Protein AF-A0A6A2XRL4-F1 (afdb_monomer_lite)

Secondary structure (DSSP, 8-state):
----------------PPPP--------------------------------------HHHHHHHTT--TTSTTT-----HHHHHHHHHHHHHHHHH--SPP---TT-S--SS----HHHHHHHTT---HHHHGGG------HHHHHHHHHHHHHHTT-TTGGGS-TTSHHHHHHHHT-SS--HHHHHHHHHHHHHHHHHSSS--S--GGGGS--STTHHHHHHHHHHHHHHHHHHHHHSTT-HHHHHHHHHHHHHHHTTT-----SS-TTHHHHHHHHHH-SS-HHHHHHHHHHHHHTT-HHHHHHHHHHHHHHGGGS-HHHHHTHHHHHHHHHHHHHH-TTS-HHHHHHHHHHHHHHHHHTPPP----SPPPHHHHHHHHHHHHHHHHHHHHHHHHT---HHHHHHHHHHHHHHHHHT-HHHHHHHHHHHHHTS-TTGGGT-HHHHHHHHHHHHHHHHTGGGS-HHHHHHHHHHHHHH-TT-HHHHHHHHHHHHHHS-HHHHHHHHHHHHHHS--HHHHHHHHHHHHTTT--HHHHHHHHHHHHTSTTTTT-HHHHHHHHHHIIIII--TTT--

Foldseek 3Di:
DDDDDPPPPPPPDDPDDDDDDDDDDDDDDDDDDDDDDDDDDDDDDDDDDDDDDPPPPDPCVVCVVLVHHPVVDPDPDRPDPVSVVVVVLVVLVVCLSPVDQDDDPPPPPDDPDPDDDVSVVVSVVRHDDCVNCVVVDDDDPDPVVVVVVLLLVLVVLLFPSVLQFFCLDPSNQVCQQPDLADRPVLVVLLVVLLVLLCVVDPDQDPDDCVLLHCPVSNLVSSLVSLVVSLVVLVVVCVVVPLPLSSLLRNLVSQQCNVCSVDPDQDQFQSSQVVLVVSCVVPVLNLSSLLSNLLSRLVSVNNVSSLVSLQVSLQCLVVDDPVSVLCVLVSLLSNLVSLCPNPPDDNVVSLQQSLLSLLCVQLVHRDDHDDDRDDPVSLVSSLVSLVVLVVVVLVVQLVPDDDPSSLSSLLSNLSNCCSVVNNVRSLVSLVVSVVSHDLVSCQRHSSNVVSLLSSLVSCVVCVVPDDLVVSQVSLVVVCVSRVRDSSSLSSNSSSCVVDHDPVVVLVVLVVSCVPPNGVSSLVSSLSSCVSVVHDVVVNVVSLCSQLVDPSNVSRSSSLSVVLSCCCVPVVHNVVSD

Sequence (576 aa):
MKEESSDKNDEGGWTGWSEPLSKCKENSTSLENVAHDDAIAEDFHEKVENEDIEQEDDTEALLKQLGIDVDDGAGGEVKDTLTWARWSEEESSRDSDQWMPVRAKSGAVADTHGLPNEEADVQFLREILYEDVCDYLFSLSS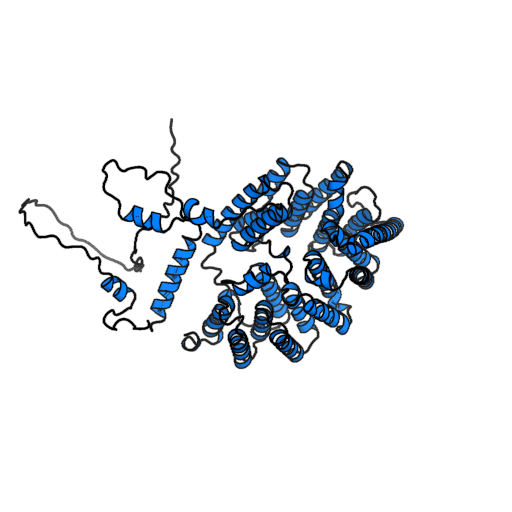NEARLSLVFQFIDFYGGKISSWVCTNSSSWTEKILSLEGIPDCIWQNMRRLLDDLNKLQSKPGEFSLEFLLDSATGIPQRTEMMKFLRNAVLLCLTAFPCNYILEEAALLAEELLVTRMNSSSCSGAPCQSLAKRLLKCDRQDLLLCGIYARREAFYGNMDNARRAFDMALLSLAGFPMDLQSNSSVLYLWYAEAELGNNRGSKLDSSSRAMHILSCLGSSMAYSPFKSHPSSFQLLKARQGFKEKLNTLRSKWMRGSVDDQSVALVCAAALFEELAAGWSAGIEIIDHVFTMVLPERRSQSHHLEYLFNYYVGMLQRHHEQFTLSKAWESVTHVLQIYPSSPELFKALVEISCLYTTPNKLRWMFDNYCLKRPSVVVWLFALIFEISRNGSPHRIHGLFERALANDKFHSSVVLWRLYVAYEINVVHNPSAAR

Structure (mmCIF, N/CA/C/O backbone):
data_AF-A0A6A2XRL4-F1
#
_entry.id   AF-A0A6A2XRL4-F1
#
loop_
_atom_site.group_PDB
_atom_site.id
_atom_site.type_symbol
_atom_site.label_atom_id
_atom_site.label_alt_id
_atom_site.label_comp_id
_atom_site.label_asym_id
_atom_site.label_entity_id
_atom_site.label_seq_id
_atom_site.pdbx_PDB_ins_code
_atom_site.Cartn_x
_atom_site.Cartn_y
_atom_site.Cartn_z
_atom_site.occupancy
_atom_site.B_iso_or_equiv
_atom_site.auth_seq_id
_atom_site.auth_comp_id
_atom_site.auth_asym_id
_atom_site.auth_atom_id
_atom_site.pdbx_PDB_model_num
ATOM 1 N N . MET A 1 1 ? -0.189 53.997 -1.623 1.00 30.47 1 MET A N 1
ATOM 2 C CA . MET A 1 1 ? 1.264 53.779 -1.463 1.00 30.47 1 MET A CA 1
ATOM 3 C C . MET A 1 1 ? 1.432 52.281 -1.280 1.00 30.47 1 MET A C 1
ATOM 5 O O . MET A 1 1 ? 1.068 51.790 -0.227 1.00 30.47 1 MET A O 1
ATOM 9 N N . LYS A 1 2 ? 1.455 51.520 -2.381 1.00 27.67 2 LYS A N 1
ATOM 10 C CA . LYS A 1 2 ? 2.651 51.116 -3.147 1.00 27.67 2 LYS A CA 1
ATOM 11 C C . LYS A 1 2 ? 3.694 50.451 -2.249 1.00 27.67 2 LYS A C 1
ATOM 13 O O . LYS A 1 2 ? 4.430 51.163 -1.584 1.00 27.67 2 LYS A O 1
ATOM 18 N N . GLU A 1 3 ? 3.744 49.126 -2.305 1.00 24.52 3 GLU A N 1
ATOM 19 C CA . GLU A 1 3 ? 4.971 48.410 -2.653 1.00 24.52 3 GLU A CA 1
ATOM 20 C C . GLU A 1 3 ? 4.590 47.119 -3.387 1.00 24.52 3 GLU A C 1
ATOM 22 O O . GLU A 1 3 ? 3.672 46.401 -2.992 1.00 24.52 3 GLU A O 1
ATOM 27 N N . GLU A 1 4 ? 5.209 46.965 -4.552 1.00 25.31 4 GLU A N 1
ATOM 28 C CA . GLU A 1 4 ? 4.923 46.011 -5.616 1.00 25.31 4 GLU A CA 1
ATOM 29 C C . GLU A 1 4 ? 5.506 44.634 -5.271 1.00 25.31 4 GLU A C 1
ATOM 31 O O . GLU A 1 4 ? 6.682 44.500 -4.938 1.00 25.31 4 GLU A O 1
ATOM 36 N N . SER A 1 5 ? 4.670 43.601 -5.378 1.00 24.17 5 SER A N 1
ATOM 37 C CA . SER A 1 5 ? 5.071 42.200 -5.457 1.00 24.17 5 SER A CA 1
ATOM 38 C C . SER A 1 5 ? 5.636 41.934 -6.850 1.00 24.17 5 SER A C 1
ATOM 40 O O . SER A 1 5 ? 4.889 41.862 -7.826 1.00 24.17 5 SER A O 1
ATOM 42 N N . SER A 1 6 ? 6.954 41.794 -6.952 1.00 26.66 6 SER A N 1
ATOM 43 C CA . SER A 1 6 ? 7.597 41.219 -8.129 1.00 26.66 6 SER A CA 1
ATOM 44 C C . SER A 1 6 ? 7.435 39.695 -8.098 1.00 26.66 6 SER A C 1
ATOM 46 O O . SER A 1 6 ? 8.367 38.979 -7.731 1.00 26.66 6 SER A O 1
ATOM 48 N N . ASP A 1 7 ? 6.254 39.199 -8.461 1.00 26.83 7 ASP A N 1
ATOM 49 C CA . ASP A 1 7 ? 6.126 37.824 -8.939 1.00 26.83 7 ASP A CA 1
ATOM 50 C C . ASP A 1 7 ? 6.650 37.824 -10.376 1.00 26.83 7 ASP A C 1
ATOM 52 O O . ASP A 1 7 ? 5.985 38.278 -11.308 1.00 26.83 7 ASP A O 1
ATOM 56 N N . LYS A 1 8 ? 7.900 37.386 -10.553 1.00 26.69 8 LYS A N 1
ATOM 57 C CA . LYS A 1 8 ? 8.351 36.946 -11.869 1.00 26.69 8 LYS A CA 1
ATOM 58 C C . LYS A 1 8 ? 7.627 35.633 -12.141 1.00 26.69 8 LYS A C 1
ATOM 60 O O . LYS A 1 8 ? 7.923 34.627 -11.506 1.00 26.69 8 LYS A O 1
ATOM 65 N N . ASN A 1 9 ? 6.646 35.686 -13.034 1.00 29.03 9 ASN A N 1
ATOM 66 C CA . ASN A 1 9 ? 6.112 34.499 -13.676 1.00 29.03 9 ASN A CA 1
ATOM 67 C C . ASN A 1 9 ? 7.272 33.819 -14.409 1.00 29.03 9 ASN A C 1
ATOM 69 O O . ASN A 1 9 ? 7.849 34.412 -15.319 1.00 29.03 9 ASN A O 1
ATOM 73 N N . ASP A 1 10 ? 7.617 32.603 -13.994 1.00 30.45 10 ASP A N 1
ATOM 74 C CA . ASP A 1 10 ? 8.413 31.697 -14.814 1.00 30.45 10 ASP A CA 1
ATOM 75 C C . ASP A 1 10 ? 7.553 31.329 -16.030 1.00 30.45 10 ASP A C 1
ATOM 77 O O . ASP A 1 10 ? 6.654 30.486 -15.972 1.00 30.45 10 ASP A O 1
ATOM 81 N N . GLU A 1 11 ? 7.766 32.056 -17.124 1.00 33.31 11 GLU A N 1
ATOM 82 C CA . GLU A 1 11 ? 7.164 31.789 -18.422 1.00 33.31 11 GLU A CA 1
ATOM 83 C C . GLU A 1 11 ? 7.815 30.539 -19.021 1.00 33.31 11 GLU A C 1
ATOM 85 O O . GLU A 1 11 ? 8.776 30.607 -19.780 1.00 33.31 11 GLU A O 1
ATOM 90 N N . GLY A 1 12 ? 7.270 29.374 -18.673 1.00 33.34 12 GLY A N 1
ATOM 91 C CA . GLY A 1 12 ? 7.467 28.140 -19.426 1.00 33.34 12 GLY A CA 1
ATOM 92 C C . GLY A 1 12 ? 6.762 28.255 -20.776 1.00 33.34 12 GLY A C 1
ATOM 93 O O . GLY A 1 12 ? 5.589 27.912 -20.914 1.00 33.34 12 GLY A O 1
ATOM 94 N N . GLY A 1 13 ? 7.468 28.801 -21.759 1.00 31.02 13 GLY A N 1
ATOM 95 C CA . GLY A 1 13 ? 7.104 28.799 -23.167 1.00 31.02 13 GLY A CA 1
ATOM 96 C C . GLY A 1 13 ? 8.287 28.296 -23.983 1.00 31.02 13 GLY A C 1
ATOM 97 O O . GLY A 1 13 ? 9.435 28.535 -23.630 1.00 31.02 13 GLY A O 1
ATOM 98 N N . TRP A 1 14 ? 8.003 27.571 -25.057 1.00 33.97 14 TRP A N 1
ATOM 99 C CA . TRP A 1 14 ? 9.004 27.095 -26.008 1.00 33.97 14 TRP A CA 1
ATOM 100 C C . TRP A 1 14 ? 9.835 28.277 -26.550 1.00 33.97 14 TRP A C 1
ATOM 102 O O . TRP A 1 14 ? 9.252 29.213 -27.086 1.00 33.97 14 TRP A O 1
ATOM 112 N N . THR A 1 15 ? 11.165 28.252 -26.400 1.00 35.38 15 THR A N 1
ATOM 113 C CA . THR A 1 15 ? 12.089 29.294 -26.909 1.00 35.38 15 THR A CA 1
ATOM 114 C C . THR A 1 15 ? 12.804 28.883 -28.201 1.00 35.38 15 THR A C 1
ATOM 116 O O . THR A 1 15 ? 13.861 29.422 -28.512 1.00 35.38 15 THR A O 1
ATOM 119 N N . GLY A 1 16 ? 12.281 27.893 -28.932 1.00 36.69 16 GLY A N 1
ATOM 120 C CA . GLY A 1 16 ? 13.027 27.249 -30.016 1.00 36.69 16 GLY A CA 1
ATOM 121 C C . GLY A 1 16 ? 14.268 26.499 -29.508 1.00 36.69 16 GLY A C 1
ATOM 122 O O . GLY A 1 16 ? 14.466 26.343 -28.299 1.00 36.69 16 GLY A O 1
ATOM 123 N N . TRP A 1 17 ? 15.087 25.996 -30.433 1.00 34.25 17 TRP A N 1
ATOM 124 C CA . TRP A 1 17 ? 16.369 25.363 -30.113 1.00 34.25 17 TRP A CA 1
ATOM 125 C C . TRP A 1 17 ? 17.320 26.409 -29.528 1.00 34.25 17 TRP A C 1
ATOM 127 O O . TRP A 1 17 ? 17.679 27.364 -30.211 1.00 34.25 17 TRP A O 1
ATOM 137 N N . SER A 1 18 ? 17.732 26.247 -28.272 1.00 37.88 18 SER A N 1
ATOM 138 C CA . SER A 1 18 ? 18.763 27.090 -27.668 1.00 37.88 18 SER A CA 1
ATOM 139 C C . SER A 1 18 ? 20.093 26.341 -27.589 1.00 37.88 18 SER A C 1
ATOM 141 O O . SER A 1 18 ? 20.161 25.175 -27.204 1.00 37.88 18 SER A O 1
ATOM 143 N N . GLU A 1 19 ? 21.165 27.020 -28.004 1.00 27.09 19 GLU A N 1
ATOM 144 C CA . GLU A 1 19 ? 22.528 26.486 -27.994 1.00 27.09 19 GLU A CA 1
ATOM 145 C C . GLU A 1 19 ? 22.962 26.063 -26.573 1.00 27.09 19 GLU A C 1
ATOM 147 O O . GLU A 1 19 ? 22.678 26.773 -25.599 1.00 27.09 19 GLU A O 1
ATOM 152 N N . PRO A 1 20 ? 23.728 24.966 -26.412 1.00 27.91 20 PRO A N 1
ATOM 153 C CA . PRO A 1 20 ? 24.272 24.589 -25.114 1.00 27.91 20 PRO A CA 1
ATOM 154 C C . PRO A 1 20 ? 25.230 25.671 -24.598 1.00 27.91 20 PRO A C 1
ATOM 156 O O . PRO A 1 20 ? 26.257 25.961 -25.215 1.00 27.91 20 PRO A O 1
ATOM 159 N N . LEU A 1 21 ? 24.932 26.247 -23.430 1.00 30.27 21 LEU A N 1
ATOM 160 C CA . LEU A 1 21 ? 25.781 27.252 -22.785 1.00 30.27 21 LEU A CA 1
ATOM 161 C C . LEU A 1 21 ? 27.192 26.699 -22.519 1.00 30.27 21 LEU A C 1
ATOM 163 O O . LEU A 1 21 ? 27.419 25.914 -21.594 1.00 30.27 21 LEU A O 1
ATOM 167 N N . SER A 1 22 ? 28.172 27.173 -23.289 1.00 29.94 22 SER A N 1
ATOM 168 C CA . SER A 1 22 ? 29.585 26.845 -23.112 1.00 29.94 22 SER A CA 1
ATOM 169 C C . SER A 1 22 ? 30.121 27.417 -21.791 1.00 29.94 22 SER A C 1
ATOM 171 O O . SER A 1 22 ? 30.502 28.588 -21.698 1.00 29.94 22 SER A O 1
ATOM 173 N N . LYS A 1 23 ? 30.206 26.596 -20.741 1.00 30.27 23 LYS A N 1
ATOM 174 C CA . LYS A 1 23 ? 31.030 26.909 -19.567 1.00 30.27 23 LYS A CA 1
ATOM 175 C C . LYS A 1 23 ? 32.481 26.513 -19.833 1.00 30.27 23 LYS A C 1
ATOM 177 O O . LYS A 1 23 ? 32.887 25.400 -19.532 1.00 30.27 23 LYS A O 1
ATOM 182 N N . CYS A 1 24 ? 33.281 27.471 -20.294 1.00 25.50 24 CYS A N 1
ATOM 183 C CA . CYS A 1 24 ? 34.729 27.457 -20.089 1.00 25.50 24 CYS A CA 1
ATOM 184 C C . CYS A 1 24 ? 35.202 28.854 -19.686 1.00 25.50 24 CYS A C 1
ATOM 186 O O . CYS A 1 24 ? 35.494 29.694 -20.531 1.00 25.50 24 CYS A O 1
ATOM 188 N N . LYS A 1 25 ? 35.315 29.095 -18.378 1.00 26.50 25 LYS A N 1
ATOM 189 C CA . LYS A 1 25 ? 36.275 30.061 -17.831 1.00 26.50 25 LYS A CA 1
ATOM 190 C C . LYS A 1 25 ? 36.873 29.488 -16.552 1.00 26.50 25 LYS A C 1
ATOM 192 O O . LYS A 1 25 ? 36.349 29.702 -15.465 1.00 26.50 25 LYS A O 1
ATOM 197 N N . GLU A 1 26 ? 37.992 28.788 -16.708 1.00 25.83 26 GLU A N 1
ATOM 198 C CA . GLU A 1 26 ? 39.012 28.684 -15.668 1.00 25.83 26 GLU A CA 1
ATOM 199 C C . GLU A 1 26 ? 40.175 29.625 -16.021 1.00 25.83 26 GLU A C 1
ATOM 201 O O . GLU A 1 26 ? 40.821 29.497 -17.054 1.00 25.83 26 GLU A O 1
ATOM 206 N N . ASN A 1 27 ? 40.329 30.634 -15.162 1.00 24.53 27 ASN A N 1
ATOM 207 C CA . ASN A 1 27 ? 41.527 31.345 -14.698 1.00 24.53 27 ASN A CA 1
ATOM 208 C C . ASN A 1 27 ? 42.839 31.299 -15.509 1.00 24.53 27 ASN A C 1
ATOM 210 O O . ASN A 1 27 ? 43.459 30.249 -15.609 1.00 24.53 27 ASN A O 1
ATOM 214 N N . SER A 1 28 ? 43.401 32.488 -15.789 1.00 26.73 28 SER A N 1
ATOM 215 C CA . SER A 1 28 ? 44.662 32.952 -15.160 1.00 26.73 28 SER A CA 1
ATOM 216 C C . SER A 1 28 ? 45.055 34.382 -15.594 1.00 26.73 28 SER A C 1
ATOM 218 O O . SER A 1 28 ? 45.139 34.651 -16.786 1.00 26.73 28 SER A O 1
ATOM 220 N N . THR A 1 29 ? 45.266 35.271 -14.604 1.00 25.83 29 THR A N 1
ATOM 221 C CA . THR A 1 29 ? 46.369 36.267 -14.429 1.00 25.83 29 THR A CA 1
ATOM 222 C C . THR A 1 29 ? 47.202 36.672 -15.662 1.00 25.83 29 THR A C 1
ATOM 224 O O . THR A 1 29 ? 47.639 35.804 -16.398 1.00 25.83 29 THR A O 1
ATOM 227 N N . SER A 1 30 ? 47.656 37.906 -15.908 1.00 24.05 30 SER A N 1
ATOM 228 C CA . SER A 1 30 ? 47.798 39.158 -15.146 1.00 24.05 30 SER A CA 1
ATOM 229 C C . SER A 1 30 ? 48.563 40.167 -16.035 1.00 24.05 30 SER A C 1
ATOM 231 O O . SER A 1 30 ? 49.287 39.731 -16.925 1.00 24.05 30 SER A O 1
ATOM 233 N N . LEU A 1 31 ? 48.518 41.452 -15.654 1.00 27.16 31 LEU A N 1
ATOM 234 C CA . LEU A 1 31 ? 49.468 42.551 -15.944 1.00 27.16 31 LEU A CA 1
ATOM 235 C C . LEU A 1 31 ? 49.199 43.492 -17.142 1.00 27.16 31 LEU A C 1
ATOM 237 O O . LEU A 1 31 ? 49.483 43.196 -18.294 1.00 27.16 31 LEU A O 1
ATOM 241 N N . GLU A 1 32 ? 48.740 44.681 -16.733 1.00 25.73 32 GLU A N 1
ATOM 242 C CA . GLU A 1 32 ? 49.334 46.011 -16.961 1.00 25.73 32 GLU A CA 1
ATOM 243 C C . GLU A 1 32 ? 49.270 46.702 -18.336 1.00 25.73 32 GLU A C 1
ATOM 245 O O . GLU A 1 32 ? 49.986 46.376 -19.271 1.00 25.73 32 GLU A O 1
ATOM 250 N N . ASN A 1 33 ? 48.506 47.807 -18.304 1.00 25.38 33 ASN A N 1
ATOM 251 C CA . ASN A 1 33 ? 48.838 49.167 -18.750 1.00 25.38 33 ASN A CA 1
ATOM 252 C C . ASN A 1 33 ? 49.226 49.391 -20.223 1.00 25.38 33 ASN A C 1
ATOM 254 O O . ASN A 1 33 ? 50.289 48.985 -20.669 1.00 25.38 33 ASN A O 1
ATOM 258 N N . VAL A 1 34 ? 48.461 50.245 -20.914 1.00 28.50 34 VAL A N 1
ATOM 259 C CA . VAL A 1 34 ? 48.836 51.644 -21.223 1.00 28.50 34 VAL A CA 1
ATOM 260 C C . VAL A 1 34 ? 47.682 52.322 -21.986 1.00 28.50 34 VAL A C 1
ATOM 262 O O . VAL A 1 34 ? 47.001 51.712 -22.804 1.00 28.50 34 VAL A O 1
ATOM 265 N N . ALA A 1 35 ? 47.456 53.587 -21.635 1.00 25.44 35 ALA A N 1
ATOM 266 C CA . ALA A 1 35 ? 46.469 54.526 -22.159 1.00 25.44 35 ALA A CA 1
ATOM 267 C C . ALA A 1 35 ? 46.681 54.919 -23.635 1.00 25.44 35 ALA A C 1
ATOM 269 O O . ALA A 1 35 ? 47.825 54.986 -24.074 1.00 25.44 35 ALA A O 1
ATOM 270 N N . HIS A 1 36 ? 45.610 55.275 -24.356 1.00 26.97 36 HIS A N 1
ATOM 271 C CA . HIS A 1 36 ? 45.267 56.666 -24.724 1.00 26.97 36 HIS A CA 1
ATOM 272 C C . HIS A 1 36 ? 44.148 56.736 -25.785 1.00 26.97 36 HIS A C 1
ATOM 274 O O . HIS A 1 36 ? 44.171 56.003 -26.766 1.00 26.97 36 HIS A O 1
ATOM 280 N N . ASP A 1 37 ? 43.230 57.671 -25.527 1.00 24.62 37 ASP A N 1
ATOM 281 C CA . ASP A 1 37 ? 42.592 58.658 -26.413 1.00 24.62 37 ASP A CA 1
ATOM 282 C C . ASP A 1 37 ? 41.815 58.301 -27.693 1.00 24.62 37 ASP A C 1
ATOM 284 O O . ASP A 1 37 ? 42.337 57.813 -28.689 1.00 24.62 37 ASP A O 1
ATOM 288 N N . ASP A 1 38 ? 40.555 58.749 -27.614 1.00 24.47 38 ASP A N 1
ATOM 289 C CA . ASP A 1 38 ? 39.847 59.703 -28.477 1.00 24.47 38 ASP A CA 1
ATOM 290 C C . ASP A 1 38 ? 39.574 59.415 -29.960 1.00 24.47 38 ASP A C 1
ATOM 292 O O . ASP A 1 38 ? 40.451 59.381 -30.814 1.00 24.47 38 ASP A O 1
ATOM 296 N N . ALA A 1 39 ? 38.258 59.426 -30.213 1.00 27.20 39 ALA A N 1
ATOM 297 C CA . ALA A 1 39 ? 37.540 60.181 -31.239 1.00 27.20 39 ALA A CA 1
ATOM 298 C C . ALA A 1 39 ? 37.908 59.959 -32.715 1.00 27.20 39 ALA A C 1
ATOM 300 O O . ALA A 1 39 ? 38.997 60.279 -33.173 1.00 27.20 39 ALA A O 1
ATOM 301 N N . ILE A 1 40 ? 36.896 59.607 -33.512 1.00 27.33 40 ILE A N 1
ATOM 302 C CA . ILE A 1 40 ? 36.245 60.528 -34.461 1.00 27.33 40 ILE A CA 1
ATOM 303 C C . ILE A 1 40 ? 35.053 59.799 -35.095 1.00 27.33 40 ILE A C 1
ATOM 305 O O . ILE A 1 40 ? 35.141 58.646 -35.509 1.00 27.33 40 ILE A O 1
ATOM 309 N N . ALA A 1 41 ? 33.923 60.499 -35.107 1.00 30.89 41 ALA A N 1
ATOM 310 C CA . ALA A 1 41 ? 32.729 60.165 -35.859 1.00 30.89 41 ALA A CA 1
ATOM 311 C C . ALA A 1 41 ? 32.946 60.450 -37.348 1.00 30.89 41 ALA A C 1
ATOM 313 O O . ALA A 1 41 ? 33.520 61.484 -37.670 1.00 30.89 41 ALA A O 1
ATOM 314 N N . GLU A 1 42 ? 32.390 59.624 -38.229 1.00 27.67 42 GLU A N 1
ATOM 315 C CA . GLU A 1 42 ? 31.878 60.098 -39.516 1.00 27.67 42 GLU A CA 1
ATOM 316 C C . GLU A 1 42 ? 30.799 59.133 -40.030 1.00 27.67 42 GLU A C 1
ATOM 318 O O . GLU A 1 42 ? 31.047 57.955 -40.286 1.00 27.67 42 GLU A O 1
ATOM 323 N N . ASP A 1 43 ? 29.577 59.664 -40.106 1.00 26.55 43 ASP A N 1
ATOM 324 C CA . ASP A 1 43 ? 28.436 59.135 -40.850 1.00 26.55 43 ASP A CA 1
ATOM 325 C C . ASP A 1 43 ? 28.818 58.909 -42.312 1.00 26.55 43 ASP A C 1
ATOM 327 O O . ASP A 1 43 ? 29.266 59.855 -42.949 1.00 26.55 43 ASP A O 1
ATOM 331 N N . PHE A 1 44 ? 28.478 57.752 -42.884 1.00 25.06 44 PHE A N 1
ATOM 332 C CA . PHE A 1 44 ? 28.001 57.692 -44.268 1.00 25.06 44 PHE A CA 1
ATOM 333 C C . PHE A 1 44 ? 26.965 56.576 -44.426 1.00 25.06 44 PHE A C 1
ATOM 335 O O . PHE A 1 44 ? 27.263 55.384 -44.429 1.00 25.06 44 PHE A O 1
ATOM 342 N N . HIS A 1 45 ? 25.715 57.011 -44.572 1.00 27.30 45 HIS A N 1
ATOM 343 C CA . HIS A 1 45 ? 24.628 56.248 -45.164 1.00 27.30 45 HIS A CA 1
ATOM 344 C C . HIS A 1 45 ? 24.935 56.023 -46.651 1.00 27.30 45 HIS A C 1
ATOM 346 O O . HIS A 1 45 ? 24.923 56.983 -47.417 1.00 27.30 45 HIS A O 1
ATOM 352 N N . GLU A 1 46 ? 25.075 54.773 -47.085 1.00 27.30 46 GLU A N 1
ATOM 353 C CA . GLU A 1 46 ? 24.720 54.387 -48.450 1.00 27.30 46 GLU A CA 1
ATOM 354 C C . GLU A 1 46 ? 23.861 53.124 -48.411 1.00 27.30 46 GLU A C 1
ATOM 356 O O . GLU A 1 46 ? 24.235 52.083 -47.875 1.00 27.30 46 GLU A O 1
ATOM 361 N N . LYS A 1 47 ? 22.644 53.281 -48.934 1.00 28.72 47 LYS A N 1
ATOM 362 C CA . LYS A 1 47 ? 21.682 52.216 -49.184 1.00 28.72 47 LYS A CA 1
ATOM 363 C C . LYS A 1 47 ? 22.273 51.267 -50.222 1.00 28.72 47 LYS A C 1
ATOM 365 O O . LYS A 1 47 ? 22.525 51.690 -51.347 1.00 28.72 47 LYS A O 1
ATOM 370 N N . VAL A 1 48 ? 22.391 49.995 -49.868 1.00 26.83 48 VAL A N 1
ATOM 371 C CA . VAL A 1 48 ? 22.412 48.903 -50.840 1.00 26.83 48 VAL A CA 1
ATOM 372 C C . VAL A 1 48 ? 21.169 48.072 -50.561 1.00 26.83 48 VAL A C 1
ATOM 374 O O . VAL A 1 48 ? 21.064 47.415 -49.529 1.00 26.83 48 VAL A O 1
ATOM 377 N N . GLU A 1 49 ? 20.191 48.206 -51.452 1.00 31.41 49 GLU A N 1
ATOM 378 C CA . GLU A 1 49 ? 19.137 47.215 -51.639 1.00 31.41 49 GLU A CA 1
ATOM 379 C C . GLU A 1 49 ? 19.825 45.897 -51.997 1.00 31.41 49 GLU A C 1
ATOM 381 O O . GLU A 1 49 ? 20.532 45.847 -52.997 1.00 31.41 49 GLU A O 1
ATOM 386 N N . ASN A 1 50 ? 19.646 44.863 -51.180 1.00 26.08 50 ASN A N 1
ATOM 387 C CA . ASN A 1 50 ? 19.918 43.484 -51.560 1.00 26.08 50 ASN A CA 1
ATOM 388 C C . ASN A 1 50 ? 18.802 42.626 -50.968 1.00 26.08 50 ASN A C 1
ATOM 390 O O . ASN A 1 50 ? 18.712 42.470 -49.755 1.00 26.08 50 ASN A O 1
ATOM 394 N N . GLU A 1 51 ? 17.912 42.243 -51.881 1.00 25.89 51 GLU A N 1
ATOM 395 C CA . GLU A 1 51 ? 17.341 40.909 -52.085 1.00 25.89 51 GLU A CA 1
ATOM 396 C C . GLU A 1 51 ? 17.023 40.064 -50.845 1.00 25.89 51 GLU A C 1
ATOM 398 O O . GLU A 1 51 ? 17.885 39.754 -50.028 1.00 25.89 51 GLU A O 1
ATOM 403 N N . ASP A 1 52 ? 15.755 39.649 -50.794 1.00 32.06 52 ASP A N 1
ATOM 404 C CA . ASP A 1 52 ? 15.204 38.587 -49.960 1.00 32.06 52 ASP A CA 1
ATOM 405 C C . ASP A 1 52 ? 16.186 37.410 -49.821 1.00 32.06 52 ASP A C 1
ATOM 407 O O . ASP A 1 52 ? 16.370 36.617 -50.744 1.00 32.06 52 ASP A O 1
ATOM 411 N N . ILE A 1 53 ? 16.815 37.291 -48.652 1.00 28.34 53 ILE A N 1
ATOM 412 C CA . ILE A 1 53 ? 17.443 36.048 -48.211 1.00 28.34 53 ILE A CA 1
ATOM 413 C C . ILE A 1 53 ? 16.471 35.453 -47.204 1.00 28.34 53 ILE A C 1
ATOM 415 O O . ILE A 1 53 ? 16.368 35.921 -46.069 1.00 28.34 53 ILE A O 1
ATOM 419 N N . GLU A 1 54 ? 15.724 34.450 -47.660 1.00 32.47 54 GLU A N 1
ATOM 420 C CA . GLU A 1 54 ? 15.048 33.489 -46.798 1.00 32.47 54 GLU A CA 1
ATOM 421 C C . GLU A 1 54 ? 16.076 32.993 -45.769 1.00 32.47 54 GLU A C 1
ATOM 423 O O . GLU A 1 54 ? 17.067 32.352 -46.121 1.00 32.47 54 GLU A O 1
ATOM 428 N N . GLN A 1 55 ? 15.887 33.348 -44.497 1.00 35.56 55 GLN A N 1
ATOM 429 C CA . GLN A 1 55 ? 16.576 32.690 -43.391 1.00 35.56 55 GLN A CA 1
ATOM 430 C C . GLN A 1 55 ? 15.987 31.281 -43.262 1.00 35.56 55 GLN A C 1
ATOM 432 O O . GLN A 1 55 ? 15.153 31.016 -42.400 1.00 35.56 55 GLN A O 1
ATOM 437 N N . GLU A 1 56 ? 16.392 30.373 -44.149 1.00 35.34 56 GLU A N 1
ATOM 438 C CA . GLU A 1 56 ? 16.409 28.951 -43.824 1.00 35.34 56 GLU A CA 1
ATOM 439 C C . GLU A 1 56 ? 17.503 28.766 -42.767 1.00 35.34 56 GLU A C 1
ATOM 441 O O . GLU A 1 56 ? 18.664 28.527 -43.084 1.00 35.34 56 GLU A O 1
ATOM 446 N N . ASP A 1 57 ? 17.146 28.969 -41.495 1.00 46.56 57 ASP A N 1
ATOM 447 C CA . ASP A 1 57 ? 18.011 28.608 -40.376 1.00 46.56 57 ASP A CA 1
ATOM 448 C C . ASP A 1 57 ? 18.342 27.113 -40.485 1.00 46.56 57 ASP A C 1
ATOM 450 O O . ASP A 1 57 ? 17.474 26.232 -40.468 1.00 46.56 57 ASP A O 1
ATOM 454 N N . ASP A 1 58 ? 19.637 26.869 -40.661 1.00 54.66 58 ASP A N 1
ATOM 455 C CA . ASP A 1 58 ? 20.266 25.631 -41.087 1.00 54.66 58 ASP A CA 1
ATOM 456 C C . ASP A 1 58 ? 19.922 24.440 -40.178 1.00 54.66 58 ASP A C 1
ATOM 458 O O . ASP A 1 58 ? 20.648 24.085 -39.241 1.00 54.66 58 ASP A O 1
ATOM 462 N N . THR A 1 59 ? 18.849 23.730 -40.518 1.00 54.53 59 THR A N 1
ATOM 463 C CA . THR A 1 59 ? 18.575 22.391 -39.974 1.00 54.53 59 THR A CA 1
ATOM 464 C C . THR A 1 59 ? 19.782 21.463 -40.160 1.00 54.53 59 THR A C 1
ATOM 466 O O . THR A 1 59 ? 20.091 20.663 -39.280 1.00 54.53 59 THR A O 1
ATOM 469 N N . GLU A 1 60 ? 20.534 21.627 -41.251 1.00 52.31 60 GLU A N 1
ATOM 470 C CA . GLU A 1 60 ? 21.766 20.892 -41.538 1.00 52.31 60 GLU A CA 1
ATOM 471 C C . GLU A 1 60 ? 22.922 21.243 -40.583 1.00 52.31 60 GLU A C 1
ATOM 473 O O . GLU A 1 60 ? 23.647 20.349 -40.139 1.00 52.31 60 GLU A O 1
ATOM 478 N N . ALA A 1 61 ? 23.091 22.518 -40.219 1.00 58.12 61 ALA A N 1
ATOM 479 C CA . ALA A 1 61 ? 24.131 22.942 -39.282 1.00 58.12 61 ALA A CA 1
ATOM 480 C C . ALA A 1 61 ? 23.821 22.464 -37.858 1.00 58.12 61 ALA A C 1
ATOM 482 O O . ALA A 1 61 ? 24.723 21.981 -37.170 1.00 58.12 61 ALA A O 1
ATOM 483 N N . LEU A 1 62 ? 22.547 22.507 -37.450 1.00 56.44 62 LEU A N 1
ATOM 484 C CA . LEU A 1 62 ? 22.084 21.959 -36.171 1.00 56.44 62 LEU A CA 1
ATOM 485 C C . LEU A 1 62 ? 22.277 20.436 -36.103 1.00 56.44 62 LEU A C 1
ATOM 487 O O . LEU A 1 62 ? 22.770 19.916 -35.100 1.00 56.44 62 LEU A O 1
ATOM 491 N N . LEU A 1 63 ? 21.975 19.714 -37.187 1.00 58.47 63 LEU A N 1
ATOM 492 C CA . LEU A 1 63 ? 22.222 18.272 -37.294 1.00 58.47 63 LEU A CA 1
ATOM 493 C C . LEU A 1 63 ? 23.724 17.945 -37.224 1.00 58.47 63 LEU A C 1
ATOM 495 O O . LEU A 1 63 ? 24.117 17.058 -36.461 1.00 58.47 63 LEU A O 1
ATOM 499 N N . LYS A 1 64 ? 24.580 18.719 -37.903 1.00 63.41 64 LYS A N 1
ATOM 500 C CA . LYS A 1 64 ? 26.047 18.582 -37.824 1.00 63.41 64 LYS A CA 1
ATOM 501 C C . LYS A 1 64 ? 26.592 18.861 -36.423 1.00 63.41 64 LYS A C 1
ATOM 503 O O . LYS A 1 64 ? 27.490 18.157 -35.964 1.00 63.41 64 LYS A O 1
ATOM 508 N N . GLN A 1 65 ? 26.033 19.832 -35.702 1.00 54.84 65 GLN A N 1
ATOM 509 C CA . GLN A 1 65 ? 26.431 20.157 -34.326 1.00 54.84 65 GLN A CA 1
ATOM 510 C C . GLN A 1 65 ? 26.020 19.067 -33.317 1.00 54.84 65 GLN A C 1
ATOM 512 O O . GLN A 1 65 ? 26.671 18.887 -32.283 1.00 54.84 65 GLN A O 1
ATOM 517 N N . LEU A 1 66 ? 24.984 18.291 -33.654 1.00 47.81 66 LEU A N 1
ATOM 518 C CA . LEU A 1 66 ? 24.550 17.086 -32.943 1.00 47.81 66 LEU A CA 1
ATOM 519 C C . LEU A 1 66 ? 25.311 15.818 -33.380 1.00 47.81 66 LEU A C 1
ATOM 521 O O . LEU A 1 66 ? 25.095 14.753 -32.806 1.00 47.81 66 LEU A O 1
ATOM 525 N N . GLY A 1 67 ? 26.241 15.911 -34.335 1.00 52.88 67 GLY A N 1
ATOM 526 C CA . GLY A 1 67 ? 27.031 14.772 -34.818 1.00 52.88 67 GLY A CA 1
ATOM 527 C C . GLY A 1 67 ? 26.312 13.899 -35.853 1.00 52.88 67 GLY A C 1
ATOM 528 O O . GLY A 1 67 ? 26.700 12.748 -36.047 1.00 52.88 67 GLY A O 1
ATOM 529 N N . ILE A 1 68 ? 25.271 14.426 -36.504 1.00 53.72 68 ILE A N 1
ATOM 530 C CA . ILE A 1 68 ? 24.590 13.801 -37.642 1.00 53.72 68 ILE A CA 1
ATOM 531 C C . ILE A 1 68 ? 25.137 14.433 -38.915 1.00 53.72 68 ILE A C 1
ATOM 533 O O . ILE A 1 68 ? 24.855 15.593 -39.212 1.00 53.72 68 ILE A O 1
ATOM 537 N N . ASP A 1 69 ? 25.927 13.670 -39.664 1.00 54.97 69 ASP A N 1
ATOM 538 C CA . ASP A 1 69 ? 26.405 14.115 -40.968 1.00 54.97 69 ASP A CA 1
ATOM 539 C C . ASP A 1 69 ? 25.306 13.867 -42.007 1.00 54.97 69 ASP A C 1
ATOM 541 O O . ASP A 1 69 ? 24.939 12.726 -42.289 1.00 54.97 69 ASP A O 1
ATOM 545 N N . VAL A 1 70 ? 24.734 14.943 -42.549 1.00 53.19 70 VAL A N 1
ATOM 546 C CA . VAL A 1 70 ? 23.612 14.886 -43.507 1.00 53.19 70 VAL A CA 1
ATOM 547 C C . VAL A 1 70 ? 24.034 14.261 -44.853 1.00 53.19 70 VAL A C 1
ATOM 549 O O . VAL A 1 70 ? 23.184 13.796 -45.612 1.00 53.19 70 VAL A O 1
ATOM 552 N N . ASP A 1 71 ? 25.345 14.148 -45.101 1.00 53.84 71 ASP A N 1
ATOM 553 C CA . ASP A 1 71 ? 25.929 13.454 -46.258 1.00 53.84 71 ASP A CA 1
ATOM 554 C C . ASP A 1 71 ? 25.849 11.911 -46.172 1.00 53.84 71 ASP A C 1
ATOM 556 O O . ASP A 1 71 ? 25.941 11.233 -47.201 1.00 53.84 71 ASP A O 1
ATOM 560 N N . ASP A 1 72 ? 25.601 11.327 -44.991 1.00 50.19 72 ASP A N 1
ATOM 561 C CA . ASP A 1 72 ? 25.318 9.891 -44.835 1.00 50.19 72 ASP A CA 1
ATOM 562 C C . ASP A 1 72 ? 23.820 9.634 -45.096 1.00 50.19 72 ASP A C 1
ATOM 564 O O . ASP A 1 72 ? 23.000 9.464 -44.191 1.00 50.19 72 ASP A O 1
ATOM 568 N N . GLY A 1 73 ? 23.451 9.668 -46.380 1.00 42.75 73 GLY A N 1
ATOM 569 C CA . GLY A 1 73 ? 22.069 9.750 -46.862 1.00 42.75 73 GLY A CA 1
ATOM 570 C C . GLY A 1 73 ? 21.017 8.938 -46.089 1.00 42.75 73 GLY A C 1
ATOM 571 O O . GLY A 1 73 ? 21.180 7.741 -45.895 1.00 42.75 73 GLY A O 1
ATOM 572 N N . ALA A 1 74 ? 19.917 9.606 -45.710 1.00 42.62 74 ALA A N 1
ATOM 573 C CA . ALA A 1 74 ? 18.588 9.138 -45.256 1.00 42.62 74 ALA A CA 1
ATOM 574 C C . ALA A 1 74 ? 18.465 7.897 -44.329 1.00 42.62 74 ALA A C 1
ATOM 576 O O . ALA A 1 74 ? 17.353 7.444 -44.060 1.00 42.62 74 ALA A O 1
ATOM 577 N N . GLY A 1 75 ? 19.563 7.346 -43.817 1.00 45.66 75 GLY A N 1
ATOM 578 C CA . GLY A 1 75 ? 19.587 6.108 -43.037 1.00 45.66 75 GLY A CA 1
ATOM 579 C C . GLY A 1 75 ? 20.879 5.891 -42.247 1.00 45.66 75 GLY A C 1
ATOM 580 O O . GLY A 1 75 ? 21.125 4.772 -41.794 1.00 45.66 75 GLY A O 1
ATOM 581 N N . GLY A 1 76 ? 21.709 6.927 -42.086 1.00 48.38 76 GLY A N 1
ATOM 582 C CA . GLY A 1 76 ? 22.874 6.904 -41.207 1.00 48.38 76 GLY A CA 1
ATOM 583 C C . GLY A 1 76 ? 22.449 6.752 -39.747 1.00 48.38 76 GLY A C 1
ATOM 584 O O . GLY A 1 76 ? 22.120 7.723 -39.074 1.00 48.38 76 GLY A O 1
ATOM 585 N N . GLU A 1 77 ? 22.421 5.519 -39.248 1.00 56.09 77 GLU A N 1
ATOM 586 C CA . GLU A 1 77 ? 22.195 5.239 -37.831 1.00 56.09 77 GLU A CA 1
ATOM 587 C C . GLU A 1 77 ? 23.310 5.906 -37.010 1.00 56.09 77 GLU A C 1
ATOM 589 O O . GLU A 1 77 ? 24.483 5.550 -37.157 1.00 56.09 77 GLU A O 1
ATOM 594 N N . VAL A 1 78 ? 22.957 6.879 -36.159 1.00 60.06 78 VAL A N 1
ATOM 595 C CA . VAL A 1 78 ? 23.906 7.595 -35.294 1.00 60.06 78 VAL A CA 1
ATOM 596 C C . VAL A 1 78 ? 24.666 6.571 -34.459 1.00 60.06 78 VAL A C 1
ATOM 598 O O . VAL A 1 78 ? 24.100 5.886 -33.608 1.00 60.06 78 VAL A O 1
ATOM 601 N N . LYS A 1 79 ? 25.965 6.409 -34.726 1.00 62.91 79 LYS A N 1
ATOM 602 C CA . LYS A 1 79 ? 26.787 5.398 -34.041 1.00 62.91 79 LYS A CA 1
ATOM 603 C C . LYS A 1 79 ? 27.498 5.925 -32.805 1.00 62.91 79 LYS A C 1
ATOM 605 O O . LYS A 1 79 ? 28.057 5.101 -32.078 1.00 62.91 79 LYS A O 1
ATOM 610 N N . ASP A 1 80 ? 27.492 7.240 -32.601 1.00 68.81 80 ASP A N 1
ATOM 611 C CA . ASP A 1 80 ? 28.167 7.896 -31.489 1.00 68.81 80 ASP A CA 1
ATOM 612 C C . ASP A 1 80 ? 27.311 7.861 -30.219 1.00 68.81 80 ASP A C 1
ATOM 614 O O . ASP A 1 80 ? 26.223 8.431 -30.149 1.00 68.81 80 ASP A O 1
ATOM 618 N N . THR A 1 81 ? 27.830 7.197 -29.189 1.00 66.38 81 THR A N 1
ATOM 619 C CA . THR A 1 81 ? 27.207 7.099 -27.866 1.00 66.38 81 THR A CA 1
ATOM 620 C C . THR A 1 81 ? 27.082 8.456 -27.171 1.00 66.38 81 THR A C 1
ATOM 622 O O . THR A 1 81 ? 26.193 8.624 -26.341 1.00 66.38 81 THR A O 1
ATOM 625 N N . LEU A 1 82 ? 27.949 9.427 -27.492 1.00 70.75 82 LEU A N 1
ATOM 626 C CA . LEU A 1 82 ? 27.903 10.761 -26.884 1.00 70.75 82 LEU A CA 1
ATOM 627 C C . LEU A 1 82 ? 26.716 11.585 -27.393 1.00 70.75 82 LEU A C 1
ATOM 629 O O . LEU A 1 82 ? 26.081 12.276 -26.598 1.00 70.75 82 LEU A O 1
ATOM 633 N N . THR A 1 83 ? 26.375 11.481 -28.680 1.00 72.38 83 THR A N 1
ATOM 634 C CA . THR A 1 83 ? 25.162 12.101 -29.237 1.00 72.38 83 THR A CA 1
ATOM 635 C C . THR A 1 83 ? 23.904 11.532 -28.588 1.00 72.38 83 THR A C 1
ATOM 637 O O . THR A 1 83 ? 23.057 12.299 -28.135 1.00 72.38 83 THR A O 1
ATOM 640 N N . TRP A 1 84 ? 23.812 10.204 -28.451 1.00 68.00 84 TRP A N 1
ATOM 641 C CA . TRP A 1 84 ? 22.688 9.561 -27.760 1.00 68.00 84 TRP A CA 1
ATOM 642 C C . TRP A 1 84 ? 22.565 10.000 -26.299 1.00 68.00 84 TRP A C 1
ATOM 644 O O . TRP A 1 84 ? 21.456 10.238 -25.829 1.00 68.00 84 TRP A O 1
ATOM 654 N N . ALA A 1 85 ? 23.688 10.151 -25.591 1.00 66.81 85 ALA A N 1
ATOM 655 C CA . ALA A 1 85 ? 23.687 10.647 -24.217 1.00 66.81 85 ALA A CA 1
ATOM 656 C C . ALA A 1 85 ? 23.169 12.093 -24.132 1.00 66.81 85 ALA A C 1
ATOM 658 O O . ALA A 1 85 ? 22.296 12.371 -23.315 1.00 66.81 85 ALA A O 1
ATOM 659 N N . ARG A 1 86 ? 23.626 12.990 -25.018 1.00 73.31 86 ARG A N 1
ATOM 660 C CA . ARG A 1 86 ? 23.137 14.381 -25.076 1.00 73.31 86 ARG A CA 1
ATOM 661 C C . ARG A 1 86 ? 21.647 14.460 -25.392 1.00 73.31 86 ARG A C 1
ATOM 663 O O . ARG A 1 86 ? 20.932 15.219 -24.753 1.00 73.31 86 ARG A O 1
ATOM 670 N N . TRP A 1 87 ? 21.169 13.665 -26.347 1.00 74.50 87 TRP A N 1
ATOM 671 C CA . TRP A 1 87 ? 19.742 13.584 -26.662 1.00 74.50 87 TRP A CA 1
ATOM 672 C C . TRP A 1 87 ? 18.922 13.035 -25.502 1.00 74.50 87 TRP A C 1
ATOM 674 O O . TRP A 1 87 ? 17.839 13.538 -25.232 1.00 74.50 87 TRP A O 1
ATOM 684 N N . SER A 1 88 ? 19.440 12.032 -24.794 1.00 69.38 88 SER A N 1
ATOM 685 C CA . SER A 1 88 ? 18.789 11.501 -23.599 1.00 69.38 88 SER A CA 1
ATOM 686 C C . SER A 1 88 ? 18.693 12.552 -22.493 1.00 69.38 88 SER A C 1
ATOM 688 O O . SER A 1 88 ? 17.660 12.635 -21.834 1.00 69.38 88 SER A O 1
ATOM 690 N N . GLU A 1 89 ? 19.747 13.342 -22.270 1.00 70.81 89 GLU A N 1
ATOM 691 C CA . GLU A 1 89 ? 19.749 14.436 -21.290 1.00 70.81 89 GLU A CA 1
ATOM 692 C C . GLU A 1 89 ? 18.750 15.534 -21.675 1.00 70.81 89 GLU A C 1
ATOM 694 O O . GLU A 1 89 ? 17.948 15.948 -20.837 1.00 70.81 89 GLU A O 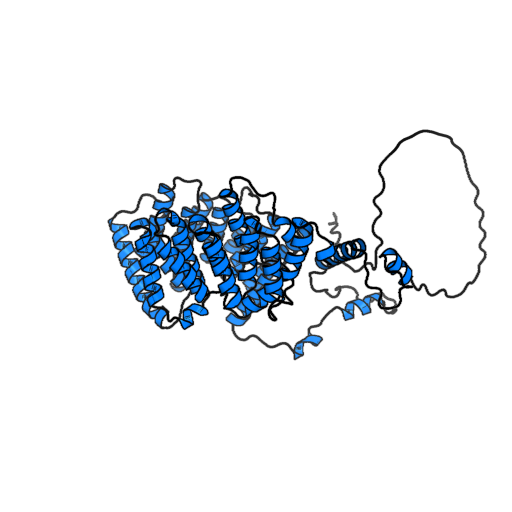1
ATOM 699 N N . GLU A 1 90 ? 18.741 15.946 -22.945 1.00 75.88 90 GLU A N 1
ATOM 700 C CA . GLU A 1 90 ? 17.805 16.947 -23.466 1.00 75.88 90 GLU A CA 1
ATOM 701 C C . GLU A 1 90 ? 16.354 16.460 -23.364 1.00 75.88 90 GLU A C 1
ATOM 703 O O . GLU A 1 90 ? 15.501 17.173 -22.842 1.00 75.88 90 GLU A O 1
ATOM 708 N N . GLU A 1 91 ? 16.060 15.221 -23.771 1.00 75.12 91 GLU A N 1
ATOM 709 C CA . GLU A 1 91 ? 14.710 14.657 -23.664 1.00 75.12 91 GLU A CA 1
ATOM 710 C C . GLU A 1 91 ? 14.260 14.529 -22.207 1.00 75.12 91 GLU A C 1
ATOM 712 O O . GLU A 1 91 ? 13.109 14.814 -21.885 1.00 75.12 91 GLU A O 1
ATOM 717 N N . SER A 1 92 ? 15.178 14.176 -21.303 1.00 69.69 92 SER A N 1
ATOM 718 C CA . SER A 1 92 ? 14.893 14.125 -19.865 1.00 69.69 92 SER A CA 1
ATOM 719 C C . SER A 1 92 ? 14.598 15.514 -19.295 1.00 69.69 92 SER A C 1
ATOM 721 O O . SER A 1 92 ? 13.727 15.654 -18.433 1.00 69.69 92 SER A O 1
ATOM 723 N N . SER A 1 93 ? 15.286 16.555 -19.779 1.00 73.75 93 SER A N 1
ATOM 724 C CA . SER A 1 93 ? 14.977 17.944 -19.424 1.00 73.75 93 SER A CA 1
ATOM 725 C C . SER A 1 93 ? 13.613 18.357 -19.973 1.00 73.75 93 SER A C 1
ATOM 727 O O . SER A 1 93 ? 12.796 18.914 -19.244 1.00 73.75 93 SER A O 1
ATOM 729 N N . ARG A 1 94 ? 13.318 18.019 -21.233 1.00 74.56 94 ARG A N 1
ATOM 730 C CA . ARG A 1 94 ? 12.025 18.306 -21.864 1.00 74.56 94 ARG A CA 1
ATOM 731 C C . ARG A 1 94 ? 10.868 17.643 -21.123 1.00 74.56 94 ARG A C 1
ATOM 733 O O . ARG A 1 94 ? 9.876 18.315 -20.863 1.00 74.56 94 ARG A O 1
ATOM 740 N N . ASP A 1 95 ? 10.995 16.373 -20.749 1.00 73.12 95 ASP A N 1
ATOM 741 C CA . ASP A 1 95 ? 9.995 15.667 -19.937 1.00 73.12 95 ASP A CA 1
ATOM 742 C C . ASP A 1 95 ? 9.854 16.303 -18.541 1.00 73.12 95 ASP A C 1
ATOM 744 O O . ASP A 1 95 ? 8.746 16.504 -18.032 1.00 73.12 95 ASP A O 1
ATOM 748 N N . SER A 1 96 ? 10.976 16.733 -17.951 1.00 72.06 96 SER A N 1
ATOM 749 C CA . SER A 1 96 ? 10.996 17.458 -16.673 1.00 72.06 96 SER A CA 1
ATOM 750 C C . SER A 1 96 ? 10.236 18.782 -16.713 1.00 72.06 96 SER A C 1
ATOM 752 O O . SER A 1 96 ? 9.605 19.143 -15.717 1.00 72.06 96 SER A O 1
ATOM 754 N N . ASP A 1 97 ? 10.240 19.469 -17.853 1.00 74.12 97 ASP A N 1
ATOM 755 C CA . ASP A 1 97 ? 9.566 20.754 -18.032 1.00 74.12 97 ASP A CA 1
ATOM 756 C C . ASP A 1 97 ? 8.122 20.602 -18.554 1.00 74.12 97 ASP A C 1
ATOM 758 O O . ASP A 1 97 ? 7.244 21.388 -18.193 1.00 74.12 97 ASP A O 1
ATOM 762 N N . GLN A 1 98 ? 7.838 19.576 -19.368 1.00 76.94 98 GLN A N 1
ATOM 763 C CA . GLN A 1 98 ? 6.578 19.398 -20.115 1.00 76.94 98 GLN A CA 1
ATOM 764 C C . GLN A 1 98 ? 5.665 18.286 -19.568 1.00 76.94 98 GLN A C 1
ATOM 766 O O . GLN A 1 98 ? 4.833 17.740 -20.288 1.00 76.94 98 GLN A O 1
ATOM 771 N N . TRP A 1 99 ? 5.754 17.971 -18.276 1.00 77.19 99 TRP A N 1
ATOM 772 C CA . TRP A 1 99 ? 4.931 16.927 -17.642 1.00 77.19 99 TRP A CA 1
ATOM 773 C C . TRP A 1 99 ? 3.460 17.325 -17.392 1.00 77.19 99 TRP A C 1
ATOM 775 O O . TRP A 1 99 ? 2.632 16.481 -17.033 1.00 77.19 99 TRP A O 1
ATOM 785 N N . MET A 1 100 ? 3.114 18.612 -17.531 1.00 73.69 100 MET A N 1
ATOM 786 C CA . MET A 1 100 ? 1.741 19.113 -17.394 1.00 73.69 100 MET A CA 1
ATOM 787 C C . MET A 1 100 ? 1.090 19.347 -18.762 1.00 73.69 100 MET A C 1
ATOM 789 O O . MET A 1 100 ? 1.760 19.821 -19.677 1.00 73.69 100 MET A O 1
ATOM 793 N N . PRO A 1 101 ? -0.235 19.128 -18.893 1.00 71.88 101 PRO A N 1
ATOM 794 C CA . PRO A 1 101 ? -0.960 19.531 -20.091 1.00 71.88 101 PRO A CA 1
ATOM 795 C C . PRO A 1 101 ? -0.761 21.022 -20.380 1.00 71.88 101 PRO A C 1
ATOM 797 O O . PRO A 1 101 ? -0.910 21.857 -19.477 1.00 71.88 101 PRO A O 1
ATOM 800 N N . VAL A 1 102 ? -0.459 21.343 -21.639 1.00 73.00 102 VAL A N 1
ATOM 801 C CA . VAL A 1 102 ? -0.359 22.724 -22.120 1.00 73.00 102 VAL A CA 1
ATOM 802 C C . VAL A 1 102 ? -1.713 23.405 -21.924 1.00 73.00 102 VAL A C 1
ATOM 804 O O . VAL A 1 102 ? -2.766 22.810 -22.155 1.00 73.00 102 VAL A O 1
ATOM 807 N N . ARG A 1 103 ? -1.692 24.642 -21.428 1.00 65.25 103 ARG A N 1
ATOM 808 C CA . ARG A 1 103 ? -2.893 25.464 -21.283 1.00 65.25 103 ARG A CA 1
ATOM 809 C C . ARG A 1 103 ? -2.802 26.623 -22.255 1.00 65.25 103 ARG A C 1
ATOM 811 O O . ARG A 1 103 ? -1.802 27.342 -22.212 1.00 65.25 103 ARG A O 1
ATOM 818 N N . ALA A 1 104 ? -3.891 26.870 -22.981 1.00 63.78 104 ALA A N 1
ATOM 819 C CA . ALA A 1 104 ? -4.065 28.097 -23.739 1.00 63.78 104 ALA A CA 1
ATOM 820 C C . ALA A 1 104 ? -3.717 29.292 -22.847 1.00 63.78 104 ALA A C 1
ATOM 822 O O . ALA A 1 104 ? -4.280 29.460 -21.754 1.00 63.78 104 ALA A O 1
ATOM 823 N N . LYS A 1 105 ? -2.774 30.129 -23.290 1.00 62.22 105 LYS A N 1
ATOM 824 C CA . LYS A 1 105 ? -2.439 31.365 -22.582 1.00 62.22 105 LYS A CA 1
ATOM 825 C C . LYS A 1 105 ? -3.688 32.249 -22.565 1.00 62.22 105 LYS A C 1
ATOM 827 O O . LYS A 1 105 ? -4.043 32.861 -23.570 1.00 62.22 105 LYS A O 1
ATOM 832 N N . SER A 1 106 ? -4.358 32.325 -21.412 1.00 47.09 106 SER A N 1
ATOM 833 C CA . SER A 1 106 ? -5.463 33.258 -21.157 1.00 47.09 106 SER A CA 1
ATOM 834 C C . SER A 1 106 ? -4.923 34.691 -21.199 1.00 47.09 106 SER A C 1
ATOM 836 O O . SER A 1 106 ? -4.600 35.271 -20.166 1.00 47.09 106 SER A O 1
ATOM 838 N N . GLY A 1 107 ? -4.781 35.242 -22.401 1.00 48.16 107 GLY A N 1
ATOM 839 C CA . GLY A 1 107 ? -4.214 36.570 -22.619 1.00 48.16 107 GLY A CA 1
ATOM 840 C C . GLY A 1 107 ? -3.768 36.853 -24.051 1.00 48.16 107 GLY A C 1
ATOM 841 O O . GLY A 1 107 ? -3.690 38.020 -24.411 1.00 48.16 107 GLY A O 1
ATOM 842 N N . ALA A 1 108 ? -3.565 35.839 -24.899 1.00 42.19 108 ALA A N 1
ATOM 843 C CA . ALA A 1 108 ? -3.278 36.048 -26.322 1.00 42.19 108 ALA A CA 1
ATOM 844 C C . ALA A 1 108 ? -4.567 36.325 -27.124 1.00 42.19 108 ALA A C 1
ATOM 846 O O . ALA A 1 108 ? -4.838 35.708 -28.148 1.00 42.19 108 ALA A O 1
ATOM 847 N N . VAL A 1 109 ? -5.410 37.237 -26.631 1.00 38.16 109 VAL A N 1
ATOM 848 C CA . VAL A 1 109 ? -6.443 37.856 -27.461 1.00 38.16 109 VAL A CA 1
ATOM 849 C C . VAL A 1 109 ? -5.823 39.111 -28.054 1.00 38.16 109 VAL A C 1
ATOM 851 O O . VAL A 1 109 ? -5.720 40.130 -27.381 1.00 38.16 109 VAL A O 1
ATOM 854 N N . ALA A 1 110 ? -5.453 38.976 -29.326 1.00 36.84 110 ALA A N 1
ATOM 855 C CA . ALA A 1 110 ? -5.182 40.030 -30.295 1.00 36.84 110 ALA A CA 1
ATOM 856 C C . ALA A 1 110 ? -4.104 41.051 -29.902 1.00 36.84 110 ALA A C 1
ATOM 858 O O . ALA A 1 110 ? -4.397 42.103 -29.331 1.00 36.84 110 ALA A O 1
ATOM 859 N N . ASP A 1 111 ? -2.879 40.821 -30.382 1.00 35.12 111 ASP A N 1
ATOM 860 C CA . ASP A 1 111 ? -2.079 41.964 -30.802 1.00 35.12 111 ASP A CA 1
ATOM 861 C C . ASP A 1 111 ? -2.872 42.749 -31.852 1.00 35.12 111 ASP A C 1
ATOM 863 O O . ASP A 1 111 ? -3.487 42.203 -32.770 1.00 35.12 111 ASP A O 1
ATOM 867 N N . THR A 1 112 ? -2.893 44.065 -31.672 1.00 43.69 112 THR A N 1
ATOM 868 C CA . THR A 1 112 ? -3.723 45.044 -32.394 1.00 43.69 112 THR A CA 1
ATOM 869 C C . THR A 1 112 ? -3.388 45.178 -33.891 1.00 43.69 112 THR A C 1
ATOM 871 O O . THR A 1 112 ? -3.849 46.101 -34.559 1.00 43.69 112 THR A O 1
ATOM 874 N N . HIS A 1 113 ? -2.611 44.257 -34.449 1.00 43.22 113 HIS A N 1
ATOM 875 C CA . HIS A 1 113 ? -2.320 44.151 -35.866 1.00 43.22 113 HIS A CA 1
ATOM 876 C C . HIS A 1 113 ? -2.496 42.690 -36.260 1.00 43.22 113 HIS A C 1
ATOM 878 O O . HIS A 1 113 ? -1.730 41.844 -35.822 1.00 43.22 113 HIS A O 1
ATOM 884 N N . GLY A 1 114 ? -3.530 42.402 -37.055 1.00 38.53 114 GLY A N 1
ATOM 885 C CA . GLY A 1 114 ? -3.855 41.062 -37.545 1.00 38.53 114 GLY A CA 1
ATOM 886 C C . GLY A 1 114 ? -2.804 40.499 -38.502 1.00 38.53 114 GLY A C 1
ATOM 887 O O . GLY A 1 114 ? -3.086 40.337 -39.686 1.00 38.53 114 GLY A O 1
ATOM 888 N N . LEU A 1 115 ? -1.609 40.214 -37.990 1.00 38.41 115 LEU A N 1
ATOM 889 C CA . LEU A 1 115 ? -0.689 39.247 -38.563 1.00 38.41 115 LEU A CA 1
ATOM 890 C C . LEU A 1 115 ? -0.879 37.925 -37.801 1.00 38.41 115 LEU A C 1
ATOM 892 O O . LEU A 1 115 ? -0.871 37.942 -36.568 1.00 38.41 115 LEU A O 1
ATOM 896 N N . PRO A 1 116 ? -1.083 36.795 -38.495 1.00 36.50 116 PRO A N 1
ATOM 897 C CA . PRO A 1 116 ? -1.074 35.494 -37.846 1.00 36.50 116 PRO A CA 1
ATOM 898 C C . PRO A 1 116 ? 0.335 35.246 -37.298 1.00 36.50 116 PRO A C 1
ATOM 900 O O . PRO A 1 116 ? 1.309 35.271 -38.044 1.00 36.50 116 PRO A O 1
ATOM 903 N N . ASN A 1 117 ? 0.446 35.059 -35.985 1.00 44.06 117 ASN A N 1
ATOM 904 C CA . ASN A 1 117 ? 1.683 34.606 -35.364 1.00 44.06 117 ASN A CA 1
ATOM 905 C C . ASN A 1 117 ? 1.800 33.106 -35.672 1.00 44.06 117 ASN A C 1
ATOM 907 O O . ASN A 1 117 ? 1.036 32.321 -35.111 1.00 44.06 117 ASN A O 1
ATOM 911 N N . GLU A 1 118 ? 2.716 32.697 -36.552 1.00 45.69 118 GLU A N 1
ATOM 912 C CA . GLU A 1 118 ? 2.930 31.276 -36.888 1.00 45.69 118 GLU A CA 1
ATOM 913 C C . GLU A 1 118 ? 3.253 30.430 -35.637 1.00 45.69 118 GLU A C 1
ATOM 915 O O . GLU A 1 118 ? 2.873 29.265 -35.549 1.00 45.69 118 GLU A O 1
ATOM 920 N N . GLU A 1 119 ? 3.842 31.037 -34.600 1.00 45.97 119 GLU A N 1
ATOM 921 C CA . GLU A 1 119 ? 4.082 30.405 -33.293 1.00 45.97 119 GLU A CA 1
ATOM 922 C C . GLU A 1 119 ? 2.797 30.063 -32.516 1.00 45.97 119 GLU A C 1
ATOM 924 O O . GLU A 1 119 ? 2.776 29.099 -31.745 1.00 45.97 119 GLU A O 1
ATOM 929 N N . ALA A 1 120 ? 1.716 30.827 -32.711 1.00 44.81 120 ALA A N 1
ATOM 930 C CA . ALA A 1 120 ? 0.433 30.555 -32.066 1.00 44.81 120 ALA A CA 1
ATOM 931 C C . ALA A 1 120 ? -0.248 29.327 -32.691 1.00 44.81 120 ALA A C 1
ATOM 933 O O . ALA A 1 120 ? -0.803 28.501 -31.966 1.00 44.81 120 ALA A O 1
ATOM 934 N N . ASP A 1 121 ? -0.131 29.151 -34.011 1.00 45.38 121 ASP A N 1
ATOM 935 C CA . ASP A 1 121 ? -0.712 28.014 -34.738 1.00 45.38 121 ASP A CA 1
ATOM 936 C C . ASP A 1 121 ? -0.049 26.672 -34.370 1.00 45.38 121 ASP A C 1
ATOM 938 O O . ASP A 1 121 ? -0.732 25.650 -34.267 1.00 45.38 121 ASP A O 1
ATOM 942 N N . VAL A 1 122 ? 1.255 26.655 -34.063 1.00 50.62 122 VAL A N 1
ATOM 943 C CA . VAL A 1 122 ? 1.947 25.436 -33.589 1.00 50.62 122 VAL A CA 1
ATOM 944 C C . VAL A 1 122 ? 1.501 25.036 -32.175 1.00 50.62 122 VAL A C 1
ATOM 946 O O . VAL A 1 122 ? 1.467 23.847 -31.844 1.00 50.62 122 VAL A O 1
ATOM 949 N N . GLN A 1 123 ? 1.124 26.004 -31.334 1.00 49.16 123 GLN A N 1
ATOM 950 C CA . GLN A 1 123 ? 0.588 25.748 -29.994 1.00 49.16 123 GLN A CA 1
ATOM 951 C C . GLN A 1 123 ? -0.825 25.154 -30.043 1.00 49.16 123 GLN A C 1
ATOM 953 O O . GLN A 1 123 ? -1.092 24.191 -29.323 1.00 49.16 123 GLN A O 1
ATOM 958 N N . PHE A 1 124 ? -1.686 25.630 -30.949 1.00 48.59 124 PHE A N 1
ATOM 959 C CA . PHE A 1 124 ? -3.027 25.065 -31.144 1.00 48.59 124 PHE A CA 1
ATOM 960 C C . PHE A 1 124 ? -3.006 23.609 -31.634 1.00 48.59 124 PHE A C 1
ATOM 962 O O . PHE A 1 124 ? -3.893 22.842 -31.279 1.00 48.59 124 PHE A O 1
ATOM 969 N N . LEU A 1 125 ? -1.971 23.179 -32.368 1.00 57.66 125 LEU A N 1
ATOM 970 C CA . LEU A 1 125 ? -1.801 21.772 -32.769 1.00 57.66 125 LEU A CA 1
ATOM 971 C C . LEU A 1 125 ? -1.411 20.831 -31.611 1.00 57.66 125 LEU A C 1
ATOM 973 O O . LEU A 1 125 ? -1.466 19.612 -31.773 1.00 57.66 125 LEU A O 1
ATOM 977 N N . ARG A 1 126 ? -0.993 21.368 -30.455 1.00 62.97 126 ARG A N 1
ATOM 978 C CA . ARG A 1 126 ? -0.603 20.588 -29.262 1.00 62.97 126 ARG A CA 1
ATOM 979 C C . ARG A 1 126 ? -1.668 20.567 -28.167 1.00 62.97 126 ARG A C 1
ATOM 981 O O . ARG A 1 126 ? -1.540 19.795 -27.217 1.00 62.97 126 ARG A O 1
ATOM 988 N N . GLU A 1 127 ? -2.694 21.403 -28.273 1.00 72.19 127 GLU A N 1
ATOM 989 C CA . GLU A 1 127 ? -3.779 21.483 -27.301 1.00 72.19 127 GLU A CA 1
ATOM 990 C C . GLU A 1 127 ? -4.955 20.620 -27.761 1.00 72.19 127 GLU A C 1
ATOM 992 O O . GLU A 1 127 ? -5.546 20.862 -28.806 1.00 72.19 127 GLU A O 1
ATOM 997 N N . ILE A 1 128 ? -5.297 19.603 -26.969 1.00 74.00 128 ILE A N 1
ATOM 998 C CA . ILE A 1 128 ? -6.488 18.783 -27.204 1.00 74.00 128 ILE A CA 1
ATOM 999 C C . ILE A 1 128 ? -7.649 19.436 -26.455 1.00 74.00 128 ILE A C 1
ATOM 1001 O O . ILE A 1 128 ? -7.646 19.483 -25.218 1.00 74.00 128 ILE A O 1
ATOM 1005 N N . LEU A 1 129 ? -8.635 19.942 -27.189 1.00 79.56 129 LEU A N 1
ATOM 1006 C CA . LEU A 1 129 ? -9.823 20.565 -26.622 1.00 79.56 129 LEU A CA 1
ATOM 1007 C C . LEU A 1 129 ? -10.877 19.516 -26.261 1.00 79.56 129 LEU A C 1
ATOM 1009 O O . LEU A 1 129 ? -10.849 18.369 -26.708 1.00 79.56 129 LEU A O 1
ATOM 1013 N N . TYR A 1 130 ? -11.834 19.910 -25.419 1.00 79.56 130 TYR A N 1
ATOM 1014 C CA . TYR A 1 130 ? -12.925 19.017 -25.026 1.00 79.56 130 TYR A CA 1
ATOM 1015 C C . TYR A 1 130 ? -13.738 18.574 -26.244 1.00 79.56 130 TYR A C 1
ATOM 1017 O O . TYR A 1 130 ? -14.133 17.414 -26.326 1.00 79.56 130 TYR A O 1
ATOM 1025 N N . GLU A 1 131 ? -13.950 19.480 -27.195 1.00 84.25 131 GLU A N 1
ATOM 1026 C CA . GLU A 1 131 ? -14.658 19.231 -28.445 1.00 84.25 131 GLU A CA 1
ATOM 1027 C C . GLU A 1 131 ? -13.999 18.110 -29.263 1.00 84.25 131 GLU A C 1
ATOM 1029 O O . GLU A 1 131 ? -14.716 17.305 -29.853 1.00 84.25 131 GLU A O 1
ATOM 1034 N N . ASP A 1 132 ? -12.668 17.987 -29.214 1.00 84.44 132 ASP A N 1
ATOM 1035 C CA . ASP A 1 132 ? -11.910 16.979 -29.969 1.00 84.44 132 ASP A CA 1
ATOM 1036 C C . ASP A 1 132 ? -12.095 15.562 -29.413 1.00 84.44 132 ASP A C 1
ATOM 1038 O O . ASP A 1 132 ? -11.986 14.570 -30.137 1.00 84.44 132 ASP A O 1
ATOM 1042 N N . VAL A 1 133 ? -12.375 15.453 -28.111 1.00 86.69 133 VAL A N 1
ATOM 1043 C CA . VAL A 1 133 ? -12.501 14.166 -27.415 1.00 86.69 133 VAL A CA 1
ATOM 1044 C C . VAL A 1 133 ? -13.927 13.842 -26.986 1.00 86.69 133 VAL A C 1
ATOM 1046 O O . VAL A 1 133 ? -14.176 12.705 -26.586 1.00 86.69 133 VAL A O 1
ATOM 1049 N N . CYS A 1 134 ? -14.870 14.788 -27.062 1.00 86.56 134 CYS A N 1
ATOM 1050 C CA . CYS A 1 134 ? -16.194 14.640 -26.452 1.00 86.56 134 CYS A CA 1
ATOM 1051 C C . CYS A 1 134 ? -16.966 13.415 -26.961 1.00 86.56 134 CYS A C 1
ATOM 1053 O O . CYS A 1 134 ? -17.599 12.731 -26.155 1.00 86.56 134 CYS A O 1
ATOM 1055 N N . ASP A 1 135 ? -16.819 13.070 -28.242 1.00 88.50 135 ASP A N 1
ATOM 1056 C CA . ASP A 1 135 ? -17.440 11.893 -28.863 1.00 88.50 135 ASP A CA 1
ATOM 1057 C C . ASP A 1 135 ? -16.895 10.551 -28.333 1.00 88.50 135 ASP A C 1
ATOM 1059 O O . ASP A 1 135 ? -17.567 9.521 -28.429 1.00 88.50 135 ASP A O 1
ATOM 1063 N N . TYR A 1 136 ? -15.697 10.546 -27.738 1.00 86.00 136 TYR A N 1
ATOM 1064 C CA . TYR A 1 136 ? -15.056 9.363 -27.149 1.00 86.00 136 TYR A CA 1
ATOM 1065 C C . TYR A 1 136 ? -15.232 9.277 -25.627 1.00 86.00 136 TYR A C 1
ATOM 1067 O O . TYR A 1 136 ? -14.901 8.255 -25.017 1.00 86.00 136 TYR A O 1
ATOM 1075 N N . LEU A 1 137 ? -15.746 10.333 -24.990 1.00 85.12 137 LEU A N 1
ATOM 1076 C CA . LEU A 1 137 ? -15.959 10.365 -23.547 1.00 85.12 137 LEU A CA 1
ATOM 1077 C C . LEU A 1 137 ? -17.267 9.664 -23.170 1.00 85.12 137 LEU A C 1
ATOM 1079 O O . LEU A 1 137 ? -18.319 9.862 -23.772 1.00 85.12 137 LEU A O 1
ATOM 1083 N N . PHE A 1 138 ? -17.223 8.878 -22.096 1.00 86.62 138 PHE A N 1
ATOM 1084 C CA . PHE A 1 138 ? -18.400 8.238 -21.514 1.00 86.62 138 PHE A CA 1
ATOM 1085 C C . PHE A 1 138 ? -18.580 8.658 -20.056 1.00 86.62 138 PHE A C 1
ATOM 1087 O O . PHE A 1 138 ? -17.625 8.877 -19.311 1.00 86.62 138 PHE A O 1
ATOM 1094 N N . SER A 1 139 ? -19.834 8.771 -19.620 1.00 85.44 139 SER A N 1
ATOM 1095 C CA . SER A 1 139 ? -20.144 9.189 -18.255 1.00 85.44 139 SER A CA 1
ATOM 1096 C C . SER A 1 139 ? -20.012 8.032 -17.266 1.00 85.44 139 SER A C 1
ATOM 1098 O O . SER A 1 139 ? -20.663 6.995 -17.423 1.00 85.44 139 SER A 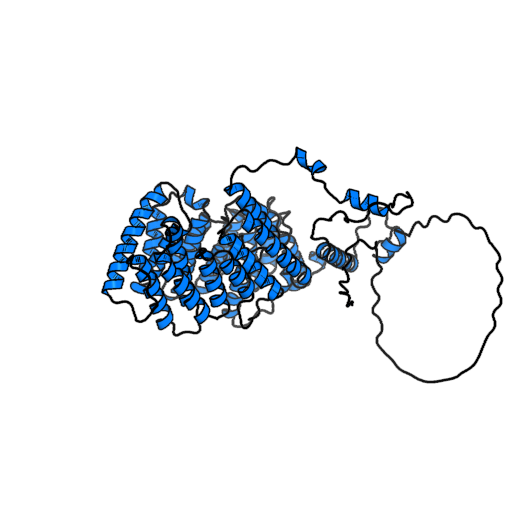O 1
ATOM 1100 N N . LEU A 1 140 ? -19.269 8.243 -16.181 1.00 87.62 140 LEU A N 1
ATOM 1101 C CA . LEU A 1 140 ? -19.252 7.327 -15.042 1.00 87.62 140 LEU A CA 1
ATOM 1102 C C . LEU A 1 140 ? -20.454 7.596 -14.124 1.00 87.62 140 LEU A C 1
ATOM 1104 O O . LEU A 1 140 ? -20.592 8.686 -13.558 1.00 87.62 140 LEU A O 1
ATOM 1108 N N . SER A 1 141 ? -21.321 6.597 -13.953 1.00 85.31 141 SER A N 1
ATOM 1109 C CA . SER A 1 141 ? -22.528 6.685 -13.116 1.00 85.31 141 SER A CA 1
ATOM 1110 C C . SER A 1 141 ? -22.312 6.207 -11.677 1.00 85.31 141 SER A C 1
ATOM 1112 O O . SER A 1 141 ? -22.940 6.732 -10.761 1.00 85.31 141 SER A O 1
ATOM 1114 N N . SER A 1 142 ? -21.411 5.244 -11.463 1.00 89.88 142 SER A N 1
ATOM 1115 C CA . SER A 1 142 ? -21.115 4.692 -10.136 1.00 89.88 142 SER A CA 1
ATOM 1116 C C . SER A 1 142 ? -20.090 5.538 -9.378 1.00 89.88 142 SER A C 1
ATOM 1118 O O . SER A 1 142 ? -19.058 5.920 -9.933 1.00 89.88 142 SER A O 1
ATOM 1120 N N . ASN A 1 143 ? -20.336 5.758 -8.083 1.00 86.56 143 ASN A N 1
ATOM 1121 C CA . ASN A 1 143 ? -19.373 6.399 -7.183 1.00 86.56 143 ASN A CA 1
ATOM 1122 C C . ASN A 1 143 ? -18.064 5.604 -7.079 1.00 86.56 143 ASN A C 1
ATOM 1124 O O . ASN A 1 143 ? -16.998 6.207 -7.026 1.00 86.56 143 ASN A O 1
ATOM 1128 N N . GLU A 1 144 ? -18.132 4.271 -7.109 1.00 84.81 144 GLU A N 1
ATOM 1129 C CA . GLU A 1 144 ? -16.953 3.399 -7.066 1.00 84.81 144 GLU A CA 1
ATOM 1130 C C . GLU A 1 144 ? -16.083 3.572 -8.315 1.00 84.81 144 GLU A C 1
ATOM 1132 O O . GLU A 1 144 ? -14.870 3.717 -8.207 1.00 84.81 144 GLU A O 1
ATOM 1137 N N . ALA A 1 145 ? -16.702 3.647 -9.498 1.00 85.06 145 ALA A N 1
ATOM 1138 C CA . ALA A 1 145 ? -15.976 3.852 -10.750 1.00 85.06 145 ALA A CA 1
ATOM 1139 C C . ALA A 1 145 ? -15.308 5.236 -10.797 1.00 85.06 145 ALA A C 1
ATOM 1141 O O . ALA A 1 145 ? -14.159 5.356 -11.214 1.00 85.06 145 ALA A O 1
ATOM 1142 N N . ARG A 1 146 ? -16.001 6.279 -10.316 1.00 89.69 146 ARG A N 1
ATOM 1143 C CA . ARG A 1 146 ? -15.423 7.628 -10.205 1.00 89.69 146 ARG A CA 1
ATOM 1144 C C . ARG A 1 146 ? -14.255 7.665 -9.219 1.00 89.69 146 ARG A C 1
ATOM 1146 O O . ARG A 1 146 ? -13.236 8.273 -9.520 1.00 89.69 146 ARG A O 1
ATOM 1153 N N . LEU A 1 147 ? -14.383 7.003 -8.069 1.00 88.00 147 LEU A N 1
ATOM 1154 C CA . LEU A 1 147 ? -13.306 6.917 -7.083 1.00 88.00 147 LEU A CA 1
ATOM 1155 C C . LEU A 1 147 ? -12.113 6.110 -7.617 1.00 88.00 147 LEU A C 1
ATOM 1157 O O . LEU A 1 147 ? -10.970 6.513 -7.429 1.00 88.00 147 LEU A O 1
ATOM 1161 N N . SER A 1 148 ? -12.370 5.012 -8.331 1.00 86.56 148 SER A N 1
ATOM 1162 C CA . SER A 1 148 ? -11.332 4.205 -8.978 1.00 86.56 148 SER A CA 1
ATOM 1163 C C . SER A 1 148 ? -10.541 5.014 -10.009 1.00 86.56 148 SER A C 1
ATOM 1165 O O . SER A 1 148 ? -9.314 4.934 -10.016 1.00 86.56 148 SER A O 1
ATOM 1167 N N . LEU A 1 149 ? -11.211 5.863 -10.799 1.00 88.38 149 LEU A N 1
ATOM 1168 C CA . LEU A 1 149 ? -10.545 6.794 -11.713 1.00 88.38 149 LEU A CA 1
ATOM 1169 C C . LEU A 1 149 ? -9.628 7.770 -10.960 1.00 88.38 149 LEU A C 1
ATOM 1171 O O . LEU A 1 149 ? -8.486 7.973 -11.362 1.00 88.38 149 LEU A O 1
ATOM 1175 N N . VAL A 1 150 ? -10.094 8.337 -9.842 1.00 90.44 150 VAL A N 1
ATOM 1176 C CA . VAL A 1 150 ? -9.272 9.223 -8.996 1.00 90.44 150 VAL A CA 1
ATOM 1177 C C . VAL A 1 150 ? -8.058 8.478 -8.433 1.00 90.44 150 VAL A C 1
ATOM 1179 O O . VAL A 1 150 ? -6.957 9.022 -8.424 1.00 90.44 150 VAL A O 1
ATOM 1182 N N . PHE A 1 151 ? -8.218 7.227 -7.999 1.00 87.62 151 PHE A N 1
ATOM 1183 C CA . PHE A 1 151 ? -7.103 6.409 -7.515 1.00 87.62 151 PHE A CA 1
ATOM 1184 C C . PHE A 1 151 ? -6.070 6.121 -8.605 1.00 87.62 151 PHE A C 1
ATOM 1186 O O . PHE A 1 151 ? -4.878 6.259 -8.344 1.00 87.62 151 PHE A O 1
ATOM 1193 N N . GLN A 1 152 ? -6.510 5.781 -9.817 1.00 85.44 152 GLN A N 1
ATOM 1194 C CA . GLN A 1 152 ? -5.619 5.576 -10.962 1.00 85.44 152 GLN A CA 1
ATOM 1195 C C . GLN A 1 152 ? -4.898 6.867 -11.356 1.00 85.44 152 GLN A C 1
ATOM 1197 O O . GLN A 1 152 ? -3.696 6.840 -11.591 1.00 85.44 152 GLN A O 1
ATOM 1202 N N . PHE A 1 153 ? -5.600 8.003 -11.351 1.00 87.50 153 PHE A N 1
ATOM 1203 C CA . PHE A 1 153 ? -5.001 9.317 -11.578 1.00 87.50 153 PHE A CA 1
ATOM 1204 C C . PHE A 1 153 ? -3.911 9.623 -10.545 1.00 87.50 153 PHE A C 1
ATOM 1206 O O . PHE A 1 153 ? -2.811 10.035 -10.901 1.00 87.50 153 PHE A O 1
ATOM 1213 N N . ILE A 1 154 ? -4.184 9.389 -9.259 1.00 87.31 154 ILE A N 1
ATOM 1214 C CA . ILE A 1 154 ? -3.199 9.659 -8.210 1.00 87.31 154 ILE A CA 1
ATOM 1215 C C . ILE A 1 154 ? -1.979 8.744 -8.347 1.00 87.31 154 ILE A C 1
ATOM 1217 O O . ILE A 1 154 ? -0.848 9.195 -8.185 1.00 87.31 154 ILE A O 1
ATOM 1221 N N . ASP A 1 155 ? -2.207 7.469 -8.646 1.00 81.50 155 ASP A N 1
ATOM 1222 C CA . ASP A 1 155 ? -1.158 6.469 -8.832 1.00 81.50 155 ASP A CA 1
ATOM 1223 C C . ASP A 1 155 ? -0.314 6.734 -10.096 1.00 81.50 155 ASP A C 1
ATOM 1225 O O . ASP A 1 155 ? 0.896 6.516 -10.065 1.00 81.50 155 ASP A O 1
ATOM 1229 N N . PHE A 1 156 ? -0.912 7.284 -11.163 1.00 80.56 156 PHE A N 1
ATOM 1230 C CA . PHE A 1 156 ? -0.217 7.725 -12.382 1.00 80.56 156 PHE A CA 1
ATOM 1231 C C . PHE A 1 156 ? 0.821 8.817 -12.091 1.00 80.56 156 PHE A C 1
ATOM 1233 O O . PHE A 1 156 ? 1.964 8.710 -12.520 1.00 80.56 156 PHE A O 1
ATOM 1240 N N . TYR A 1 157 ? 0.473 9.809 -11.266 1.00 79.56 157 TYR A N 1
ATOM 1241 C CA . TYR A 1 157 ? 1.409 10.855 -10.821 1.00 79.56 157 TYR A CA 1
ATOM 1242 C C . TYR A 1 157 ? 2.361 10.398 -9.695 1.00 79.56 157 TYR A C 1
ATOM 1244 O O . TYR A 1 157 ? 3.013 11.225 -9.054 1.00 79.56 157 TYR A O 1
ATOM 1252 N N . GLY A 1 158 ? 2.446 9.092 -9.419 1.00 76.62 158 GLY A N 1
ATOM 1253 C CA . GLY A 1 158 ? 3.355 8.524 -8.418 1.00 76.62 158 GLY A CA 1
ATOM 1254 C C . GLY A 1 158 ? 2.863 8.625 -6.971 1.00 76.62 158 GLY A C 1
ATOM 1255 O O . GLY A 1 158 ? 3.641 8.437 -6.035 1.00 76.62 158 GLY A O 1
ATOM 1256 N N . GLY A 1 159 ? 1.580 8.910 -6.747 1.00 77.81 159 GLY A N 1
ATOM 1257 C CA . GLY A 1 159 ? 0.981 8.891 -5.417 1.00 77.81 159 GLY A CA 1
ATOM 1258 C C . GLY A 1 159 ? 0.943 7.487 -4.808 1.00 77.81 159 GLY A C 1
ATOM 1259 O O . GLY A 1 159 ? 0.740 6.482 -5.488 1.00 77.81 159 GLY A O 1
ATOM 1260 N N . LYS A 1 160 ? 1.090 7.392 -3.483 1.00 76.12 160 LYS A N 1
ATOM 1261 C CA . LYS A 1 160 ? 1.090 6.106 -2.764 1.00 76.12 160 LYS A CA 1
ATOM 1262 C C . LYS A 1 160 ? -0.329 5.566 -2.535 1.00 76.12 160 LYS A C 1
ATOM 1264 O O . LYS A 1 160 ? -0.798 5.524 -1.401 1.00 76.12 160 LYS A O 1
ATOM 1269 N N . ILE A 1 161 ? -1.000 5.150 -3.611 1.00 75.75 161 ILE A N 1
ATOM 1270 C CA . ILE A 1 161 ? -2.329 4.505 -3.563 1.00 75.75 161 ILE A CA 1
ATOM 1271 C C . ILE A 1 161 ? -2.292 3.026 -3.972 1.00 75.75 161 ILE A C 1
ATOM 1273 O O . ILE A 1 161 ? -3.183 2.257 -3.623 1.00 75.75 161 ILE A O 1
ATOM 1277 N N . SER A 1 162 ? -1.220 2.582 -4.623 1.00 58.12 162 SER A N 1
ATOM 1278 C CA . SER A 1 162 ? -1.049 1.195 -5.079 1.00 58.12 162 SER A CA 1
ATOM 1279 C C . SER A 1 162 ? -1.204 0.118 -3.996 1.00 58.12 162 SER A C 1
ATOM 1281 O O . SER A 1 162 ? -1.546 -1.011 -4.328 1.00 58.12 162 SER A O 1
ATOM 1283 N N . SER A 1 163 ? -1.028 0.446 -2.711 1.00 66.88 163 SER A N 1
ATOM 1284 C CA . SER A 1 163 ? -1.288 -0.475 -1.592 1.00 66.88 163 SER A CA 1
ATOM 1285 C C . SER A 1 163 ? -2.764 -0.854 -1.412 1.00 66.88 163 SER A C 1
ATOM 1287 O O . SER A 1 163 ? -3.063 -1.788 -0.673 1.00 66.88 163 SER A O 1
ATOM 1289 N N . TRP A 1 164 ? -3.683 -0.126 -2.050 1.00 71.81 164 TRP A N 1
ATOM 1290 C CA . TRP A 1 164 ? -5.135 -0.298 -1.921 1.00 71.81 164 TRP A CA 1
ATOM 1291 C C . TRP A 1 164 ? -5.757 -1.043 -3.109 1.00 71.81 164 TRP A C 1
ATOM 1293 O O . TRP A 1 164 ? -6.974 -1.197 -3.185 1.00 71.81 164 TRP A O 1
ATOM 1303 N N . VAL A 1 165 ? -4.931 -1.514 -4.046 1.00 78.12 165 VAL A N 1
ATOM 1304 C CA . VAL A 1 165 ? -5.371 -2.241 -5.238 1.00 78.12 165 VAL A CA 1
ATOM 1305 C C . VAL A 1 165 ? -4.892 -3.686 -5.158 1.00 78.12 165 VAL A C 1
ATOM 1307 O O . VAL A 1 165 ? -3.755 -3.965 -4.795 1.00 78.12 165 VAL A O 1
ATOM 1310 N N . CYS A 1 166 ? -5.773 -4.617 -5.519 1.00 82.56 166 CYS A N 1
ATOM 1311 C CA . CYS A 1 166 ? -5.446 -6.036 -5.610 1.00 82.56 166 CYS A CA 1
ATOM 1312 C C . CYS A 1 166 ? -4.397 -6.268 -6.707 1.00 82.56 166 CYS A C 1
ATOM 1314 O O . CYS A 1 166 ? -4.587 -5.830 -7.847 1.00 82.56 166 CYS A O 1
ATOM 1316 N N . THR A 1 167 ? -3.337 -7.016 -6.415 1.00 82.94 167 THR A N 1
ATOM 1317 C CA . THR A 1 167 ? -2.242 -7.272 -7.370 1.00 82.94 167 THR A CA 1
ATOM 1318 C C . THR A 1 167 ? -2.638 -8.223 -8.500 1.00 82.94 167 THR A C 1
ATOM 1320 O O . THR A 1 167 ? -1.956 -8.311 -9.518 1.00 82.94 167 THR A O 1
ATOM 1323 N N . ASN A 1 168 ? -3.784 -8.893 -8.373 1.00 84.56 168 ASN A N 1
ATOM 1324 C CA . ASN A 1 168 ? -4.395 -9.670 -9.452 1.00 84.56 168 ASN A CA 1
ATOM 1325 C C . ASN A 1 168 ? -5.350 -8.853 -10.332 1.00 84.56 168 ASN A C 1
ATOM 1327 O O . ASN A 1 168 ? -5.925 -9.401 -11.273 1.00 84.56 168 ASN A O 1
ATOM 1331 N N . SER A 1 169 ? -5.572 -7.571 -10.027 1.00 82.56 169 SER A N 1
ATOM 1332 C CA . SER A 1 169 ? -6.408 -6.717 -10.871 1.00 82.56 169 SER A CA 1
ATOM 1333 C C . SER A 1 169 ? -5.784 -6.534 -12.260 1.00 82.56 169 SER A C 1
ATOM 1335 O O . SER A 1 169 ? -4.558 -6.520 -12.424 1.00 82.56 169 SER A O 1
ATOM 1337 N N . SER A 1 170 ? -6.636 -6.370 -13.274 1.00 78.75 170 SER A N 1
ATOM 1338 C CA . SER A 1 170 ? -6.186 -6.033 -14.629 1.00 78.75 170 SER A CA 1
ATOM 1339 C C . SER A 1 170 ? -5.430 -4.708 -14.635 1.00 78.75 170 SER A C 1
ATOM 1341 O O . SER A 1 170 ? -4.350 -4.643 -15.207 1.00 78.75 170 SER A O 1
ATOM 1343 N N . SER A 1 171 ? -5.920 -3.711 -13.890 1.00 77.38 171 SER A N 1
ATOM 1344 C CA . SER A 1 171 ? -5.266 -2.410 -13.729 1.00 77.38 171 SER A CA 1
ATOM 1345 C C . SER A 1 171 ? -3.847 -2.526 -13.179 1.00 77.38 171 SER A C 1
ATOM 1347 O O . SER A 1 171 ? -2.952 -1.845 -13.662 1.00 77.38 171 SER A O 1
ATOM 1349 N N . TRP A 1 172 ? -3.609 -3.408 -12.199 1.00 79.25 172 TRP A N 1
ATOM 1350 C CA . TRP A 1 172 ? -2.252 -3.659 -11.709 1.00 79.25 172 TRP A CA 1
ATOM 1351 C C . TRP A 1 172 ? -1.388 -4.301 -12.790 1.00 79.25 172 TRP A C 1
ATOM 1353 O O . TRP A 1 172 ? -0.264 -3.876 -13.020 1.00 79.25 172 TRP A O 1
ATOM 1363 N N . THR A 1 173 ? -1.911 -5.311 -13.482 1.00 80.25 173 THR A N 1
ATOM 1364 C CA . THR A 1 173 ? -1.145 -6.039 -14.501 1.00 80.25 173 THR A CA 1
ATOM 1365 C C . THR A 1 173 ? -0.754 -5.133 -15.669 1.00 80.25 173 THR A C 1
ATOM 1367 O O . THR A 1 173 ? 0.410 -5.123 -16.056 1.00 80.25 173 THR A O 1
ATOM 1370 N N . GLU A 1 174 ? -1.698 -4.350 -16.193 1.00 80.12 174 GLU A N 1
ATOM 1371 C CA . GLU A 1 174 ? -1.462 -3.379 -17.267 1.00 80.12 174 GLU A CA 1
ATOM 1372 C C . GLU A 1 174 ? -0.469 -2.309 -16.827 1.00 80.12 174 GLU A C 1
ATOM 1374 O O . GLU A 1 174 ? 0.529 -2.101 -17.514 1.00 80.12 174 GLU A O 1
ATOM 1379 N N . LYS A 1 175 ? -0.660 -1.736 -15.630 1.00 78.81 175 LYS A N 1
ATOM 1380 C CA . LYS A 1 175 ? 0.275 -0.770 -15.047 1.00 78.81 175 LYS A CA 1
ATOM 1381 C C . LYS A 1 175 ? 1.692 -1.324 -14.991 1.00 78.81 175 LYS A C 1
ATOM 1383 O O . LYS A 1 175 ? 2.623 -0.641 -15.389 1.00 78.81 175 LYS A O 1
ATOM 1388 N N . ILE A 1 176 ? 1.861 -2.540 -14.465 1.00 80.25 176 ILE A N 1
ATOM 1389 C CA . ILE A 1 176 ? 3.173 -3.174 -14.292 1.00 80.25 176 ILE A CA 1
ATOM 1390 C C . ILE A 1 176 ? 3.856 -3.451 -15.643 1.00 80.25 176 ILE A C 1
ATOM 1392 O O . ILE A 1 176 ? 5.083 -3.410 -15.727 1.00 80.25 176 ILE A O 1
ATOM 1396 N N . LEU A 1 177 ? 3.084 -3.722 -16.697 1.00 80.19 177 LEU A N 1
ATOM 1397 C CA . LEU A 1 177 ? 3.607 -3.910 -18.052 1.00 80.19 177 LEU A CA 1
ATOM 1398 C C . LEU A 1 177 ? 4.011 -2.586 -18.710 1.00 80.19 177 LEU A C 1
ATOM 1400 O O . LEU A 1 177 ? 5.044 -2.544 -19.375 1.00 80.19 177 LEU A O 1
ATOM 1404 N N . SER A 1 178 ? 3.233 -1.523 -18.493 1.00 79.38 178 SER A N 1
ATOM 1405 C CA . SER A 1 178 ? 3.465 -0.184 -19.048 1.00 79.38 178 SER A CA 1
ATOM 1406 C C . SER A 1 178 ? 4.418 0.675 -18.210 1.00 79.38 178 SER A C 1
ATOM 1408 O O . SER A 1 178 ? 4.463 1.888 -18.389 1.00 79.38 178 SER A O 1
ATOM 1410 N N . LEU A 1 179 ? 5.140 0.089 -17.250 1.00 73.94 179 LEU A N 1
ATOM 1411 C CA . LEU A 1 179 ? 6.065 0.848 -16.419 1.00 73.94 179 LEU A CA 1
ATOM 1412 C C . LEU A 1 179 ? 7.238 1.356 -17.250 1.00 73.94 179 LEU A C 1
ATOM 1414 O O . LEU A 1 179 ? 7.987 0.568 -17.831 1.00 73.94 179 LEU A O 1
ATOM 1418 N N . GLU A 1 180 ? 7.449 2.664 -17.190 1.00 72.31 180 GLU A N 1
ATOM 1419 C CA . GLU A 1 180 ? 8.683 3.308 -17.635 1.00 72.31 180 GLU A CA 1
ATOM 1420 C C . GLU A 1 180 ? 9.732 3.331 -16.513 1.00 72.31 180 GLU A C 1
ATOM 1422 O O . GLU A 1 180 ? 10.926 3.168 -16.762 1.00 72.31 180 GLU A O 1
ATOM 1427 N N . GLY A 1 181 ? 9.294 3.459 -15.257 1.00 71.56 181 GLY A N 1
ATOM 1428 C CA . GLY A 1 181 ? 10.135 3.416 -14.058 1.00 71.56 181 GLY A CA 1
ATOM 1429 C C . GLY A 1 181 ? 9.578 2.474 -12.989 1.00 71.56 181 GLY A C 1
ATOM 1430 O O . GLY A 1 181 ? 8.407 2.100 -13.020 1.00 71.56 181 GLY A O 1
ATOM 1431 N N . ILE A 1 182 ? 10.415 2.077 -12.025 1.00 71.12 182 ILE A N 1
ATOM 1432 C CA . ILE A 1 182 ? 9.985 1.215 -10.913 1.00 71.12 182 ILE A CA 1
ATOM 1433 C C . ILE A 1 182 ? 9.104 2.033 -9.948 1.00 71.12 182 ILE A C 1
ATOM 1435 O O . ILE A 1 182 ? 9.593 3.010 -9.380 1.00 71.12 182 ILE A O 1
ATOM 1439 N N . PRO A 1 183 ? 7.843 1.630 -9.691 1.00 71.06 183 PRO A N 1
ATOM 1440 C CA . PRO A 1 183 ? 6.981 2.304 -8.729 1.00 71.06 183 PRO A CA 1
ATOM 1441 C C . PRO A 1 183 ? 7.558 2.297 -7.315 1.00 71.06 183 PRO A C 1
ATOM 1443 O O . PRO A 1 183 ? 8.107 1.290 -6.859 1.00 71.06 183 PRO A O 1
ATOM 1446 N N . ASP A 1 184 ? 7.297 3.369 -6.569 1.00 68.62 184 ASP A N 1
ATOM 1447 C CA . ASP A 1 184 ? 7.713 3.547 -5.174 1.00 68.62 184 ASP A CA 1
ATOM 1448 C C . ASP A 1 184 ? 7.364 2.368 -4.252 1.00 68.62 184 ASP A C 1
ATOM 1450 O O . ASP A 1 184 ? 8.118 2.052 -3.330 1.00 68.62 184 ASP A O 1
ATOM 1454 N N . CYS A 1 185 ? 6.218 1.715 -4.465 1.00 66.81 185 CYS A N 1
ATOM 1455 C CA . CYS A 1 185 ? 5.770 0.579 -3.656 1.00 66.81 185 CYS A CA 1
ATOM 1456 C C . CYS A 1 185 ? 6.643 -0.668 -3.864 1.00 66.81 185 CYS A C 1
ATOM 1458 O O . CYS A 1 185 ? 7.037 -1.330 -2.903 1.00 66.81 185 CYS A O 1
ATOM 1460 N N . ILE A 1 186 ? 7.019 -0.951 -5.111 1.00 76.31 186 ILE A N 1
ATOM 1461 C CA . ILE A 1 186 ? 7.933 -2.041 -5.455 1.00 76.31 186 ILE A CA 1
ATOM 1462 C C . ILE A 1 186 ? 9.340 -1.684 -4.973 1.00 76.31 186 ILE A C 1
ATOM 1464 O O . ILE A 1 186 ? 9.996 -2.488 -4.308 1.00 76.31 186 ILE A O 1
ATOM 1468 N N . TRP A 1 187 ? 9.756 -0.443 -5.220 1.00 75.12 187 TRP A N 1
ATOM 1469 C CA . TRP A 1 187 ? 11.057 0.068 -4.821 1.00 75.12 187 TRP A CA 1
ATOM 1470 C C . TRP A 1 187 ? 11.294 -0.007 -3.309 1.00 75.12 187 TRP A C 1
ATOM 1472 O O . TRP A 1 187 ? 12.315 -0.526 -2.869 1.00 75.12 187 TRP A O 1
ATOM 1482 N N . GLN A 1 188 ? 10.357 0.460 -2.480 1.00 75.19 188 GLN A N 1
ATOM 1483 C CA . GLN A 1 188 ? 10.515 0.419 -1.021 1.00 75.19 188 GLN A CA 1
ATOM 1484 C C . GLN A 1 188 ? 10.662 -1.015 -0.500 1.00 75.19 188 GLN A C 1
ATOM 1486 O O . GLN A 1 188 ? 11.424 -1.253 0.442 1.00 75.19 188 GLN A O 1
ATOM 1491 N N . ASN A 1 189 ? 9.964 -1.975 -1.111 1.00 78.00 189 ASN A N 1
ATOM 1492 C CA . ASN A 1 189 ? 10.109 -3.387 -0.775 1.00 78.00 189 ASN A CA 1
ATOM 1493 C C . ASN A 1 189 ? 11.491 -3.922 -1.172 1.00 78.00 189 ASN A C 1
ATOM 1495 O O . ASN A 1 189 ? 12.135 -4.589 -0.361 1.00 78.00 189 ASN A O 1
ATOM 1499 N N . MET A 1 190 ? 11.973 -3.568 -2.364 1.00 78.31 190 MET A N 1
ATOM 1500 C CA . MET A 1 190 ? 13.304 -3.933 -2.859 1.00 78.31 190 MET A CA 1
ATOM 1501 C C . MET A 1 190 ? 14.430 -3.324 -2.027 1.00 78.31 190 MET A C 1
ATOM 1503 O O . MET A 1 190 ? 15.357 -4.034 -1.653 1.00 78.31 190 MET A O 1
ATOM 1507 N N . ARG A 1 191 ? 14.334 -2.037 -1.683 1.00 76.75 191 ARG A N 1
ATOM 1508 C CA . ARG A 1 191 ? 15.322 -1.333 -0.860 1.00 76.75 191 ARG A CA 1
ATOM 1509 C C . ARG A 1 191 ? 15.439 -1.956 0.524 1.00 76.75 191 ARG A C 1
ATOM 1511 O O . ARG A 1 191 ? 16.542 -2.257 0.958 1.00 76.75 191 ARG A O 1
ATOM 1518 N N . ARG A 1 192 ? 14.306 -2.212 1.190 1.00 75.69 192 ARG A N 1
ATOM 1519 C CA . ARG A 1 192 ? 14.292 -2.889 2.498 1.00 75.69 192 ARG A CA 1
ATOM 1520 C C . ARG A 1 192 ? 14.930 -4.274 2.417 1.00 75.69 192 ARG A C 1
ATOM 1522 O O . ARG A 1 192 ? 15.754 -4.609 3.256 1.00 75.69 192 ARG A O 1
ATOM 1529 N N . LEU A 1 193 ? 14.581 -5.039 1.384 1.00 78.75 193 LEU A N 1
ATOM 1530 C CA . LEU A 1 193 ? 15.171 -6.350 1.142 1.00 78.75 193 LEU A CA 1
ATOM 1531 C C . LEU A 1 193 ? 16.683 -6.243 0.939 1.00 78.75 193 LEU A C 1
ATOM 1533 O O . LEU A 1 193 ? 17.425 -7.007 1.543 1.00 78.75 193 LEU A O 1
ATOM 1537 N N . LEU A 1 194 ? 17.154 -5.287 0.138 1.00 75.81 194 LEU A N 1
ATOM 1538 C CA . LEU A 1 194 ? 18.580 -5.075 -0.094 1.00 75.81 194 LEU A CA 1
ATOM 1539 C C . LEU A 1 194 ? 19.310 -4.681 1.196 1.00 75.81 194 LEU A C 1
ATOM 1541 O O . LEU A 1 194 ? 20.357 -5.250 1.490 1.00 75.81 194 LEU A O 1
ATOM 1545 N N . ASP A 1 195 ? 18.740 -3.773 1.991 1.00 74.19 195 ASP A N 1
ATOM 1546 C CA . ASP A 1 195 ? 19.283 -3.391 3.298 1.00 74.19 195 ASP A CA 1
ATOM 1547 C C . ASP A 1 195 ? 19.412 -4.612 4.222 1.00 74.19 195 ASP A C 1
ATOM 1549 O O . ASP A 1 195 ? 20.419 -4.774 4.913 1.00 74.19 195 ASP A O 1
ATOM 1553 N N . ASP A 1 196 ? 18.417 -5.499 4.222 1.00 72.94 196 ASP A N 1
ATOM 1554 C CA . ASP A 1 196 ? 18.418 -6.704 5.050 1.00 72.94 196 ASP A CA 1
ATOM 1555 C C . ASP A 1 196 ? 19.387 -7.779 4.529 1.00 72.94 196 ASP A C 1
ATOM 1557 O O . ASP A 1 196 ? 20.077 -8.425 5.323 1.00 72.94 196 ASP A O 1
ATOM 1561 N N . LEU A 1 197 ? 19.535 -7.921 3.208 1.00 71.94 197 LEU A N 1
ATOM 1562 C CA . LEU A 1 197 ? 20.554 -8.786 2.604 1.00 71.94 197 LEU A CA 1
ATOM 1563 C C . LEU A 1 197 ? 21.972 -8.273 2.865 1.00 71.94 197 LEU A C 1
ATOM 1565 O O . LEU A 1 197 ? 22.859 -9.072 3.163 1.00 71.94 197 LEU A O 1
ATOM 1569 N N . ASN A 1 198 ? 22.181 -6.958 2.800 1.00 70.81 198 ASN A N 1
ATOM 1570 C CA . ASN A 1 198 ? 23.466 -6.330 3.085 1.00 70.81 198 ASN A CA 1
ATOM 1571 C C . ASN A 1 198 ? 23.864 -6.512 4.552 1.00 70.81 198 ASN A C 1
ATOM 1573 O O . ASN A 1 198 ? 25.021 -6.805 4.829 1.00 70.81 198 ASN A O 1
ATOM 1577 N N . LYS A 1 199 ? 22.917 -6.433 5.499 1.00 72.19 199 LYS A N 1
ATOM 1578 C CA . LYS A 1 199 ? 23.185 -6.755 6.916 1.00 72.19 199 LYS A CA 1
ATOM 1579 C C . LYS A 1 199 ? 23.616 -8.209 7.123 1.00 72.19 199 LYS A C 1
ATOM 1581 O O . LYS A 1 199 ? 24.383 -8.489 8.041 1.00 72.19 199 LYS A O 1
ATOM 1586 N N . LEU A 1 200 ? 23.112 -9.133 6.304 1.00 65.62 200 LEU A N 1
ATOM 1587 C CA . LEU A 1 200 ? 23.439 -10.558 6.395 1.00 65.62 200 LEU A CA 1
ATOM 1588 C C . LEU A 1 200 ? 24.820 -10.885 5.793 1.00 65.62 200 LEU A C 1
ATOM 1590 O O . LEU A 1 200 ? 25.422 -11.902 6.141 1.00 65.62 200 LEU A O 1
ATOM 1594 N N . GLN A 1 201 ? 25.336 -10.035 4.901 1.00 61.22 201 GLN A N 1
ATOM 1595 C CA . GLN A 1 201 ? 26.637 -10.205 4.257 1.00 61.22 201 GLN A CA 1
ATOM 1596 C C . GLN A 1 201 ? 27.719 -9.410 5.006 1.00 61.22 201 GLN A C 1
ATOM 1598 O O . GLN A 1 201 ? 27.671 -8.193 5.118 1.00 61.22 201 GLN A O 1
ATOM 1603 N N . SER A 1 202 ? 28.751 -10.094 5.512 1.00 45.34 202 SER A N 1
ATOM 1604 C CA . SER A 1 202 ? 29.846 -9.483 6.292 1.00 45.34 202 SER A CA 1
ATOM 1605 C C . SER A 1 202 ? 30.777 -8.564 5.488 1.00 45.34 202 SER A C 1
ATOM 1607 O O . SER A 1 202 ? 31.667 -7.932 6.057 1.00 45.34 202 SER A O 1
ATOM 1609 N N . LYS A 1 203 ? 30.583 -8.484 4.170 1.00 51.59 203 LYS A N 1
ATOM 1610 C CA . LYS A 1 203 ? 31.215 -7.512 3.284 1.00 51.59 203 LYS A CA 1
ATOM 1611 C C . LYS A 1 203 ? 30.104 -6.881 2.451 1.00 51.59 203 LYS A C 1
ATOM 1613 O O . LYS A 1 203 ? 29.480 -7.623 1.693 1.00 51.59 203 LYS A O 1
ATOM 1618 N N . PRO A 1 204 ? 29.838 -5.572 2.578 1.00 49.31 204 PRO A N 1
ATOM 1619 C CA . PRO A 1 204 ? 28.943 -4.911 1.646 1.00 49.31 204 PRO A CA 1
ATOM 1620 C C . PRO A 1 204 ? 29.570 -5.047 0.259 1.00 49.31 204 PRO A C 1
ATOM 1622 O O . PRO A 1 204 ? 30.700 -4.609 0.039 1.00 49.31 204 PRO A O 1
ATOM 1625 N N . GLY A 1 205 ? 28.879 -5.728 -0.653 1.00 48.66 205 GLY A N 1
ATOM 1626 C CA . GLY A 1 205 ? 29.203 -5.605 -2.065 1.00 48.66 205 GLY A CA 1
ATOM 1627 C C . GLY A 1 205 ? 29.082 -4.131 -2.446 1.00 48.66 205 GLY A C 1
ATOM 1628 O O . GLY A 1 205 ? 28.169 -3.449 -1.991 1.00 48.66 205 GLY A O 1
ATOM 1629 N N . GLU A 1 206 ? 30.001 -3.645 -3.272 1.00 47.72 206 GLU A N 1
ATOM 1630 C CA . GLU A 1 206 ? 30.116 -2.259 -3.765 1.00 47.72 206 GLU A CA 1
ATOM 1631 C C . GLU A 1 206 ? 28.925 -1.811 -4.644 1.00 47.72 206 GLU A C 1
ATOM 1633 O O . GLU A 1 206 ? 28.974 -0.798 -5.334 1.00 47.72 206 GLU A O 1
ATOM 1638 N N . PHE A 1 207 ? 27.845 -2.589 -4.649 1.00 51.19 207 PHE A N 1
ATOM 1639 C CA . PHE A 1 207 ? 26.741 -2.477 -5.574 1.00 51.19 207 PHE A CA 1
ATOM 1640 C C . PHE A 1 207 ? 25.587 -1.670 -4.975 1.00 51.19 207 PHE A C 1
ATOM 1642 O O . PHE A 1 207 ? 24.747 -2.208 -4.249 1.00 51.19 207 PHE A O 1
ATOM 1649 N N . SER A 1 208 ? 25.529 -0.377 -5.293 1.00 55.59 208 SER A N 1
ATOM 1650 C CA . SER A 1 208 ? 24.344 0.441 -5.024 1.00 55.59 208 SER A CA 1
ATOM 1651 C C . SER A 1 208 ? 23.373 0.318 -6.193 1.00 55.59 208 SER A C 1
ATOM 1653 O O . SER A 1 208 ? 23.706 0.683 -7.312 1.00 55.59 208 SER A O 1
ATOM 1655 N N . LEU A 1 209 ? 22.148 -0.147 -5.939 1.00 58.38 209 LEU A N 1
ATOM 1656 C CA . LEU A 1 209 ? 21.048 -0.145 -6.916 1.00 58.38 209 LEU A CA 1
ATOM 1657 C C . LEU A 1 209 ? 20.609 1.288 -7.303 1.00 58.38 209 LEU A C 1
ATOM 1659 O O . LEU A 1 209 ? 19.698 1.441 -8.109 1.00 58.38 209 LEU A O 1
ATOM 1663 N N . GLU A 1 210 ? 21.238 2.333 -6.745 1.00 56.72 210 GLU A N 1
ATOM 1664 C CA . GLU A 1 210 ? 20.962 3.743 -7.055 1.00 56.72 210 GLU A CA 1
ATOM 1665 C C . GLU A 1 210 ? 21.161 4.106 -8.526 1.00 56.72 210 GLU A C 1
ATOM 1667 O O . GLU A 1 210 ? 20.483 5.004 -9.008 1.00 56.72 210 GLU A O 1
ATOM 1672 N N . PHE A 1 211 ? 22.015 3.407 -9.277 1.00 56.16 211 PHE A N 1
ATOM 1673 C CA . PHE A 1 211 ? 22.152 3.682 -10.713 1.00 56.16 211 PHE A CA 1
ATOM 1674 C C . PHE A 1 211 ? 20.953 3.177 -11.535 1.00 56.16 211 PHE A C 1
ATOM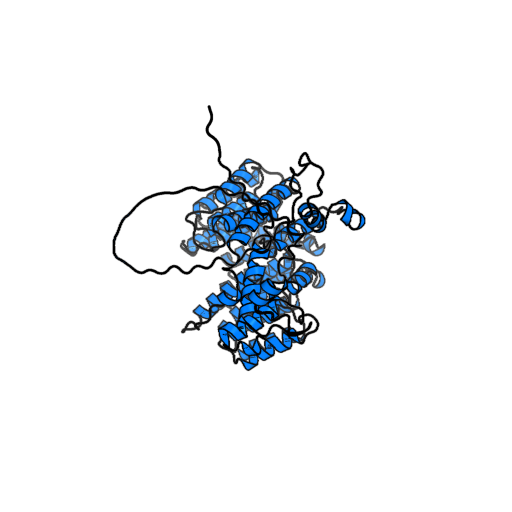 1676 O O . PHE A 1 211 ? 20.693 3.694 -12.613 1.00 56.16 211 PHE A O 1
ATOM 1683 N N . LEU A 1 212 ? 20.196 2.192 -11.030 1.00 52.25 212 LEU A N 1
ATOM 1684 C CA . LEU A 1 212 ? 18.944 1.735 -11.655 1.00 52.25 212 LEU A CA 1
ATOM 1685 C C . LEU A 1 212 ? 17.781 2.689 -11.366 1.00 52.25 212 LEU A C 1
ATOM 1687 O O . LEU A 1 212 ? 16.686 2.499 -11.894 1.00 52.25 212 LEU A O 1
ATOM 1691 N N . LEU A 1 213 ? 17.993 3.669 -10.484 1.00 53.62 213 LEU A N 1
ATOM 1692 C CA . LEU A 1 213 ? 16.937 4.550 -10.021 1.00 53.62 213 LEU A CA 1
ATOM 1693 C C . LEU A 1 213 ? 16.711 5.767 -10.893 1.00 53.62 213 LEU A C 1
ATOM 1695 O O . LEU A 1 213 ? 15.624 6.327 -10.762 1.00 53.62 213 LEU A O 1
ATOM 1699 N N . ASP A 1 214 ? 17.706 6.216 -11.668 1.00 50.47 214 ASP A N 1
ATOM 1700 C CA . ASP A 1 214 ? 17.677 7.501 -12.391 1.00 50.47 214 ASP A CA 1
ATOM 1701 C C . ASP A 1 214 ? 16.940 8.604 -11.584 1.00 50.47 214 ASP A C 1
ATOM 1703 O O . ASP A 1 214 ? 16.126 9.376 -12.080 1.00 50.47 214 ASP A O 1
ATOM 1707 N N . SER A 1 215 ? 17.083 8.574 -10.247 1.00 47.97 215 SER A N 1
ATOM 1708 C CA . SER A 1 215 ? 16.160 9.277 -9.342 1.00 47.97 215 SER A CA 1
ATOM 1709 C C . SER A 1 215 ? 16.671 10.652 -8.974 1.00 47.97 215 SER A C 1
ATOM 1711 O O . SER A 1 215 ? 15.945 11.419 -8.352 1.00 47.97 215 SER A O 1
ATOM 1713 N N . ALA A 1 216 ? 17.930 10.942 -9.304 1.00 42.69 216 ALA A N 1
ATOM 1714 C CA . ALA A 1 216 ? 18.555 12.230 -9.055 1.00 42.69 216 ALA A CA 1
ATOM 1715 C C . ALA A 1 216 ? 18.197 13.259 -10.139 1.00 42.69 216 ALA A C 1
ATOM 1717 O O . ALA A 1 216 ? 18.084 14.442 -9.828 1.00 42.69 216 ALA A O 1
ATOM 1718 N N . THR A 1 217 ? 17.960 12.811 -11.373 1.00 47.94 217 THR A N 1
ATOM 1719 C CA . THR A 1 217 ? 17.720 13.652 -12.557 1.00 47.94 217 THR A CA 1
ATOM 1720 C C . THR A 1 217 ? 16.307 14.256 -12.597 1.00 47.94 217 THR A C 1
ATOM 1722 O O . THR A 1 217 ? 16.112 15.258 -13.269 1.00 47.94 217 THR A O 1
ATOM 1725 N N . GLY A 1 218 ? 15.354 13.758 -11.789 1.00 57.91 218 GLY A N 1
ATOM 1726 C CA . GLY A 1 218 ? 13.954 14.231 -11.760 1.00 57.91 218 GLY A CA 1
ATOM 1727 C C . GLY A 1 218 ? 13.409 14.704 -10.399 1.00 57.91 218 GLY A C 1
ATOM 1728 O O . GLY A 1 218 ? 12.201 14.875 -10.246 1.00 57.91 218 GLY A O 1
ATOM 1729 N N . ILE A 1 219 ? 14.245 14.905 -9.370 1.00 63.12 219 ILE A N 1
ATOM 1730 C CA . ILE A 1 219 ? 13.794 15.381 -8.038 1.00 63.12 219 ILE A CA 1
ATOM 1731 C C . ILE A 1 219 ? 12.969 16.687 -8.093 1.00 63.12 219 ILE A C 1
ATOM 1733 O O . ILE A 1 219 ? 11.937 16.741 -7.410 1.00 63.12 219 ILE A O 1
ATOM 1737 N N . PRO A 1 220 ? 13.364 17.741 -8.843 1.00 65.06 220 PRO A N 1
ATOM 1738 C CA . PRO A 1 220 ? 12.579 18.977 -8.900 1.00 65.06 220 PRO A CA 1
ATOM 1739 C C . PRO A 1 220 ? 11.206 18.763 -9.553 1.00 65.06 220 PRO A C 1
ATOM 1741 O O . PRO A 1 220 ? 10.199 19.137 -8.951 1.00 65.06 220 PRO A O 1
ATOM 1744 N N . GLN A 1 221 ? 11.148 18.069 -10.696 1.00 74.38 221 GLN A N 1
ATOM 1745 C CA . GLN A 1 221 ? 9.902 17.695 -11.380 1.00 74.38 221 GLN A CA 1
ATOM 1746 C C . GLN A 1 221 ? 8.983 16.907 -10.438 1.00 74.38 221 GLN A C 1
ATOM 1748 O O . GLN A 1 221 ? 7.850 17.306 -10.185 1.00 74.38 221 GLN A O 1
ATOM 1753 N N . ARG A 1 222 ? 9.498 15.847 -9.806 1.00 75.31 222 ARG A N 1
ATOM 1754 C CA . ARG A 1 222 ? 8.748 15.023 -8.846 1.00 75.31 222 ARG A CA 1
ATOM 1755 C C . ARG A 1 222 ? 8.232 15.821 -7.648 1.00 75.31 222 ARG A C 1
ATOM 1757 O O . ARG A 1 222 ? 7.153 15.536 -7.136 1.00 75.31 222 ARG A O 1
ATOM 1764 N N . THR A 1 223 ? 8.978 16.823 -7.192 1.00 80.88 223 THR A N 1
ATOM 1765 C CA . THR A 1 223 ? 8.550 17.703 -6.096 1.00 80.88 223 THR A CA 1
ATOM 1766 C C . THR A 1 223 ? 7.359 18.569 -6.524 1.00 80.88 223 THR A C 1
ATOM 1768 O O . THR A 1 223 ? 6.350 18.610 -5.815 1.00 80.88 223 THR A O 1
ATOM 1771 N N . GLU A 1 224 ? 7.411 19.193 -7.705 1.00 82.50 224 GLU A N 1
ATOM 1772 C CA . GLU A 1 224 ? 6.275 19.954 -8.245 1.00 82.50 224 GLU A CA 1
ATOM 1773 C C . GLU A 1 224 ? 5.077 19.050 -8.594 1.00 82.50 224 GLU A C 1
ATOM 1775 O O . GLU A 1 224 ? 3.933 19.417 -8.308 1.00 82.50 224 GLU A O 1
ATOM 1780 N N . MET A 1 225 ? 5.313 17.822 -9.072 1.00 84.62 225 MET A N 1
ATOM 1781 C CA . MET A 1 225 ? 4.268 16.805 -9.246 1.00 84.62 225 MET A CA 1
ATOM 1782 C C . MET A 1 225 ? 3.551 16.508 -7.928 1.00 84.62 225 MET A C 1
ATOM 1784 O O . MET A 1 225 ? 2.324 16.464 -7.904 1.00 84.62 225 MET A O 1
ATOM 1788 N N . MET A 1 226 ? 4.267 16.375 -6.804 1.00 87.81 226 MET A N 1
ATOM 1789 C CA . MET A 1 226 ? 3.629 16.149 -5.497 1.00 87.81 226 MET A CA 1
ATOM 1790 C C . MET A 1 226 ? 2.799 17.343 -5.027 1.00 87.81 226 MET A C 1
ATOM 1792 O O . MET A 1 226 ? 1.740 17.162 -4.425 1.00 87.81 226 MET A O 1
ATOM 1796 N N . LYS A 1 227 ? 3.229 18.572 -5.324 1.00 88.88 227 LYS A N 1
ATOM 1797 C CA . LYS A 1 227 ? 2.443 19.785 -5.048 1.00 88.88 227 LYS A CA 1
ATOM 1798 C C . LYS A 1 227 ? 1.162 19.821 -5.877 1.00 88.88 227 LYS A C 1
ATOM 1800 O O . LYS A 1 227 ? 0.097 20.120 -5.326 1.00 88.88 227 LYS A O 1
ATOM 1805 N N . PHE A 1 228 ? 1.248 19.502 -7.168 1.00 90.00 228 PHE A N 1
ATOM 1806 C CA . PHE A 1 228 ? 0.083 19.364 -8.041 1.00 90.00 228 PHE A CA 1
ATOM 1807 C C . PHE A 1 228 ? -0.856 18.269 -7.535 1.00 90.00 228 PHE A C 1
ATOM 1809 O O . PHE A 1 228 ? -2.037 18.533 -7.313 1.00 90.00 228 PHE A O 1
ATOM 1816 N N . LEU A 1 229 ? -0.313 17.085 -7.254 1.00 90.50 229 LEU A N 1
ATOM 1817 C CA . LEU A 1 229 ? -1.047 15.932 -6.758 1.00 90.50 229 LEU A CA 1
ATOM 1818 C C . LEU A 1 229 ? -1.788 16.260 -5.464 1.00 90.50 229 LEU A C 1
ATOM 1820 O O . LEU A 1 229 ? -2.993 16.046 -5.377 1.00 90.50 229 LEU A O 1
ATOM 1824 N N . ARG A 1 230 ? -1.103 16.859 -4.483 1.00 92.12 230 ARG A N 1
ATOM 1825 C CA . ARG A 1 230 ? -1.714 17.332 -3.237 1.00 92.12 230 ARG A CA 1
ATOM 1826 C C . ARG A 1 230 ? -2.907 18.242 -3.519 1.00 92.12 230 ARG A C 1
ATOM 1828 O O . ARG A 1 230 ? -3.974 18.036 -2.950 1.00 92.12 230 ARG A O 1
ATOM 1835 N N . ASN A 1 231 ? -2.743 19.247 -4.379 1.00 92.50 231 ASN A N 1
ATOM 1836 C CA . ASN A 1 231 ? -3.820 20.185 -4.698 1.00 92.50 231 ASN A CA 1
ATOM 1837 C C . ASN A 1 231 ? -4.992 19.483 -5.407 1.00 92.50 231 ASN A C 1
ATOM 1839 O O . ASN A 1 231 ? -6.146 19.730 -5.061 1.00 92.50 231 ASN A O 1
ATOM 1843 N N . ALA A 1 232 ? -4.708 18.576 -6.343 1.00 91.56 232 ALA A N 1
ATOM 1844 C CA . ALA A 1 232 ? -5.718 17.793 -7.047 1.00 91.56 232 ALA A CA 1
ATOM 1845 C C . ALA A 1 232 ? -6.496 16.873 -6.094 1.00 91.56 232 ALA A C 1
ATOM 1847 O O . ALA A 1 232 ? -7.724 16.822 -6.151 1.00 91.56 232 ALA A O 1
ATOM 1848 N N . VAL A 1 233 ? -5.813 16.205 -5.160 1.00 91.69 233 VAL A N 1
ATOM 1849 C CA . VAL A 1 233 ? -6.459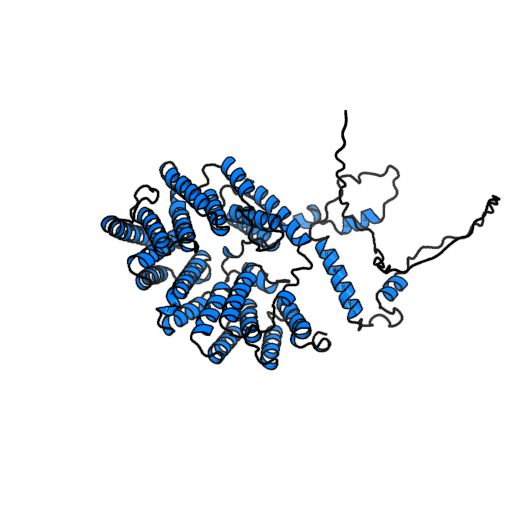 15.361 -4.146 1.00 91.69 233 VAL A CA 1
ATOM 1850 C C . VAL A 1 233 ? -7.332 16.201 -3.211 1.00 91.69 233 VAL A C 1
ATOM 1852 O O . VAL A 1 233 ? -8.461 15.813 -2.922 1.00 91.69 233 VAL A O 1
ATOM 1855 N N . LEU A 1 234 ? -6.869 17.386 -2.792 1.00 91.44 234 LEU A N 1
ATOM 1856 C CA . LEU A 1 234 ? -7.673 18.312 -1.985 1.00 91.44 234 LEU A CA 1
ATOM 1857 C C . LEU A 1 234 ? -8.946 18.771 -2.713 1.00 91.44 234 LEU A C 1
ATOM 1859 O O . LEU A 1 234 ? -9.988 18.912 -2.076 1.00 91.44 234 LEU A O 1
ATOM 1863 N N . LEU A 1 235 ? -8.892 18.956 -4.036 1.00 91.75 235 LEU A N 1
ATOM 1864 C CA . LEU A 1 235 ? -10.087 19.204 -4.848 1.00 91.75 235 LEU A CA 1
ATOM 1865 C C . LEU A 1 235 ? -10.993 17.968 -4.896 1.00 91.75 235 LEU A C 1
ATOM 1867 O O . LEU A 1 235 ? -12.202 18.095 -4.713 1.00 91.75 235 LEU A O 1
ATOM 1871 N N . CYS A 1 236 ? -10.431 16.771 -5.067 1.00 90.50 236 CYS A N 1
ATOM 1872 C CA . CYS A 1 236 ? -11.201 15.523 -5.076 1.00 90.50 236 CYS A CA 1
ATOM 1873 C C . CYS A 1 236 ? -11.929 15.273 -3.746 1.00 90.50 236 CYS A C 1
ATOM 1875 O O . CYS A 1 236 ? -13.050 14.769 -3.758 1.00 90.50 236 CYS A O 1
ATOM 1877 N N . LEU A 1 237 ? -11.356 15.685 -2.610 1.00 89.44 237 LEU A N 1
ATOM 1878 C CA . LEU A 1 237 ? -12.000 15.591 -1.293 1.00 89.44 237 LEU A CA 1
ATOM 1879 C C . LEU A 1 237 ? -13.280 16.435 -1.176 1.00 89.44 237 LEU A C 1
ATOM 1881 O O . LEU A 1 237 ? -14.130 16.133 -0.344 1.00 89.44 237 LEU A O 1
ATOM 1885 N N . THR A 1 238 ? -13.472 17.449 -2.029 1.00 88.31 238 THR A N 1
ATOM 1886 C CA . THR A 1 238 ? -14.752 18.181 -2.093 1.00 88.31 238 THR A CA 1
ATOM 1887 C C . THR A 1 238 ? -15.877 17.338 -2.699 1.00 88.31 238 THR A C 1
ATOM 1889 O O . THR A 1 238 ? -17.037 17.508 -2.329 1.00 88.31 238 THR A O 1
ATOM 1892 N N . ALA A 1 239 ? -15.538 16.409 -3.598 1.00 87.81 239 ALA A N 1
ATOM 1893 C CA . ALA A 1 239 ? -16.478 15.474 -4.212 1.00 87.81 239 ALA A CA 1
ATOM 1894 C C . ALA A 1 239 ? -16.612 14.166 -3.411 1.00 87.81 239 ALA A C 1
ATOM 1896 O O . ALA A 1 239 ? -17.680 13.555 -3.406 1.00 87.81 239 ALA A O 1
ATOM 1897 N N . PHE A 1 240 ? -15.544 13.753 -2.722 1.00 87.81 240 PHE A N 1
ATOM 1898 C CA . PHE A 1 240 ? -15.468 12.539 -1.906 1.00 87.81 240 PHE A CA 1
ATOM 1899 C C . PHE A 1 240 ? -15.052 12.875 -0.464 1.00 87.81 240 PHE A C 1
ATOM 1901 O O . PHE A 1 240 ? -13.901 12.633 -0.088 1.00 87.81 240 PHE A O 1
ATOM 1908 N N . PRO A 1 241 ? -15.959 13.447 0.348 1.00 83.44 241 PRO A N 1
ATOM 1909 C CA . PRO A 1 241 ? -15.650 13.798 1.731 1.00 83.44 241 PRO A CA 1
ATOM 1910 C C . PRO A 1 241 ? -15.397 12.549 2.593 1.00 83.44 241 PRO A C 1
ATOM 1912 O O . PRO A 1 241 ? -15.950 11.479 2.326 1.00 83.44 241 PRO A O 1
ATOM 1915 N N . CYS A 1 242 ? -14.575 12.704 3.635 1.00 80.38 242 CYS A N 1
ATOM 1916 C CA . CYS A 1 242 ? -14.225 11.673 4.626 1.00 80.38 242 CYS A CA 1
ATOM 1917 C C . CYS A 1 242 ? -13.627 10.377 4.043 1.00 80.38 242 CYS A C 1
ATOM 1919 O O . CYS A 1 242 ? -13.793 9.286 4.599 1.00 80.38 242 CYS A O 1
ATOM 1921 N N . ASN A 1 243 ? -12.956 10.465 2.889 1.00 86.12 243 ASN A N 1
ATOM 1922 C CA . ASN A 1 243 ? -12.237 9.334 2.317 1.00 86.12 243 ASN A CA 1
ATOM 1923 C C . ASN A 1 243 ? -10.795 9.308 2.833 1.00 86.12 243 ASN A C 1
ATOM 1925 O O . ASN A 1 243 ? -9.911 9.981 2.300 1.00 86.12 243 ASN A O 1
ATOM 1929 N N . TYR A 1 244 ? -10.563 8.465 3.833 1.00 86.81 244 TYR A N 1
ATOM 1930 C CA . TYR A 1 244 ? -9.274 8.358 4.508 1.00 86.81 244 TYR A CA 1
ATOM 1931 C C . TYR A 1 244 ? -8.117 7.953 3.567 1.00 86.81 244 TYR A C 1
ATOM 1933 O O . TYR A 1 244 ? -6.974 8.324 3.812 1.00 86.81 244 TYR A O 1
ATOM 1941 N N . ILE A 1 245 ? -8.383 7.245 2.459 1.00 88.38 245 ILE A N 1
ATOM 1942 C CA . ILE A 1 245 ? -7.352 6.875 1.472 1.00 88.38 245 ILE A CA 1
ATOM 1943 C C . ILE A 1 245 ? -6.870 8.121 0.721 1.00 88.38 245 ILE A C 1
ATOM 1945 O O . ILE A 1 245 ? -5.666 8.330 0.566 1.00 88.38 245 ILE A O 1
ATOM 1949 N N . LEU A 1 246 ? -7.801 8.976 0.282 1.00 89.75 246 LEU A N 1
ATOM 1950 C CA . LEU A 1 246 ? -7.470 10.249 -0.368 1.00 89.75 246 LEU A CA 1
ATOM 1951 C C . LEU A 1 246 ? -6.781 11.206 0.609 1.00 89.75 246 LEU A C 1
ATOM 1953 O O . LEU A 1 246 ? -5.814 11.874 0.252 1.00 89.75 246 LEU A O 1
ATOM 1957 N N . GLU A 1 247 ? -7.230 11.250 1.858 1.00 90.38 247 GLU A N 1
ATOM 1958 C CA . GLU A 1 247 ? -6.588 12.061 2.890 1.00 90.38 247 GLU A CA 1
ATOM 1959 C C . GLU A 1 247 ? -5.160 11.596 3.185 1.00 90.38 247 GLU A C 1
ATOM 1961 O O . GLU A 1 247 ? -4.244 12.419 3.238 1.00 90.38 247 GLU A O 1
ATOM 1966 N N . GLU A 1 248 ? -4.938 10.285 3.321 1.00 88.75 248 GLU A N 1
ATOM 1967 C CA . GLU A 1 248 ? -3.600 9.719 3.489 1.00 88.75 248 GLU A CA 1
ATOM 1968 C C . GLU A 1 248 ? -2.715 10.038 2.279 1.00 88.75 248 GLU A C 1
ATOM 1970 O O . GLU A 1 248 ? -1.573 10.464 2.464 1.00 88.75 248 GLU A O 1
ATOM 1975 N N . ALA A 1 249 ? -3.248 9.932 1.057 1.00 88.88 249 ALA A N 1
ATOM 1976 C CA . ALA A 1 249 ? -2.537 10.299 -0.164 1.00 88.88 249 ALA A CA 1
ATOM 1977 C C . ALA A 1 249 ? -2.149 11.789 -0.196 1.00 88.88 249 ALA A C 1
ATOM 1979 O O . ALA A 1 249 ? -1.014 12.116 -0.545 1.00 88.88 249 ALA A O 1
ATOM 1980 N N . ALA A 1 250 ? -3.038 12.696 0.225 1.00 90.50 250 ALA A N 1
ATOM 1981 C CA . ALA A 1 250 ? -2.746 14.129 0.299 1.00 90.50 250 ALA A CA 1
ATOM 1982 C C . ALA A 1 250 ? -1.656 14.450 1.334 1.00 90.50 250 ALA A C 1
ATOM 1984 O O . ALA A 1 250 ? -0.772 15.269 1.073 1.00 90.50 250 ALA A O 1
ATOM 1985 N N . LEU A 1 251 ? -1.696 13.802 2.504 1.00 89.31 251 LEU A N 1
ATOM 1986 C CA . LEU A 1 251 ? -0.675 13.973 3.543 1.00 89.31 251 LEU A CA 1
ATOM 1987 C C . LEU A 1 251 ? 0.677 13.396 3.103 1.00 89.31 251 LEU A C 1
ATOM 1989 O O . LEU A 1 251 ? 1.710 14.011 3.349 1.00 89.31 251 LEU A O 1
ATOM 1993 N N . LEU A 1 252 ? 0.675 12.251 2.419 1.00 87.31 252 LEU A N 1
ATOM 1994 C CA . LEU A 1 252 ? 1.859 11.647 1.806 1.00 87.31 252 LEU A CA 1
ATOM 1995 C C . LEU A 1 252 ? 2.493 12.550 0.746 1.00 87.31 252 LEU A C 1
ATOM 1997 O O . LEU A 1 252 ? 3.709 12.730 0.764 1.00 87.31 252 LEU A O 1
ATOM 2001 N N . ALA A 1 253 ? 1.685 13.136 -0.137 1.00 87.12 253 ALA A N 1
ATOM 2002 C CA . ALA A 1 253 ? 2.161 14.074 -1.149 1.00 87.12 253 ALA A CA 1
ATOM 2003 C C . ALA A 1 253 ? 2.760 15.341 -0.510 1.00 87.12 253 ALA A C 1
ATOM 2005 O O . ALA A 1 253 ? 3.831 15.784 -0.913 1.00 87.12 253 ALA A O 1
ATOM 2006 N N . GLU A 1 254 ? 2.129 15.884 0.539 1.00 87.69 254 GLU A N 1
ATOM 2007 C CA . GLU A 1 254 ? 2.681 17.013 1.306 1.00 87.69 254 GLU A CA 1
ATOM 2008 C C . GLU A 1 254 ? 4.017 16.657 1.974 1.00 87.69 254 GLU A C 1
ATOM 2010 O O . GLU A 1 254 ? 4.943 17.464 1.976 1.00 87.69 254 GLU A O 1
ATOM 2015 N N . GLU A 1 255 ? 4.151 15.450 2.526 1.00 85.44 255 GLU A N 1
ATOM 2016 C CA . GLU A 1 255 ? 5.422 15.009 3.105 1.00 85.44 255 GLU A CA 1
ATOM 2017 C C . GLU A 1 255 ? 6.525 14.926 2.064 1.00 85.44 255 GLU A C 1
ATOM 2019 O O . GLU A 1 255 ? 7.590 15.492 2.284 1.00 85.44 255 GLU A O 1
ATOM 2024 N N . LEU A 1 256 ? 6.261 14.277 0.931 1.00 81.88 256 LEU A N 1
ATOM 2025 C CA . LEU A 1 256 ? 7.234 14.142 -0.150 1.00 81.88 256 LEU A CA 1
ATOM 2026 C C . LEU A 1 256 ? 7.620 15.498 -0.757 1.00 81.88 256 LEU A C 1
ATOM 2028 O O . LEU A 1 256 ? 8.786 15.704 -1.095 1.00 81.88 256 LEU A O 1
ATOM 2032 N N . LEU A 1 257 ? 6.677 16.442 -0.826 1.00 84.06 257 LEU A N 1
ATOM 2033 C CA . LEU A 1 257 ? 6.930 17.829 -1.214 1.00 84.06 257 LEU A CA 1
ATOM 2034 C C . LEU A 1 257 ? 7.888 18.519 -0.230 1.00 84.06 257 LEU A C 1
ATOM 2036 O O . LEU A 1 257 ? 8.904 19.084 -0.632 1.00 84.06 257 LEU A O 1
ATOM 2040 N N . VAL A 1 258 ? 7.585 18.468 1.070 1.00 82.81 258 VAL A N 1
ATOM 2041 C CA . VAL A 1 258 ? 8.371 19.173 2.097 1.00 82.81 258 VAL A CA 1
ATOM 2042 C C . VAL A 1 258 ? 9.745 18.534 2.298 1.00 82.81 258 VAL A C 1
ATOM 2044 O O . VAL A 1 258 ? 10.724 19.248 2.517 1.00 82.81 258 VAL A O 1
ATOM 2047 N N . THR A 1 259 ? 9.852 17.208 2.196 1.00 75.81 259 THR A N 1
ATOM 2048 C CA . THR A 1 259 ? 11.138 16.511 2.299 1.00 75.81 259 THR A CA 1
ATOM 2049 C C . THR A 1 259 ? 11.932 16.509 0.992 1.00 75.81 259 THR A C 1
ATOM 2051 O O . THR A 1 259 ? 13.059 16.007 0.979 1.00 75.81 259 THR A O 1
ATOM 2054 N N . ARG A 1 260 ? 11.396 17.091 -0.095 1.00 74.81 260 ARG A N 1
ATOM 2055 C CA . ARG A 1 260 ? 11.995 17.086 -1.443 1.00 74.81 260 ARG A CA 1
ATOM 2056 C C . ARG A 1 260 ? 12.377 15.674 -1.885 1.00 74.81 260 ARG A C 1
ATOM 2058 O O . ARG A 1 260 ? 13.526 15.419 -2.234 1.00 74.81 260 ARG A O 1
ATOM 2065 N N . MET A 1 261 ? 11.440 14.737 -1.751 1.00 68.31 261 MET A N 1
ATOM 2066 C CA . MET A 1 261 ? 11.620 13.303 -2.020 1.00 68.31 261 MET A CA 1
ATOM 2067 C C . MET A 1 261 ? 12.666 12.577 -1.162 1.00 68.31 261 MET A C 1
ATOM 2069 O O . MET A 1 261 ? 12.844 11.366 -1.300 1.00 68.31 261 MET A O 1
ATOM 2073 N N . ASN A 1 262 ? 13.315 13.256 -0.214 1.00 64.00 262 ASN A N 1
ATOM 2074 C CA . ASN A 1 262 ? 14.273 12.614 0.672 1.00 64.00 262 ASN A CA 1
ATOM 2075 C C . ASN A 1 262 ? 13.561 11.917 1.830 1.00 64.00 262 ASN A C 1
ATOM 2077 O O . ASN A 1 262 ? 12.636 12.445 2.448 1.00 64.00 262 ASN A O 1
ATOM 2081 N N . SER A 1 263 ? 14.048 10.731 2.184 1.00 57.19 263 SER A N 1
ATOM 2082 C CA . SER A 1 263 ? 13.579 9.971 3.346 1.00 57.19 263 SER A CA 1
ATOM 2083 C C . SER A 1 263 ? 14.190 10.453 4.673 1.00 57.19 263 SER A C 1
ATOM 2085 O O . SER A 1 263 ? 14.094 9.752 5.679 1.00 57.19 263 SER A O 1
ATOM 2087 N N . SER A 1 264 ? 14.880 11.602 4.687 1.00 49.88 264 SER A N 1
ATOM 2088 C CA . SER A 1 264 ? 15.639 12.079 5.846 1.00 49.88 264 SER A CA 1
ATOM 2089 C C . SER A 1 264 ? 14.741 12.582 6.978 1.00 49.88 264 SER A C 1
ATOM 2091 O O . SER A 1 264 ? 13.723 13.236 6.759 1.00 49.88 264 SER A O 1
ATOM 2093 N N . SER A 1 265 ? 15.171 12.299 8.205 1.00 51.38 265 SER A N 1
ATOM 2094 C CA . SER A 1 265 ? 14.503 12.579 9.474 1.00 51.38 265 SER A CA 1
ATOM 2095 C C . SER A 1 265 ? 14.266 14.074 9.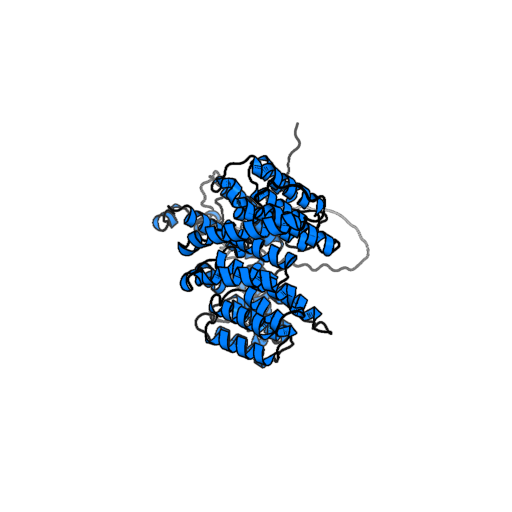722 1.00 51.38 265 SER A C 1
ATOM 2097 O O . SER A 1 265 ? 15.122 14.764 10.278 1.00 51.38 265 SER A O 1
ATOM 2099 N N . CYS A 1 266 ? 13.087 14.576 9.358 1.00 52.84 266 CYS A N 1
ATOM 2100 C CA . CYS A 1 266 ? 12.599 15.862 9.851 1.00 52.84 266 CYS A CA 1
ATOM 2101 C C . CYS A 1 266 ? 12.299 15.769 11.357 1.00 52.84 266 CYS A C 1
ATOM 2103 O O . CYS A 1 266 ? 11.761 14.768 11.826 1.00 52.84 266 CYS A O 1
ATOM 2105 N N . SER A 1 267 ? 12.590 16.835 12.115 1.00 52.16 267 SER A N 1
ATOM 2106 C CA . SER A 1 267 ? 12.333 16.921 13.570 1.00 52.16 267 SER A CA 1
ATOM 2107 C C . SER A 1 267 ? 10.834 17.006 13.942 1.00 52.16 267 SER A C 1
ATOM 2109 O O . SER A 1 267 ? 10.488 17.330 15.078 1.00 52.16 267 SER A O 1
ATOM 2111 N N . GLY A 1 268 ? 9.929 16.747 12.998 1.00 63.59 268 GLY A N 1
ATOM 2112 C CA . GLY A 1 268 ? 8.482 16.791 13.168 1.00 63.59 268 GLY A CA 1
ATOM 2113 C C . GLY A 1 268 ? 7.773 16.326 11.900 1.00 63.59 268 GLY A C 1
ATOM 2114 O O . GLY A 1 268 ? 8.386 16.315 10.833 1.00 63.59 268 GLY A O 1
ATOM 2115 N N . ALA A 1 269 ? 6.499 15.939 12.018 1.00 69.06 269 ALA A N 1
ATOM 2116 C CA . ALA A 1 269 ? 5.724 15.478 10.873 1.00 69.06 269 ALA A CA 1
ATOM 2117 C C . ALA A 1 269 ? 5.483 16.638 9.882 1.00 69.06 269 ALA A C 1
ATOM 2119 O O . ALA A 1 269 ? 4.805 17.608 10.239 1.00 69.06 269 ALA A O 1
ATOM 2120 N N . PRO A 1 270 ? 5.996 16.565 8.641 1.00 75.25 270 PRO A N 1
ATOM 2121 C CA . PRO A 1 270 ? 5.860 17.639 7.657 1.00 75.25 270 PRO A CA 1
ATOM 2122 C C . PRO A 1 270 ? 4.399 17.948 7.303 1.00 75.25 270 PRO A C 1
ATOM 2124 O O . PRO A 1 270 ? 4.034 19.105 7.108 1.00 75.25 270 PRO A O 1
ATOM 2127 N N . CYS A 1 271 ? 3.530 16.933 7.319 1.00 82.25 271 CYS A N 1
ATOM 2128 C CA . CYS A 1 271 ? 2.105 17.071 7.025 1.00 82.25 271 CYS A CA 1
ATOM 2129 C C . CYS A 1 271 ? 1.273 17.691 8.161 1.00 82.25 271 CYS A C 1
ATOM 2131 O O . CYS A 1 271 ? 0.052 17.814 8.034 1.00 82.25 271 CYS A O 1
ATOM 2133 N N . GLN A 1 272 ? 1.885 18.056 9.294 1.00 85.50 272 GLN A N 1
ATOM 2134 C CA . GLN A 1 272 ? 1.154 18.472 10.491 1.00 85.50 272 GLN A CA 1
ATOM 2135 C C . GLN A 1 272 ? 0.266 19.703 10.249 1.00 85.50 272 GLN A C 1
ATOM 2137 O O . GLN A 1 272 ? -0.848 19.781 10.774 1.00 85.50 272 GLN A O 1
ATOM 2142 N N . SER A 1 273 ? 0.743 20.675 9.471 1.00 86.62 273 SER A N 1
ATOM 2143 C CA . SER A 1 273 ? -0.016 21.888 9.148 1.00 86.62 273 SER A CA 1
ATOM 2144 C C . SER A 1 273 ? -1.257 21.561 8.310 1.00 86.62 273 SER A C 1
ATOM 2146 O O . SER A 1 273 ? -2.351 22.041 8.616 1.00 86.62 273 SER A O 1
ATOM 2148 N N . LEU A 1 274 ? -1.107 20.701 7.298 1.00 87.50 274 LEU A N 1
ATOM 2149 C CA . LEU A 1 274 ? -2.185 20.262 6.422 1.00 87.50 274 LEU A CA 1
ATOM 2150 C C . LEU A 1 274 ? -3.219 19.425 7.181 1.00 87.50 274 LEU A C 1
ATOM 2152 O O . LEU A 1 274 ? -4.398 19.771 7.148 1.00 87.50 274 LEU A O 1
ATOM 2156 N N . ALA A 1 275 ? -2.785 18.421 7.946 1.00 88.81 275 ALA A N 1
ATOM 2157 C CA . ALA A 1 275 ? -3.674 17.590 8.757 1.00 88.81 275 ALA A CA 1
ATOM 2158 C C . ALA A 1 275 ? -4.499 18.425 9.748 1.00 88.81 275 ALA A C 1
ATOM 2160 O O . ALA A 1 275 ? -5.715 18.276 9.840 1.00 88.81 275 ALA A O 1
ATOM 2161 N N . LYS A 1 276 ? -3.866 19.380 10.445 1.00 88.38 276 LYS A N 1
ATOM 2162 C CA . LYS A 1 276 ? -4.570 20.288 11.367 1.00 88.38 276 LYS A CA 1
ATOM 2163 C C . LYS A 1 276 ? -5.560 21.211 10.656 1.00 88.38 276 LYS A C 1
ATOM 2165 O O . LYS A 1 276 ? -6.529 21.623 11.286 1.00 88.38 276 LYS A O 1
ATOM 2170 N N . ARG A 1 277 ? -5.327 21.588 9.392 1.00 89.81 277 ARG A N 1
ATOM 2171 C CA . ARG A 1 277 ? -6.309 22.352 8.599 1.00 89.81 277 ARG A CA 1
ATOM 2172 C C . ARG A 1 277 ? -7.514 21.485 8.251 1.00 89.81 277 ARG A C 1
ATOM 2174 O O . ARG A 1 277 ? -8.629 21.919 8.508 1.00 89.81 277 ARG A O 1
ATOM 2181 N N . LEU A 1 278 ? -7.289 20.266 7.763 1.00 87.50 278 LEU A N 1
ATOM 2182 C CA . LEU A 1 278 ? -8.364 19.334 7.411 1.00 87.50 278 LEU A CA 1
ATOM 2183 C C . LEU A 1 278 ? -9.232 18.982 8.633 1.00 87.50 278 LEU A C 1
ATOM 2185 O O . LEU A 1 278 ? -10.444 19.155 8.587 1.00 87.50 278 LEU A O 1
ATOM 2189 N N . LEU A 1 279 ? -8.616 18.671 9.780 1.00 87.12 279 LEU A N 1
ATOM 2190 C CA . LEU A 1 279 ? -9.330 18.403 11.042 1.00 87.12 279 LEU A CA 1
ATOM 2191 C C . LEU A 1 279 ? -10.085 19.620 11.607 1.00 87.12 279 LEU A C 1
ATOM 2193 O O . LEU A 1 279 ? -10.999 19.481 12.419 1.00 87.12 279 LEU A O 1
ATOM 2197 N N . LYS A 1 280 ? -9.687 20.847 11.240 1.00 88.06 280 LYS A N 1
ATOM 2198 C CA . LYS A 1 280 ? -10.449 22.054 11.600 1.00 88.06 280 LYS A CA 1
ATOM 2199 C C . LYS A 1 280 ? -11.704 22.195 10.745 1.00 88.06 280 LYS A C 1
ATOM 2201 O O . LYS A 1 280 ? -12.695 22.704 11.265 1.00 88.06 280 LYS A O 1
ATOM 2206 N N . CYS A 1 281 ? -11.631 21.796 9.476 1.00 82.12 281 CYS A N 1
ATOM 2207 C CA . CYS A 1 281 ? -12.755 21.801 8.546 1.00 82.12 281 CYS A CA 1
ATOM 2208 C C . CYS A 1 281 ? -13.772 20.716 8.909 1.00 82.12 281 CYS A C 1
ATOM 2210 O O . CYS A 1 281 ? -14.960 21.021 8.976 1.00 82.12 281 CYS A O 1
ATOM 2212 N N . ASP A 1 282 ? -13.304 19.509 9.231 1.00 81.31 282 ASP A N 1
ATOM 2213 C CA . ASP A 1 282 ? -14.148 18.421 9.716 1.00 81.31 282 ASP A CA 1
ATOM 2214 C C . ASP A 1 282 ? -13.594 17.812 11.010 1.00 81.31 282 ASP A C 1
ATOM 2216 O O . ASP A 1 282 ? -12.602 17.086 11.028 1.00 81.31 282 ASP A O 1
ATOM 2220 N N . ARG A 1 283 ? -14.257 18.125 12.129 1.00 79.06 283 ARG A N 1
ATOM 2221 C CA . ARG A 1 283 ? -13.890 17.605 13.456 1.00 79.06 283 ARG A CA 1
ATOM 2222 C C . ARG A 1 283 ? -14.426 16.201 13.717 1.00 79.06 283 ARG A C 1
ATOM 2224 O O . ARG A 1 283 ? -14.077 15.616 14.740 1.00 79.06 283 ARG A O 1
ATOM 2231 N N . GLN A 1 284 ? -15.331 15.715 12.872 1.00 80.50 284 GLN A N 1
ATOM 2232 C CA . GLN A 1 284 ? -15.959 14.409 13.034 1.00 80.50 284 GLN A CA 1
ATOM 2233 C C . GLN A 1 284 ? -15.156 13.313 12.330 1.00 80.50 284 GLN A C 1
ATOM 2235 O O . GLN A 1 284 ? -15.382 12.140 12.613 1.00 80.50 284 GLN A O 1
ATOM 2240 N N . ASP A 1 285 ? -14.173 13.663 11.495 1.00 83.81 285 ASP A N 1
ATOM 2241 C CA . ASP A 1 285 ? -13.334 12.671 10.831 1.00 83.81 285 ASP A CA 1
ATOM 2242 C C . ASP A 1 285 ? -12.310 12.025 11.783 1.00 83.81 285 ASP A C 1
ATOM 2244 O O . ASP A 1 285 ? -11.199 12.509 12.036 1.00 83.81 285 ASP A O 1
ATOM 2248 N N . LEU A 1 286 ? -12.716 10.885 12.341 1.00 86.12 286 LEU A N 1
ATOM 2249 C CA . LEU A 1 286 ? -11.895 10.083 13.242 1.00 86.12 286 LEU A CA 1
ATOM 2250 C C . LEU A 1 286 ? -10.776 9.332 12.511 1.00 86.12 286 LEU A C 1
ATOM 2252 O O . LEU A 1 286 ? -9.740 9.056 13.122 1.00 86.12 286 LEU A O 1
ATOM 2256 N N . LEU A 1 287 ? -10.966 8.989 11.233 1.00 87.88 287 LEU A N 1
ATOM 2257 C CA . LEU A 1 287 ? -9.968 8.254 10.457 1.00 87.88 287 LEU A CA 1
ATOM 2258 C C . LEU A 1 287 ? -8.834 9.180 10.027 1.00 87.88 287 LEU A C 1
ATOM 2260 O O . LEU A 1 287 ? -7.675 8.801 10.191 1.00 87.88 287 LEU A O 1
ATOM 2264 N N . LEU A 1 288 ? -9.142 10.416 9.632 1.00 89.75 288 LEU A N 1
ATOM 2265 C CA . LEU A 1 288 ? -8.153 11.469 9.415 1.00 89.75 288 LEU A CA 1
ATOM 2266 C C . LEU A 1 288 ? -7.292 11.700 10.662 1.00 89.75 288 LEU A C 1
ATOM 2268 O O . LEU A 1 288 ? -6.067 11.818 10.577 1.00 89.75 288 LEU A O 1
ATOM 2272 N N . CYS A 1 289 ? -7.923 11.731 11.842 1.00 89.56 289 CYS A N 1
ATOM 2273 C CA . CYS A 1 289 ? -7.207 11.848 13.111 1.00 89.56 289 CYS A CA 1
ATOM 2274 C C . CYS A 1 289 ? -6.270 10.649 13.338 1.00 89.56 289 CYS A C 1
ATOM 2276 O O . CYS A 1 289 ? -5.115 10.825 13.736 1.00 89.56 289 CYS A O 1
ATOM 2278 N N . GLY A 1 290 ? -6.741 9.439 13.019 1.00 88.69 290 GLY A N 1
ATOM 2279 C CA . GLY A 1 290 ? -5.942 8.217 13.048 1.00 88.69 290 GLY A CA 1
ATOM 2280 C C . GLY A 1 290 ? -4.747 8.258 12.094 1.00 88.69 290 GLY A C 1
ATOM 2281 O O . GLY A 1 290 ? -3.631 7.947 12.508 1.00 88.69 290 GLY A O 1
ATOM 2282 N N . ILE A 1 291 ? -4.942 8.695 10.847 1.00 89.50 291 ILE A N 1
ATOM 2283 C CA . ILE A 1 291 ? -3.863 8.846 9.861 1.00 89.50 291 ILE A CA 1
ATOM 2284 C C . ILE A 1 291 ? -2.837 9.848 10.372 1.00 89.50 291 ILE A C 1
ATOM 2286 O O . ILE A 1 291 ? -1.656 9.518 10.457 1.00 89.50 291 ILE A O 1
ATOM 2290 N N . TYR A 1 292 ? -3.276 11.038 10.787 1.00 90.56 292 TYR A N 1
ATOM 2291 C CA . TYR A 1 292 ? -2.402 12.061 11.358 1.00 90.56 292 TYR A CA 1
ATOM 2292 C C . TYR A 1 292 ? -1.556 11.512 12.517 1.00 90.56 292 TYR A C 1
ATOM 2294 O O . TYR A 1 292 ? -0.340 11.713 12.550 1.00 90.56 292 TYR A O 1
ATOM 2302 N N . ALA A 1 293 ? -2.170 10.756 13.428 1.00 90.50 293 ALA A N 1
ATOM 2303 C CA . ALA A 1 293 ? -1.469 10.132 14.540 1.00 90.50 293 ALA A CA 1
ATOM 2304 C C . ALA A 1 293 ? -0.430 9.090 14.079 1.00 90.50 293 ALA A C 1
ATOM 2306 O O . ALA A 1 293 ? 0.681 9.067 14.612 1.00 90.50 293 ALA A O 1
ATOM 2307 N N . ARG A 1 294 ? -0.728 8.277 13.052 1.00 89.62 294 ARG A N 1
ATOM 2308 C CA . ARG A 1 294 ? 0.248 7.346 12.447 1.00 89.62 294 ARG A CA 1
ATOM 2309 C C . ARG A 1 294 ? 1.434 8.081 11.829 1.00 89.62 294 ARG A C 1
ATOM 2311 O O . ARG A 1 294 ? 2.567 7.630 11.992 1.00 89.62 294 ARG A O 1
ATOM 2318 N N . ARG A 1 295 ? 1.203 9.210 11.149 1.00 88.00 295 ARG A N 1
ATOM 2319 C CA . ARG A 1 295 ? 2.292 10.022 10.575 1.00 88.00 295 ARG A CA 1
ATOM 2320 C C . ARG A 1 295 ? 3.172 10.607 11.675 1.00 88.00 295 ARG A C 1
ATOM 2322 O O . ARG A 1 295 ? 4.387 10.461 11.623 1.00 88.00 295 ARG A O 1
ATOM 2329 N N . GLU A 1 296 ? 2.583 11.176 12.727 1.00 87.75 296 GLU A N 1
ATOM 2330 C CA . GLU A 1 296 ? 3.340 11.661 13.893 1.00 87.75 296 GLU A CA 1
ATOM 2331 C C . GLU A 1 296 ? 4.159 10.539 14.558 1.00 87.75 296 GLU A C 1
ATOM 2333 O O . GLU A 1 296 ? 5.325 10.748 14.895 1.00 87.75 296 GLU A O 1
ATOM 2338 N N . ALA A 1 297 ? 3.594 9.333 14.688 1.00 86.50 297 ALA A N 1
ATOM 2339 C CA . ALA A 1 297 ? 4.306 8.160 15.193 1.00 86.50 297 ALA A CA 1
ATOM 2340 C C . ALA A 1 297 ? 5.500 7.771 14.303 1.00 86.50 297 ALA A C 1
ATOM 2342 O O . ALA A 1 297 ? 6.585 7.500 14.820 1.00 86.50 297 ALA A O 1
ATOM 2343 N N . PHE A 1 298 ? 5.333 7.804 12.977 1.00 83.69 298 PHE A N 1
ATOM 2344 C CA . PHE A 1 298 ? 6.387 7.494 12.006 1.00 83.69 298 PHE A CA 1
ATOM 2345 C C . PHE A 1 298 ? 7.596 8.439 12.117 1.00 83.69 298 PHE A C 1
ATOM 2347 O O . PHE A 1 298 ? 8.738 7.986 12.064 1.00 83.69 298 PHE A O 1
ATOM 2354 N N . TYR A 1 299 ? 7.361 9.732 12.365 1.00 82.56 299 TYR A N 1
ATOM 2355 C CA . TYR A 1 299 ? 8.427 10.716 12.613 1.00 82.56 299 TYR A CA 1
ATOM 2356 C C . TYR A 1 299 ? 8.974 10.694 14.054 1.00 82.56 299 TYR A C 1
ATOM 2358 O O . TYR A 1 299 ? 9.847 11.488 14.401 1.00 82.56 299 TYR A O 1
ATOM 2366 N N . GLY A 1 300 ? 8.504 9.773 14.902 1.00 82.38 300 GLY A N 1
ATOM 2367 C CA . GLY A 1 300 ? 8.991 9.583 16.269 1.00 82.38 300 GLY A CA 1
ATOM 2368 C C . GLY A 1 300 ? 8.290 10.429 17.337 1.00 82.38 300 GLY A C 1
ATOM 2369 O O . GLY A 1 300 ? 8.663 10.349 18.508 1.00 82.38 300 GLY A O 1
ATOM 2370 N N . ASN A 1 301 ? 7.244 11.182 16.987 1.00 85.56 301 ASN A N 1
ATOM 2371 C CA . ASN A 1 301 ? 6.457 12.007 17.909 1.00 85.56 301 ASN A CA 1
ATOM 2372 C C . ASN A 1 301 ? 5.335 11.203 18.585 1.00 85.56 301 ASN A C 1
ATOM 2374 O O . ASN A 1 301 ? 4.150 11.548 18.519 1.00 85.56 301 ASN A O 1
ATOM 2378 N N . MET A 1 302 ? 5.703 10.123 19.271 1.00 87.69 302 MET A N 1
ATOM 2379 C CA . MET A 1 302 ? 4.735 9.184 19.846 1.00 87.69 302 MET A CA 1
ATOM 2380 C C . MET A 1 302 ? 3.795 9.811 20.879 1.00 87.69 302 MET A C 1
ATOM 2382 O O . MET A 1 302 ? 2.637 9.419 20.960 1.00 87.69 302 MET A O 1
ATOM 2386 N N . ASP A 1 303 ? 4.230 10.818 21.636 1.00 87.50 303 ASP A N 1
ATOM 2387 C CA . ASP A 1 303 ? 3.360 11.479 22.617 1.00 87.50 303 ASP A CA 1
ATOM 2388 C C . ASP A 1 303 ? 2.278 12.349 21.959 1.00 87.50 303 ASP A C 1
ATOM 2390 O O . ASP A 1 303 ? 1.175 12.489 22.490 1.00 87.50 303 ASP A O 1
ATOM 2394 N N . ASN A 1 304 ? 2.553 12.907 20.776 1.00 87.88 304 ASN A N 1
ATOM 2395 C CA . ASN A 1 304 ? 1.538 13.597 19.979 1.00 87.88 304 ASN A CA 1
ATOM 2396 C C . ASN A 1 304 ? 0.567 12.591 19.361 1.00 87.88 304 ASN A C 1
ATOM 2398 O O . ASN A 1 304 ? -0.642 12.811 19.417 1.00 87.88 304 ASN A O 1
ATOM 2402 N N . ALA A 1 305 ? 1.097 11.482 18.838 1.00 90.25 305 ALA A N 1
ATOM 2403 C CA . ALA A 1 305 ? 0.298 10.399 18.281 1.00 90.25 305 ALA A CA 1
ATOM 2404 C C . ALA A 1 305 ? -0.672 9.823 19.325 1.00 90.25 305 ALA A C 1
ATOM 2406 O O . ALA A 1 305 ? -1.871 9.756 19.074 1.00 90.25 305 ALA A O 1
ATOM 2407 N N . ARG A 1 306 ? -0.182 9.511 20.533 1.00 90.88 306 ARG A N 1
ATOM 2408 C CA . ARG A 1 306 ? -0.997 9.034 21.666 1.00 90.88 306 ARG A CA 1
ATOM 2409 C C . ARG A 1 306 ? -2.138 9.982 21.990 1.00 90.88 306 ARG A C 1
ATOM 2411 O O . ARG A 1 306 ? -3.280 9.555 22.052 1.00 90.88 306 ARG A O 1
ATOM 2418 N N . ARG A 1 307 ? -1.852 11.281 22.129 1.00 90.44 307 ARG A N 1
ATOM 2419 C CA . ARG A 1 307 ? -2.887 12.287 22.418 1.00 90.44 307 ARG A CA 1
ATOM 2420 C C . ARG A 1 307 ? -3.948 12.365 21.323 1.00 90.44 307 ARG A C 1
ATOM 2422 O O . ARG A 1 307 ? -5.122 12.525 21.644 1.00 90.44 307 ARG A O 1
ATOM 2429 N N . ALA A 1 308 ? -3.546 12.269 20.057 1.00 89.56 308 ALA A N 1
ATOM 2430 C CA . ALA A 1 308 ? -4.472 12.272 18.930 1.00 89.56 308 ALA A CA 1
ATOM 2431 C C . ALA A 1 308 ? -5.351 11.007 18.918 1.00 89.56 308 ALA A C 1
ATOM 2433 O O . ALA A 1 308 ? -6.574 11.122 18.837 1.00 89.56 308 ALA A O 1
ATOM 2434 N N . PHE A 1 309 ? -4.759 9.822 19.103 1.00 90.75 309 PHE A N 1
ATOM 2435 C CA . PHE A 1 309 ? -5.504 8.564 19.211 1.00 90.75 309 PHE A CA 1
ATOM 2436 C C . PHE A 1 309 ? -6.449 8.538 20.418 1.00 90.75 309 PHE A C 1
ATOM 2438 O O . PHE A 1 309 ? -7.621 8.200 20.262 1.00 90.75 309 PHE A O 1
ATOM 2445 N N . ASP A 1 310 ? -5.979 8.944 21.600 1.00 90.38 310 ASP A N 1
ATOM 2446 C CA . ASP A 1 310 ? -6.786 9.015 22.821 1.00 90.38 310 ASP A CA 1
ATOM 2447 C C . ASP A 1 310 ? -7.984 9.952 22.632 1.00 90.38 310 ASP A C 1
ATOM 2449 O O . ASP A 1 310 ? -9.110 9.604 22.986 1.00 90.38 310 ASP A O 1
ATOM 2453 N N . MET A 1 311 ? -7.766 11.129 22.033 1.00 88.62 311 MET A N 1
ATOM 2454 C CA . MET A 1 311 ? -8.836 12.082 21.732 1.00 88.62 311 MET A CA 1
ATOM 2455 C C . MET A 1 311 ? -9.859 11.490 20.756 1.00 88.62 311 MET A C 1
ATOM 2457 O O . MET A 1 311 ? -11.064 11.620 20.989 1.00 88.62 311 MET A O 1
ATOM 2461 N N . ALA A 1 312 ? -9.406 10.824 19.691 1.00 87.94 312 ALA A N 1
ATOM 2462 C CA . ALA A 1 312 ? -10.288 10.204 18.707 1.00 87.94 312 ALA A CA 1
ATOM 2463 C C . ALA A 1 312 ? -11.130 9.074 19.329 1.00 87.94 312 ALA A C 1
ATOM 2465 O O . ALA A 1 312 ? -12.351 9.045 19.171 1.00 87.94 312 ALA A O 1
ATOM 2466 N N . LEU A 1 313 ? -10.502 8.186 20.106 1.00 86.69 313 LEU A N 1
ATOM 2467 C CA . LEU A 1 313 ? -11.174 7.049 20.738 1.00 86.69 313 LEU A CA 1
ATOM 2468 C C . LEU A 1 313 ? -12.123 7.460 21.871 1.00 86.69 313 LEU A C 1
ATOM 2470 O O . LEU A 1 313 ? -13.179 6.848 22.027 1.00 86.69 313 LEU A O 1
ATOM 2474 N N . LEU A 1 314 ? -11.798 8.504 22.640 1.00 86.75 314 LEU A N 1
ATOM 2475 C CA . LEU A 1 314 ? -12.710 9.065 23.645 1.00 86.75 314 LEU A CA 1
ATOM 2476 C C . LEU A 1 314 ? -13.937 9.724 23.005 1.00 86.75 314 LEU A C 1
ATOM 2478 O O . LEU A 1 314 ? -15.039 9.631 23.545 1.00 86.75 314 LEU A O 1
ATOM 2482 N N . SER A 1 315 ? -13.759 10.358 21.844 1.00 83.62 315 SER A N 1
ATOM 2483 C CA . SER A 1 315 ? -14.847 11.030 21.125 1.00 83.62 315 SER A CA 1
ATOM 2484 C C . SER A 1 315 ? -15.807 10.041 20.453 1.00 83.62 315 SER A C 1
ATOM 2486 O O . SER A 1 315 ? -16.971 10.370 20.235 1.00 83.62 315 SER A O 1
ATOM 2488 N N . LEU A 1 316 ? -15.360 8.805 20.199 1.00 80.44 316 LEU A N 1
ATOM 2489 C CA . LEU A 1 316 ? -16.131 7.738 19.552 1.00 80.44 316 LEU A CA 1
ATOM 2490 C C . LEU A 1 316 ? -17.485 7.455 20.230 1.00 80.44 316 LEU A C 1
ATOM 2492 O O . LEU A 1 316 ? -18.460 7.151 19.548 1.00 80.44 316 LEU A O 1
ATOM 2496 N N . ALA A 1 317 ? -17.565 7.588 21.559 1.00 67.31 317 ALA A N 1
ATOM 2497 C CA . ALA A 1 317 ? -18.790 7.342 22.324 1.00 67.31 317 ALA A CA 1
ATOM 2498 C C . ALA A 1 317 ? -19.924 8.345 22.024 1.00 67.31 317 ALA A C 1
ATOM 2500 O O . ALA A 1 317 ? -21.078 8.068 22.344 1.00 67.31 317 ALA A O 1
ATOM 2501 N N . GLY A 1 318 ? -19.605 9.502 21.431 1.00 64.81 318 GLY A N 1
ATOM 2502 C CA . GLY A 1 318 ? -20.568 10.554 21.094 1.00 64.81 318 GLY A CA 1
ATOM 2503 C C . GLY A 1 318 ? -21.098 10.515 19.657 1.00 64.81 318 GLY A C 1
ATOM 2504 O O . GLY A 1 318 ? -21.970 11.317 19.330 1.00 64.81 318 GLY A O 1
ATOM 2505 N N . PHE A 1 319 ? -20.589 9.622 18.800 1.00 69.50 319 PHE A N 1
ATOM 2506 C CA . PHE A 1 319 ? -20.903 9.605 17.366 1.00 69.50 319 PHE A CA 1
ATOM 2507 C C . PHE A 1 319 ? -21.937 8.534 16.965 1.00 69.50 319 PHE A C 1
ATOM 2509 O O . PHE A 1 319 ? -22.095 7.538 17.676 1.00 69.50 319 PHE A O 1
ATOM 2516 N N . PRO A 1 320 ? -22.635 8.701 15.819 1.00 65.94 320 PRO A N 1
ATOM 2517 C CA . PRO A 1 320 ? -23.574 7.715 15.275 1.00 65.94 320 PRO A CA 1
ATOM 2518 C C . PRO A 1 320 ? -22.935 6.341 15.010 1.00 65.94 320 PRO A C 1
ATOM 2520 O O . PRO A 1 320 ? -21.736 6.240 14.750 1.00 65.94 320 PRO A O 1
ATOM 2523 N N . MET A 1 321 ? -23.753 5.282 15.015 1.00 61.97 321 MET A N 1
ATOM 2524 C CA . MET A 1 321 ? -23.313 3.885 14.841 1.00 61.97 321 MET A CA 1
ATOM 2525 C C . MET A 1 321 ? -22.512 3.629 13.550 1.00 61.97 321 MET A C 1
ATOM 2527 O O . MET A 1 321 ? -21.625 2.774 13.541 1.00 61.97 321 MET A O 1
ATOM 2531 N N . ASP A 1 322 ? -22.772 4.381 12.481 1.00 58.41 322 ASP A N 1
ATOM 2532 C CA . ASP A 1 322 ? -22.052 4.244 11.208 1.00 58.41 322 ASP A CA 1
ATOM 2533 C C . ASP A 1 322 ? -20.585 4.676 11.344 1.00 58.41 322 ASP A C 1
ATOM 2535 O O . ASP A 1 322 ? -19.683 3.982 10.886 1.00 58.41 322 ASP A O 1
ATOM 2539 N N . LEU A 1 323 ? -20.315 5.748 12.092 1.00 60.81 323 LEU A N 1
ATOM 2540 C CA . LEU A 1 323 ? -18.955 6.219 12.364 1.00 60.81 323 LEU A CA 1
ATOM 2541 C C . LEU A 1 323 ? -18.237 5.339 13.400 1.00 60.81 323 LEU A C 1
ATOM 2543 O O . LEU A 1 323 ? -17.020 5.160 13.350 1.00 60.81 323 LEU A O 1
ATOM 2547 N N . GLN A 1 324 ? -19.001 4.715 14.304 1.00 64.06 324 GLN A N 1
ATOM 2548 C CA . GLN A 1 324 ? -18.486 3.692 15.219 1.00 64.06 324 GLN A CA 1
ATOM 2549 C C . GLN A 1 324 ? -18.039 2.421 14.494 1.00 64.06 324 GLN A C 1
ATOM 2551 O O . GLN A 1 324 ? -17.240 1.653 15.038 1.00 64.06 324 GLN A O 1
ATOM 2556 N N . SER A 1 325 ? -18.506 2.194 13.265 1.00 64.81 325 SER A N 1
ATOM 2557 C CA . SER A 1 325 ? -18.069 1.056 12.461 1.00 64.81 325 SER A CA 1
ATOM 2558 C C . SER A 1 325 ? -16.566 1.162 12.161 1.00 64.81 325 SER A C 1
ATOM 2560 O O . SER A 1 325 ? -15.811 0.229 12.423 1.00 64.81 325 SER A O 1
ATOM 2562 N N . ASN A 1 326 ? -16.052 2.348 11.847 1.00 73.19 326 ASN A N 1
ATOM 2563 C CA . ASN A 1 326 ? -14.621 2.558 11.587 1.00 73.19 326 ASN A CA 1
ATOM 2564 C C . ASN A 1 326 ? -13.707 2.428 12.825 1.00 73.19 326 ASN A C 1
ATOM 2566 O O . ASN A 1 326 ? -12.483 2.498 12.716 1.00 73.19 326 ASN A O 1
ATOM 2570 N N . SER A 1 327 ? -14.272 2.165 14.008 1.00 82.62 327 SER A N 1
ATOM 2571 C CA . SER A 1 327 ? -13.515 1.996 15.252 1.00 82.62 327 SER A CA 1
ATOM 2572 C C . SER A 1 327 ? -12.430 0.924 15.164 1.00 82.62 327 SER A C 1
ATOM 2574 O O . SER A 1 327 ? -11.324 1.141 15.650 1.00 82.62 327 SER A O 1
ATOM 2576 N N . SER A 1 328 ? -12.708 -0.220 14.528 1.00 86.75 328 SER A N 1
ATOM 2577 C CA . SER A 1 328 ? -11.763 -1.352 14.499 1.00 86.75 328 SER A CA 1
ATOM 2578 C C . SER A 1 328 ? -10.451 -0.990 13.796 1.00 86.75 328 SER A C 1
ATOM 2580 O O . SER A 1 328 ? -9.388 -1.411 14.245 1.00 86.75 328 SER A O 1
ATOM 2582 N N . VAL A 1 329 ? -10.528 -0.146 12.762 1.00 89.44 329 VAL A N 1
ATOM 2583 C CA . VAL A 1 329 ? -9.372 0.390 12.032 1.00 89.44 329 VAL A CA 1
ATOM 2584 C C . VAL A 1 329 ? -8.528 1.283 12.944 1.00 89.44 329 VAL A C 1
ATOM 2586 O O . VAL A 1 329 ? -7.324 1.078 13.074 1.00 89.44 329 VAL A O 1
ATOM 2589 N N . LEU A 1 330 ? -9.167 2.214 13.660 1.00 90.06 330 LEU A N 1
ATOM 2590 C CA . LEU A 1 330 ? -8.482 3.142 14.562 1.00 90.06 330 LEU A CA 1
ATOM 2591 C C . LEU A 1 330 ? -7.784 2.425 15.733 1.00 90.06 330 LEU A C 1
ATOM 2593 O O . LEU A 1 330 ? -6.648 2.752 16.074 1.00 90.06 330 LEU A O 1
ATOM 2597 N N . TYR A 1 331 ? -8.443 1.425 16.328 1.00 90.69 331 TYR A N 1
ATOM 2598 C CA . TYR A 1 331 ? -7.859 0.600 17.392 1.00 90.69 331 TYR A CA 1
ATOM 2599 C C . TYR A 1 331 ? -6.643 -0.198 16.907 1.00 90.69 331 TYR A C 1
ATOM 2601 O O . TYR A 1 331 ? -5.640 -0.263 17.621 1.00 90.69 331 TYR A O 1
ATOM 2609 N N . LEU A 1 332 ? -6.723 -0.789 15.709 1.00 91.81 332 LEU A N 1
ATOM 2610 C CA . LEU A 1 332 ? -5.608 -1.519 15.109 1.00 91.81 332 LEU A CA 1
ATOM 2611 C C . LEU A 1 332 ? -4.422 -0.585 14.857 1.00 91.81 332 LEU A C 1
ATOM 2613 O O . LEU A 1 332 ? -3.319 -0.865 15.320 1.00 91.81 332 LEU A O 1
ATOM 2617 N N . TRP A 1 333 ? -4.658 0.554 14.203 1.00 91.94 333 TRP A N 1
ATOM 2618 C CA . TRP A 1 333 ? -3.613 1.533 13.907 1.00 91.94 333 TRP A CA 1
ATOM 2619 C C . TRP A 1 333 ? -2.914 2.051 15.159 1.00 91.94 333 TRP A C 1
ATOM 2621 O O . TRP A 1 333 ? -1.695 2.222 15.149 1.00 91.94 333 TRP A O 1
ATOM 2631 N N . TYR A 1 334 ? -3.656 2.274 16.246 1.00 92.12 334 TYR A N 1
ATOM 2632 C CA . TYR A 1 334 ? -3.047 2.705 17.497 1.00 92.12 334 TYR A CA 1
ATOM 2633 C C . TYR A 1 334 ? -2.172 1.596 18.112 1.00 92.12 334 TYR A C 1
ATOM 2635 O O . TYR A 1 334 ? -1.036 1.851 18.517 1.00 92.12 334 TYR A O 1
ATOM 2643 N N . ALA A 1 335 ? -2.655 0.350 18.129 1.00 91.25 335 ALA A N 1
ATOM 2644 C CA . ALA A 1 335 ? -1.874 -0.782 18.626 1.00 91.25 335 ALA A CA 1
ATOM 2645 C C . ALA A 1 335 ? -0.591 -1.012 17.800 1.00 91.25 335 ALA A C 1
ATOM 2647 O O . ALA A 1 335 ? 0.482 -1.200 18.373 1.00 91.25 335 ALA A O 1
ATOM 2648 N N . GLU A 1 336 ? -0.676 -0.939 16.470 1.00 89.88 336 GLU A N 1
ATOM 2649 C CA . GLU A 1 336 ? 0.475 -1.070 15.569 1.00 89.88 336 GLU A CA 1
ATOM 2650 C C . GLU A 1 336 ? 1.487 0.068 15.742 1.00 89.88 336 GLU A C 1
ATOM 2652 O O . GLU A 1 336 ? 2.692 -0.185 15.780 1.00 89.88 336 GLU A O 1
ATOM 2657 N N . ALA A 1 337 ? 1.018 1.310 15.903 1.00 88.00 337 ALA A N 1
ATOM 2658 C CA . ALA A 1 337 ? 1.886 2.461 16.138 1.00 88.00 337 ALA A CA 1
ATOM 2659 C C . ALA A 1 337 ? 2.683 2.327 17.449 1.00 88.00 337 ALA A C 1
ATOM 2661 O O . ALA A 1 337 ? 3.867 2.659 17.486 1.00 88.00 337 ALA A O 1
ATOM 2662 N N . GLU A 1 338 ? 2.071 1.807 18.521 1.00 89.31 338 GLU A N 1
ATOM 2663 C CA . GLU A 1 338 ? 2.785 1.546 19.780 1.00 89.31 338 GLU A CA 1
ATOM 2664 C C . GLU A 1 338 ? 3.827 0.430 19.634 1.00 89.31 338 GLU A C 1
ATOM 2666 O O . GLU A 1 338 ? 4.934 0.565 20.157 1.00 89.31 338 GLU A O 1
ATOM 2671 N N . LEU A 1 339 ? 3.519 -0.646 18.901 1.00 86.00 339 LEU A N 1
ATOM 2672 C CA . LEU A 1 339 ? 4.464 -1.745 18.667 1.00 86.00 339 LEU A CA 1
ATOM 2673 C C . LEU A 1 339 ? 5.627 -1.350 17.747 1.00 86.00 339 LEU A C 1
ATOM 2675 O O . LEU A 1 339 ? 6.744 -1.825 17.945 1.00 86.00 339 LEU A O 1
ATOM 2679 N N . GLY A 1 340 ? 5.385 -0.471 16.771 1.00 77.81 340 GLY A N 1
ATOM 2680 C CA . GLY A 1 340 ? 6.413 0.055 15.868 1.00 77.81 340 GLY A CA 1
ATOM 2681 C C . GLY A 1 340 ? 7.395 1.023 16.537 1.00 77.81 340 GLY A C 1
ATOM 2682 O O . GLY A 1 340 ? 8.456 1.317 15.981 1.00 77.81 340 GLY A O 1
ATOM 2683 N N . ASN A 1 341 ? 7.083 1.514 17.740 1.00 75.25 341 ASN A N 1
ATOM 2684 C CA . ASN A 1 341 ? 7.947 2.433 18.462 1.00 75.25 341 ASN A CA 1
ATOM 2685 C C . ASN A 1 341 ? 9.119 1.707 19.144 1.00 75.25 341 ASN A C 1
ATOM 2687 O O . ASN A 1 341 ? 9.042 1.283 20.298 1.00 75.25 341 ASN A O 1
ATOM 2691 N N . ASN A 1 342 ? 10.258 1.660 18.454 1.00 59.38 342 ASN A N 1
ATOM 2692 C CA . ASN A 1 342 ? 11.498 1.063 18.959 1.00 59.38 342 ASN A CA 1
ATOM 2693 C C . ASN A 1 342 ? 12.206 1.884 20.058 1.00 59.38 342 ASN A C 1
ATOM 2695 O O . ASN A 1 342 ? 13.226 1.436 20.578 1.00 59.38 342 ASN A O 1
ATOM 2699 N N . ARG A 1 343 ? 11.716 3.086 20.408 1.00 55.00 343 ARG A N 1
ATOM 2700 C CA . ARG A 1 343 ? 12.356 3.962 21.413 1.00 55.00 343 ARG A CA 1
ATOM 2701 C C . ARG A 1 343 ? 11.942 3.659 22.859 1.00 55.00 343 ARG A C 1
ATOM 2703 O O . ARG A 1 343 ? 12.574 4.169 23.779 1.00 55.00 343 ARG A O 1
ATOM 2710 N N . GLY A 1 344 ? 10.883 2.874 23.069 1.00 57.50 344 GLY A N 1
ATOM 2711 C CA . GLY A 1 344 ? 10.401 2.481 24.398 1.00 57.50 344 GLY A CA 1
ATOM 2712 C C . GLY A 1 344 ? 10.897 1.104 24.849 1.00 57.50 344 GLY A C 1
ATOM 2713 O O . GLY A 1 344 ? 11.396 0.312 24.051 1.00 57.50 344 GLY A O 1
ATOM 2714 N N . SER A 1 345 ? 10.705 0.781 26.133 1.00 61.41 345 SER A N 1
ATOM 2715 C CA . SER A 1 345 ? 10.797 -0.607 26.603 1.00 61.41 345 SER A CA 1
ATOM 2716 C C . SER A 1 345 ? 9.774 -1.458 25.842 1.00 61.41 345 SER A C 1
ATOM 2718 O O . SER A 1 345 ? 8.581 -1.155 25.882 1.00 61.41 345 SER A O 1
ATOM 2720 N N . LYS A 1 346 ? 10.218 -2.532 25.168 1.00 67.94 346 LYS A N 1
ATOM 2721 C CA . LYS A 1 346 ? 9.340 -3.455 24.412 1.00 67.94 346 LYS A CA 1
ATOM 2722 C C . LYS A 1 346 ? 8.179 -4.004 25.257 1.00 67.94 346 LYS A C 1
ATOM 2724 O O . LYS A 1 346 ? 7.120 -4.336 24.731 1.00 67.94 346 LYS A O 1
ATOM 2729 N N . LEU A 1 347 ? 8.374 -4.102 26.572 1.00 69.06 347 LEU A N 1
ATOM 2730 C CA . LEU A 1 347 ? 7.352 -4.563 27.510 1.00 69.06 347 LEU A CA 1
ATOM 2731 C C . LEU A 1 347 ? 6.250 -3.510 27.728 1.00 69.06 347 LEU A C 1
ATOM 2733 O O . LEU A 1 347 ? 5.068 -3.845 27.833 1.00 69.06 347 LEU A O 1
ATOM 2737 N N . ASP A 1 348 ? 6.620 -2.230 27.737 1.00 79.38 348 ASP A N 1
ATOM 2738 C CA . ASP A 1 348 ? 5.681 -1.122 27.916 1.00 79.38 348 ASP A CA 1
ATOM 2739 C C . ASP A 1 348 ? 4.855 -0.886 26.648 1.00 79.38 348 ASP A C 1
ATOM 2741 O O . ASP A 1 348 ? 3.654 -0.638 26.739 1.00 79.38 348 ASP A O 1
ATOM 2745 N N . SER A 1 349 ? 5.456 -1.011 25.460 1.00 83.38 349 SER A N 1
ATOM 2746 C CA . SER A 1 349 ? 4.712 -0.928 24.195 1.00 83.38 349 SER A CA 1
ATOM 2747 C C . SER A 1 349 ? 3.751 -2.105 24.020 1.00 83.38 349 SER A C 1
ATOM 2749 O O . SER A 1 349 ? 2.582 -1.896 23.698 1.00 83.38 349 SER A O 1
ATOM 2751 N N . SER A 1 350 ? 4.199 -3.328 24.320 1.00 85.25 350 SER A N 1
ATOM 2752 C CA . SER A 1 350 ? 3.356 -4.531 24.285 1.00 85.25 350 SER A CA 1
ATOM 2753 C C . SER A 1 350 ? 2.167 -4.435 25.248 1.00 85.25 350 SER A C 1
ATOM 2755 O O . SER A 1 350 ? 1.023 -4.682 24.864 1.00 85.25 350 SER A O 1
ATOM 2757 N N . SER A 1 351 ? 2.398 -3.991 26.489 1.00 85.19 351 SER A N 1
ATOM 2758 C CA . SER A 1 351 ? 1.319 -3.837 27.473 1.00 85.19 351 SER A CA 1
ATOM 2759 C C . SER A 1 351 ? 0.311 -2.741 27.103 1.00 85.19 351 SER A C 1
ATOM 2761 O O . SER A 1 351 ? -0.888 -2.917 27.335 1.00 85.19 351 SER A O 1
ATOM 2763 N N . ARG A 1 352 ? 0.760 -1.644 26.479 1.00 87.81 352 ARG A N 1
ATOM 2764 C CA . ARG A 1 352 ? -0.117 -0.595 25.931 1.00 87.81 352 ARG A CA 1
ATOM 2765 C C . ARG A 1 352 ? -0.958 -1.105 24.768 1.00 87.81 352 ARG A C 1
ATOM 2767 O O . ARG A 1 352 ? -2.176 -0.936 24.793 1.00 87.81 352 ARG A O 1
ATOM 2774 N N . ALA A 1 353 ? -0.334 -1.770 23.796 1.00 89.81 353 ALA A N 1
ATOM 2775 C CA . ALA A 1 353 ? -1.031 -2.370 22.660 1.00 89.81 353 ALA A CA 1
ATOM 2776 C C . ALA A 1 353 ? -2.090 -3.380 23.134 1.00 89.81 353 ALA A C 1
ATOM 2778 O O . ALA A 1 353 ? -3.245 -3.325 22.712 1.00 89.81 353 ALA A O 1
ATOM 2779 N N . MET A 1 354 ? -1.740 -4.229 24.104 1.00 89.19 354 MET A N 1
ATOM 2780 C CA . MET A 1 354 ? -2.666 -5.187 24.709 1.00 89.19 354 MET A CA 1
ATOM 2781 C C . MET A 1 354 ? -3.859 -4.500 25.388 1.00 89.19 354 MET A C 1
ATOM 2783 O O . MET A 1 354 ? -4.997 -4.935 25.216 1.00 89.19 354 MET A O 1
ATOM 2787 N N . HIS A 1 355 ? -3.630 -3.411 26.128 1.00 90.12 355 HIS A N 1
ATOM 2788 C CA . HIS A 1 355 ? -4.712 -2.635 26.732 1.00 90.12 355 HIS A CA 1
ATOM 2789 C C . HIS A 1 355 ? -5.663 -2.060 25.672 1.00 90.12 355 HIS A C 1
ATOM 2791 O O . HIS A 1 355 ? -6.877 -2.235 25.787 1.00 90.12 355 HIS A O 1
ATOM 2797 N N . ILE A 1 356 ? -5.128 -1.420 24.626 1.00 90.56 356 ILE A N 1
ATOM 2798 C CA . ILE A 1 356 ? -5.913 -0.820 23.533 1.00 90.56 356 ILE A CA 1
ATOM 2799 C C . ILE A 1 356 ? -6.815 -1.874 22.875 1.00 90.56 356 ILE A C 1
ATOM 2801 O O . ILE A 1 356 ? -8.023 -1.672 22.742 1.00 90.56 356 ILE A O 1
ATOM 2805 N N . LEU A 1 357 ? -6.254 -3.038 22.543 1.00 90.56 357 LEU A N 1
ATOM 2806 C CA . LEU A 1 357 ? -7.003 -4.144 21.944 1.00 90.56 357 LEU A CA 1
ATOM 2807 C C . LEU A 1 357 ? -8.024 -4.751 22.917 1.00 90.56 357 LEU A C 1
ATOM 2809 O O . LEU A 1 357 ? -9.122 -5.130 22.508 1.00 90.56 357 LEU A O 1
ATOM 2813 N N . SER A 1 358 ? -7.716 -4.792 24.217 1.00 88.62 358 SER A N 1
ATOM 2814 C CA . SER A 1 358 ? -8.663 -5.273 25.229 1.00 88.62 358 SER A CA 1
ATOM 2815 C C . SER A 1 358 ? -9.915 -4.388 25.335 1.00 88.62 358 SER A C 1
ATOM 2817 O O . SER A 1 358 ? -11.019 -4.906 25.537 1.00 88.62 358 SER A O 1
ATOM 2819 N N . CYS A 1 359 ? -9.790 -3.070 25.123 1.00 87.12 359 CYS A N 1
ATOM 2820 C CA . CYS A 1 359 ? -10.932 -2.153 25.044 1.00 87.12 359 CYS A CA 1
ATOM 2821 C C . CYS A 1 359 ? -11.824 -2.479 23.836 1.00 87.12 359 CYS A C 1
ATOM 2823 O O . CYS A 1 359 ? -13.041 -2.593 23.991 1.00 87.12 359 CYS A O 1
ATOM 2825 N N . LEU A 1 360 ? -11.223 -2.732 22.665 1.00 87.75 360 LEU A N 1
ATOM 2826 C CA . LEU A 1 360 ? -11.960 -3.140 21.467 1.00 87.75 360 LEU A CA 1
ATOM 2827 C C . LEU A 1 360 ? -12.707 -4.464 21.683 1.00 87.75 360 LEU A C 1
ATOM 2829 O O . LEU A 1 360 ? -13.893 -4.562 21.361 1.00 87.75 360 LEU A O 1
ATOM 2833 N N . GLY A 1 361 ? -12.040 -5.478 22.239 1.00 83.12 361 GLY A N 1
ATOM 2834 C CA . GLY A 1 361 ? -12.640 -6.791 22.486 1.00 83.12 361 GLY A CA 1
ATOM 2835 C C . GLY A 1 361 ? -13.761 -6.742 23.525 1.00 83.12 361 GLY A C 1
ATOM 2836 O O . GLY A 1 361 ? -14.837 -7.289 23.307 1.00 83.12 361 GLY A O 1
ATOM 2837 N N . SER A 1 362 ? -13.560 -6.035 24.640 1.00 79.50 362 SER A N 1
ATOM 2838 C CA . SER A 1 362 ? -14.504 -6.015 25.771 1.00 79.50 362 SER A CA 1
ATOM 2839 C C . SER A 1 362 ? -15.780 -5.191 25.539 1.00 79.50 362 SER A C 1
ATOM 2841 O O . SER A 1 362 ? -16.680 -5.225 26.387 1.00 79.50 362 SER A O 1
ATOM 2843 N N . SER A 1 363 ? -15.866 -4.476 24.407 1.00 71.06 363 SER A N 1
ATOM 2844 C CA . SER A 1 363 ? -16.954 -3.552 24.038 1.00 71.06 363 SER A CA 1
ATOM 2845 C C . SER A 1 363 ? -17.251 -2.497 25.114 1.00 71.06 363 SER A C 1
ATOM 2847 O O . SER A 1 363 ? -18.371 -2.004 25.225 1.00 71.06 363 SER A O 1
ATOM 2849 N N . MET A 1 364 ? -16.252 -2.176 25.939 1.00 70.75 364 MET A N 1
ATOM 2850 C CA . MET A 1 364 ? -16.316 -1.089 26.912 1.00 70.75 364 MET A CA 1
ATOM 2851 C C . MET A 1 364 ? -15.869 0.223 26.260 1.00 70.75 364 MET A C 1
ATOM 2853 O O . MET A 1 364 ? -15.123 0.213 25.281 1.00 70.75 364 MET A O 1
ATOM 2857 N N . ALA A 1 365 ? -16.305 1.354 26.819 1.00 76.06 365 ALA A N 1
ATOM 2858 C CA . ALA A 1 365 ? -15.796 2.658 26.409 1.00 76.06 365 ALA A CA 1
ATOM 2859 C C . ALA A 1 365 ? -14.270 2.710 26.579 1.00 76.06 365 ALA A C 1
ATOM 2861 O O . ALA A 1 365 ? -13.725 2.175 27.549 1.00 76.06 365 ALA A O 1
ATOM 2862 N N . TYR A 1 366 ? -13.596 3.350 25.626 1.00 83.75 366 TYR A N 1
ATOM 2863 C CA . TYR A 1 366 ? -12.151 3.504 25.664 1.00 83.75 366 TYR A CA 1
ATOM 2864 C C . TYR A 1 366 ? -11.714 4.279 26.911 1.00 83.75 366 TYR A C 1
ATOM 2866 O O . TYR A 1 366 ? -12.313 5.295 27.266 1.00 83.75 366 TYR A O 1
ATOM 2874 N N . SER A 1 367 ? -10.631 3.832 27.543 1.00 83.44 367 SER A N 1
ATOM 2875 C CA . SER A 1 367 ? -9.943 4.593 28.583 1.00 83.44 367 SER A CA 1
ATOM 2876 C C . SER A 1 367 ? -8.453 4.684 28.256 1.00 83.44 367 SER A C 1
ATOM 2878 O O . SER A 1 367 ? -7.872 3.656 27.916 1.00 83.44 367 SER A O 1
ATOM 2880 N N . PRO A 1 368 ? -7.803 5.851 28.403 1.00 84.44 368 PRO A N 1
ATOM 2881 C CA . PRO A 1 368 ? -6.363 5.966 28.200 1.00 84.44 368 PRO A CA 1
ATOM 2882 C C . PRO A 1 368 ? -5.577 5.021 29.113 1.00 84.44 368 PRO A C 1
ATOM 2884 O O . PRO A 1 368 ? -5.991 4.743 30.245 1.00 84.44 368 PRO A O 1
ATOM 2887 N N . PHE A 1 369 ? -4.426 4.548 28.635 1.00 83.44 369 PHE A N 1
ATOM 2888 C CA . PHE A 1 369 ? -3.596 3.589 29.363 1.00 83.44 369 PHE A CA 1
ATOM 2889 C C . PHE A 1 369 ? -3.083 4.167 30.689 1.00 83.44 369 PHE A C 1
ATOM 2891 O O . PHE A 1 369 ? -2.309 5.126 30.707 1.00 83.44 369 PHE A O 1
ATOM 2898 N N . LYS A 1 370 ? -3.480 3.545 31.804 1.00 78.62 370 LYS A N 1
ATOM 2899 C CA . LYS A 1 370 ? -2.995 3.875 33.157 1.00 78.62 370 LYS A CA 1
ATOM 2900 C C . LYS A 1 370 ? -2.204 2.737 33.795 1.00 78.62 370 LYS A C 1
ATOM 2902 O O . LYS A 1 370 ? -1.257 2.991 34.531 1.00 78.62 370 LYS A O 1
ATOM 2907 N N . SER A 1 371 ? -2.589 1.493 33.523 1.00 74.25 371 SER A N 1
ATOM 2908 C CA . SER A 1 371 ? -1.970 0.293 34.086 1.00 74.25 371 SER A CA 1
ATOM 2909 C C . SER A 1 371 ? -2.165 -0.908 33.166 1.00 74.25 371 SER A C 1
ATOM 2911 O O . SER A 1 371 ? -3.029 -0.897 32.287 1.00 74.25 371 SER A O 1
ATOM 2913 N N . HIS A 1 372 ? -1.390 -1.966 33.415 1.00 75.19 372 HIS A N 1
ATOM 2914 C CA . HIS A 1 372 ? -1.544 -3.250 32.736 1.00 75.19 372 HIS A CA 1
ATOM 2915 C C . HIS A 1 372 ? -2.987 -3.782 32.875 1.00 75.19 372 HIS A C 1
ATOM 2917 O O . HIS A 1 372 ? -3.564 -3.663 33.965 1.00 75.19 372 HIS A O 1
ATOM 2923 N N . PRO A 1 373 ? -3.587 -4.342 31.804 1.00 78.25 373 PRO A N 1
ATOM 2924 C CA . PRO A 1 373 ? -4.940 -4.880 31.862 1.00 78.25 373 PRO A CA 1
ATOM 2925 C C . PRO A 1 373 ? -5.030 -6.038 32.861 1.00 78.25 373 PRO A C 1
ATOM 2927 O O . PRO A 1 373 ? -4.146 -6.887 32.959 1.00 78.25 373 PRO A O 1
ATOM 2930 N N . SER A 1 374 ? -6.125 -6.082 33.617 1.00 82.31 374 SER A N 1
ATOM 2931 C CA . SER A 1 374 ? -6.386 -7.187 34.545 1.00 82.31 374 SER A CA 1
ATOM 2932 C C . SER A 1 374 ? -6.702 -8.485 33.789 1.00 82.31 374 SER A C 1
ATOM 2934 O O . SER A 1 374 ? -7.294 -8.457 32.709 1.00 82.31 374 SER A O 1
ATOM 2936 N N . SER A 1 375 ? -6.396 -9.642 34.388 1.00 83.31 375 SER A N 1
ATOM 2937 C CA . SER A 1 375 ? -6.716 -10.961 33.806 1.00 83.31 375 SER A CA 1
ATOM 2938 C C . SER A 1 375 ? -8.203 -11.096 33.428 1.00 83.31 375 SER A C 1
ATOM 2940 O O . SER A 1 375 ? -8.547 -11.623 32.371 1.00 83.31 375 SER A O 1
ATOM 2942 N N . PHE A 1 376 ? -9.100 -10.514 34.230 1.00 83.94 376 PHE A N 1
ATOM 2943 C CA . PHE A 1 376 ? -10.532 -10.477 33.935 1.00 83.94 376 PHE A CA 1
ATOM 2944 C C . PHE A 1 376 ? -10.868 -9.681 32.661 1.00 83.94 376 PHE A C 1
ATOM 2946 O O . PHE A 1 376 ? -11.680 -10.129 31.851 1.00 83.94 376 PHE A O 1
ATOM 2953 N N . GLN A 1 377 ? -10.235 -8.521 32.451 1.00 83.25 377 GLN A N 1
ATOM 2954 C CA . GLN A 1 377 ? -10.425 -7.723 31.232 1.00 83.25 377 GLN A CA 1
ATOM 2955 C C . GLN A 1 377 ? -9.928 -8.465 29.992 1.00 83.25 377 GLN A C 1
ATOM 2957 O O . GLN A 1 377 ? -10.600 -8.426 28.963 1.00 83.25 377 GLN A O 1
ATOM 2962 N N . LEU A 1 378 ? -8.809 -9.189 30.100 1.00 87.12 378 LEU A N 1
ATOM 2963 C CA . LEU A 1 378 ? -8.291 -10.016 29.009 1.00 87.12 378 LEU A CA 1
ATOM 2964 C C . LEU A 1 378 ? -9.268 -11.139 28.645 1.00 87.12 378 LEU A C 1
ATOM 2966 O O . LEU A 1 378 ? -9.589 -11.312 27.473 1.00 87.12 378 LEU A O 1
ATOM 2970 N N . LEU A 1 379 ? -9.810 -11.856 29.633 1.00 86.94 379 LEU A N 1
ATOM 2971 C CA . LEU A 1 379 ? -10.805 -12.907 29.388 1.00 86.94 379 LEU A CA 1
ATOM 2972 C C . LEU A 1 379 ? -12.094 -12.355 28.771 1.00 86.94 379 LEU A C 1
ATOM 2974 O O . LEU A 1 379 ? -12.642 -12.948 27.841 1.00 86.94 379 LEU A O 1
ATOM 2978 N N . LYS A 1 380 ? -12.561 -11.194 29.242 1.00 88.69 380 LYS A N 1
ATOM 2979 C CA . LYS A 1 380 ? -13.724 -10.527 28.651 1.00 88.69 380 LYS A CA 1
ATOM 2980 C C . LYS A 1 380 ? -13.450 -10.096 27.208 1.00 88.69 380 LYS A C 1
ATOM 2982 O O . LYS A 1 380 ? -14.315 -10.266 26.352 1.00 88.69 380 LYS A O 1
ATOM 2987 N N . ALA A 1 381 ? -12.261 -9.562 26.931 1.00 89.62 381 ALA A N 1
ATOM 2988 C CA . ALA A 1 381 ? -11.860 -9.170 25.587 1.00 89.62 381 ALA A CA 1
ATOM 2989 C C . ALA A 1 381 ? -11.809 -10.370 24.634 1.00 89.62 381 ALA A C 1
ATOM 2991 O O . ALA A 1 381 ? -12.365 -10.282 23.542 1.00 89.62 381 ALA A O 1
ATOM 2992 N N . ARG A 1 382 ? -11.251 -11.509 25.072 1.00 89.50 382 ARG A N 1
ATOM 2993 C CA . ARG A 1 382 ? -11.265 -12.776 24.317 1.00 89.50 382 ARG A CA 1
ATOM 2994 C C . ARG A 1 382 ? -12.670 -13.197 23.917 1.00 89.50 382 ARG A C 1
ATOM 2996 O O . ARG A 1 382 ? -12.934 -13.484 22.750 1.00 89.50 382 ARG A O 1
ATOM 3003 N N . GLN A 1 383 ? -13.580 -13.210 24.887 1.00 90.12 383 GLN A N 1
ATOM 3004 C CA . GLN A 1 383 ? -14.966 -13.589 24.642 1.00 90.12 383 GLN A CA 1
ATOM 3005 C C . GLN A 1 383 ? -15.648 -12.623 23.661 1.00 90.12 383 GLN A C 1
ATOM 3007 O O . GLN A 1 383 ? -16.303 -13.066 22.720 1.00 90.12 383 GLN A O 1
ATOM 3012 N N . GLY A 1 384 ? -15.437 -11.314 23.820 1.00 89.38 384 GLY A N 1
ATOM 3013 C CA . GLY A 1 384 ? -16.023 -10.323 22.921 1.00 89.38 384 GLY A CA 1
ATOM 3014 C C . GLY A 1 384 ? -15.438 -10.353 21.504 1.00 89.38 384 GLY A C 1
ATOM 3015 O O . GLY A 1 384 ? -16.187 -10.215 20.537 1.00 89.38 384 GLY A O 1
ATOM 3016 N N . PHE A 1 385 ? -14.139 -10.628 21.336 1.00 90.19 385 PHE A N 1
ATOM 3017 C CA . PHE A 1 385 ? -13.560 -10.880 20.011 1.00 90.19 385 PHE A CA 1
ATOM 3018 C C . PHE A 1 385 ? -14.171 -12.118 19.357 1.00 90.19 385 PHE A C 1
ATOM 3020 O O . PHE A 1 385 ? -14.550 -12.061 18.191 1.00 90.19 385 PHE A O 1
ATOM 3027 N N . LYS A 1 386 ? -14.353 -13.210 20.105 1.00 90.06 386 LYS A N 1
ATOM 3028 C CA . LYS A 1 386 ? -15.003 -14.425 19.595 1.00 90.06 386 LYS A CA 1
ATOM 3029 C C . LYS A 1 386 ? -16.429 -14.152 19.108 1.00 90.06 386 LYS A C 1
ATOM 3031 O O . LYS A 1 386 ? -16.818 -14.622 18.041 1.00 90.06 386 LYS A O 1
ATOM 3036 N N . GLU A 1 387 ? -17.205 -13.369 19.852 1.00 90.06 387 GLU A N 1
ATOM 3037 C CA . GLU A 1 387 ? -18.557 -12.959 19.454 1.00 90.06 387 GLU A CA 1
ATOM 3038 C C . GLU A 1 387 ? -18.546 -12.089 18.190 1.00 90.06 387 GLU A C 1
ATOM 3040 O O . GLU A 1 387 ? -19.305 -12.347 17.253 1.00 90.06 387 GLU A O 1
ATOM 3045 N N . LYS A 1 388 ? -17.640 -11.109 18.112 1.00 88.06 388 LYS A N 1
ATOM 3046 C CA . LYS A 1 388 ? -17.477 -10.254 16.928 1.00 88.06 388 LYS A CA 1
ATOM 3047 C C . LYS A 1 388 ? -17.031 -11.044 15.692 1.00 88.06 388 LYS A C 1
ATOM 3049 O O . LYS A 1 388 ? -17.583 -10.845 14.615 1.00 88.06 388 LYS A O 1
ATOM 3054 N N . LEU A 1 389 ? -16.114 -12.000 15.833 1.00 88.75 389 LEU A N 1
ATOM 3055 C CA . LEU A 1 389 ? -15.704 -12.886 14.737 1.00 88.75 389 LEU A CA 1
ATOM 3056 C C . LEU A 1 389 ? -16.862 -13.782 14.263 1.00 88.75 389 LEU A C 1
ATOM 3058 O O . LEU A 1 389 ? -17.040 -13.990 13.062 1.00 88.75 389 LEU A O 1
ATOM 3062 N N . ASN A 1 390 ? -17.712 -14.254 15.179 1.00 86.81 390 ASN A N 1
ATOM 3063 C CA . ASN A 1 390 ? -18.898 -15.032 14.818 1.00 86.81 390 ASN A CA 1
ATOM 3064 C C . ASN A 1 390 ? -19.928 -14.209 14.029 1.00 86.81 390 ASN A C 1
ATOM 3066 O O . ASN A 1 390 ? -20.545 -14.736 13.102 1.00 86.81 390 ASN A O 1
ATOM 3070 N N . THR A 1 391 ? -20.117 -12.923 14.349 1.00 86.56 391 THR A N 1
ATOM 3071 C CA . THR A 1 391 ? -21.012 -12.063 13.554 1.00 86.56 391 THR A CA 1
ATOM 3072 C C . THR A 1 391 ? -20.425 -11.775 12.172 1.00 86.56 391 THR A C 1
ATOM 3074 O O . THR A 1 391 ? -21.153 -11.851 11.173 1.00 86.56 391 THR A O 1
ATOM 3077 N N . LEU A 1 392 ? -19.107 -11.548 12.090 1.00 85.56 392 LEU A N 1
ATOM 3078 C CA . LEU A 1 392 ? -18.380 -11.373 10.830 1.00 85.56 392 LEU A CA 1
ATOM 3079 C C . LEU A 1 392 ? -18.489 -12.584 9.905 1.00 85.56 392 LEU A C 1
ATOM 3081 O O . LEU A 1 392 ? -18.686 -12.395 8.705 1.00 85.56 392 LEU A O 1
ATOM 3085 N N . ARG A 1 393 ? -18.462 -13.813 10.441 1.00 83.75 393 ARG A N 1
ATOM 3086 C CA . ARG A 1 393 ? -18.634 -15.042 9.646 1.00 83.75 393 ARG A CA 1
ATOM 3087 C C . ARG A 1 393 ? -19.849 -14.952 8.724 1.00 83.75 393 ARG A C 1
ATOM 3089 O O . ARG A 1 393 ? -19.754 -15.264 7.543 1.00 83.75 393 ARG A O 1
ATOM 3096 N N . SER A 1 394 ? -20.987 -14.478 9.232 1.00 80.81 394 SER A N 1
ATOM 3097 C CA . SER A 1 394 ? -22.206 -14.351 8.422 1.00 80.81 394 SER A CA 1
ATOM 3098 C C . SER A 1 394 ? -22.087 -13.313 7.295 1.00 80.81 394 SER A C 1
ATOM 3100 O O . SER A 1 394 ? -22.668 -13.502 6.227 1.00 80.81 394 SER A O 1
ATOM 3102 N N . LYS A 1 395 ? -21.328 -12.230 7.510 1.00 83.31 395 LYS A N 1
ATOM 3103 C CA . LYS A 1 395 ? -21.072 -11.182 6.510 1.00 83.31 395 LYS A CA 1
ATOM 3104 C C . LYS A 1 395 ? -20.122 -11.681 5.421 1.00 83.31 395 LYS A C 1
ATOM 3106 O O . LYS A 1 395 ? -20.420 -11.556 4.237 1.00 83.31 395 LYS A O 1
ATOM 3111 N N . TRP A 1 396 ? -19.034 -12.333 5.813 1.00 84.75 396 TRP A N 1
ATOM 3112 C CA . TRP A 1 396 ? -18.018 -12.824 4.882 1.00 84.75 396 TRP A CA 1
ATOM 3113 C C . TRP A 1 396 ? -18.515 -13.984 4.019 1.00 84.75 396 TRP A C 1
ATOM 3115 O O . TRP A 1 396 ? -18.219 -14.022 2.828 1.00 84.75 396 TRP A O 1
ATOM 3125 N N . MET A 1 397 ? -19.372 -14.855 4.566 1.00 79.00 397 MET A N 1
ATOM 3126 C CA . MET A 1 397 ? -20.070 -15.878 3.775 1.00 79.00 397 MET A CA 1
ATOM 3127 C C . MET A 1 397 ? -20.944 -15.264 2.670 1.00 79.00 397 MET A C 1
ATOM 3129 O O . MET A 1 397 ? -21.069 -15.840 1.592 1.00 79.00 397 MET A O 1
ATOM 3133 N N . ARG A 1 398 ? -21.527 -14.078 2.905 1.00 77.06 398 ARG A N 1
ATOM 3134 C CA . ARG A 1 398 ? -22.273 -13.331 1.878 1.00 77.06 398 ARG A CA 1
ATOM 3135 C C . ARG A 1 398 ? -21.352 -12.623 0.880 1.00 77.06 398 ARG A C 1
ATOM 3137 O O . ARG A 1 398 ? -21.758 -12.395 -0.255 1.00 77.06 398 ARG A O 1
ATOM 3144 N N . GLY A 1 399 ? -20.094 -12.379 1.244 1.00 73.12 399 GLY A N 1
ATOM 3145 C CA . GLY A 1 399 ? -19.072 -11.776 0.382 1.00 73.12 399 GLY A CA 1
ATOM 3146 C C . GLY A 1 399 ? -18.787 -10.305 0.633 1.00 73.12 399 GLY A C 1
ATOM 3147 O O . GLY A 1 399 ? -17.997 -9.738 -0.109 1.00 73.12 399 GLY A O 1
ATOM 3148 N N . SER A 1 400 ? -19.396 -9.692 1.647 1.00 76.12 400 SER A N 1
ATOM 3149 C CA . SER A 1 400 ? -19.062 -8.326 2.057 1.00 76.12 400 SER A CA 1
ATOM 3150 C C . SER A 1 400 ? -17.816 -8.364 2.946 1.00 76.12 400 SER A C 1
ATOM 3152 O O . SER A 1 400 ? -17.912 -8.733 4.125 1.00 76.12 400 SER A O 1
ATOM 3154 N N . VAL A 1 401 ? -16.659 -8.065 2.357 1.00 81.94 401 VAL A N 1
ATOM 3155 C CA . VAL A 1 401 ? -15.388 -7.880 3.066 1.00 81.94 401 VAL A CA 1
ATOM 3156 C C . VAL A 1 401 ? -15.036 -6.404 2.971 1.00 81.94 401 VAL A C 1
ATOM 3158 O O . VAL A 1 401 ? -14.761 -5.916 1.879 1.00 81.94 401 VAL A O 1
ATOM 3161 N N . ASP A 1 402 ? -15.044 -5.742 4.123 1.00 84.81 402 ASP A N 1
ATOM 3162 C CA . ASP A 1 402 ? -14.801 -4.305 4.263 1.00 84.81 402 ASP A CA 1
ATOM 3163 C C . ASP A 1 402 ? -13.559 -4.074 5.144 1.00 84.81 402 ASP A C 1
ATOM 3165 O O . ASP A 1 402 ? -13.243 -4.925 5.990 1.00 84.81 402 ASP A O 1
ATOM 3169 N N . ASP A 1 403 ? -12.916 -2.909 5.035 1.00 84.81 403 ASP A N 1
ATOM 3170 C CA . ASP A 1 403 ? -11.722 -2.525 5.811 1.00 84.81 403 ASP A CA 1
ATOM 3171 C C . ASP A 1 403 ? -11.883 -2.736 7.319 1.00 84.81 403 ASP A C 1
ATOM 3173 O O . ASP A 1 403 ? -11.018 -3.306 7.985 1.00 84.81 403 ASP A O 1
ATOM 3177 N N . GLN A 1 404 ? -13.043 -2.363 7.869 1.00 87.19 404 GLN A N 1
ATOM 3178 C CA . GLN A 1 404 ? -13.370 -2.584 9.278 1.00 87.19 404 GLN A CA 1
ATOM 3179 C C . GLN A 1 404 ? -13.281 -4.063 9.663 1.00 87.19 404 GLN A C 1
ATOM 3181 O O . GLN A 1 404 ? -12.796 -4.407 10.744 1.00 87.19 404 GLN A O 1
ATOM 3186 N N . SER A 1 405 ? -13.813 -4.940 8.812 1.00 88.75 405 SER A N 1
ATOM 3187 C CA . SER A 1 405 ? -13.891 -6.366 9.109 1.00 88.75 405 SER A CA 1
ATOM 3188 C C . SER A 1 405 ? -12.513 -7.016 9.097 1.00 88.75 405 SER A C 1
ATOM 3190 O O . SER A 1 405 ? -12.222 -7.826 9.975 1.00 88.75 405 SER A O 1
ATOM 3192 N N . VAL A 1 406 ? -11.645 -6.603 8.171 1.00 89.81 406 VAL A N 1
ATOM 3193 C CA . VAL A 1 406 ? -10.251 -7.051 8.133 1.00 89.81 406 VAL A CA 1
ATOM 3194 C C . VAL A 1 406 ? -9.471 -6.488 9.313 1.00 89.81 406 VAL A C 1
ATOM 3196 O O . VAL A 1 406 ? -8.803 -7.251 10.008 1.00 89.81 406 VAL A O 1
ATOM 3199 N N . ALA A 1 407 ? -9.634 -5.200 9.627 1.00 90.44 407 ALA A N 1
ATOM 3200 C CA . ALA A 1 407 ? -8.981 -4.590 10.778 1.00 90.44 407 ALA A CA 1
ATOM 3201 C C . ALA A 1 407 ? -9.371 -5.266 12.102 1.00 90.44 407 ALA A C 1
ATOM 3203 O O . ALA A 1 407 ? -8.525 -5.457 12.971 1.00 90.44 407 ALA A O 1
ATOM 3204 N N . LEU A 1 408 ? -10.631 -5.691 12.251 1.00 91.06 408 LEU A N 1
ATOM 3205 C CA . LEU A 1 408 ? -11.089 -6.443 13.419 1.00 91.06 408 LEU A CA 1
ATOM 3206 C C . LEU A 1 408 ? -10.427 -7.827 13.522 1.00 91.06 408 LEU A C 1
ATOM 3208 O O . LEU A 1 408 ? -10.072 -8.244 14.625 1.00 91.06 408 LEU A O 1
ATOM 3212 N N . VAL A 1 409 ? -10.244 -8.529 12.398 1.00 91.88 409 VAL A N 1
ATOM 3213 C CA . VAL A 1 409 ? -9.529 -9.817 12.359 1.00 91.88 409 VAL A CA 1
ATOM 3214 C C . VAL A 1 409 ? -8.058 -9.621 12.721 1.00 91.88 409 VAL A C 1
ATOM 3216 O O . VAL A 1 409 ? -7.560 -10.336 13.590 1.00 91.88 409 VAL A O 1
ATOM 3219 N N . CYS A 1 410 ? -7.386 -8.626 12.136 1.00 92.25 410 CYS A N 1
ATOM 3220 C CA . CYS A 1 410 ? -6.000 -8.291 12.471 1.00 92.25 410 CYS A CA 1
ATOM 3221 C C . CYS A 1 410 ? -5.858 -7.901 13.950 1.00 92.25 410 CYS A C 1
ATOM 3223 O O . CYS A 1 410 ? -4.958 -8.383 14.629 1.00 92.25 410 CYS A O 1
ATOM 3225 N N . ALA A 1 411 ? -6.784 -7.104 14.490 1.00 92.38 411 ALA A N 1
ATOM 3226 C CA . ALA A 1 411 ? -6.791 -6.715 15.899 1.00 92.38 411 ALA A CA 1
ATOM 3227 C C . ALA A 1 411 ? -6.987 -7.917 16.840 1.00 92.38 411 ALA A C 1
ATOM 3229 O O . ALA A 1 411 ? -6.321 -8.004 17.871 1.00 92.38 411 ALA A O 1
ATOM 3230 N N . ALA A 1 412 ? -7.869 -8.859 16.488 1.00 91.88 412 ALA A N 1
ATOM 3231 C CA . ALA A 1 412 ? -8.068 -10.091 17.250 1.00 91.88 412 ALA A CA 1
ATOM 3232 C C . ALA A 1 412 ? -6.831 -11.005 17.192 1.00 91.88 412 ALA A C 1
ATOM 3234 O O . ALA A 1 412 ? -6.415 -11.544 18.218 1.00 91.88 412 ALA A O 1
ATOM 3235 N N . ALA A 1 413 ? -6.219 -11.140 16.013 1.00 92.69 413 ALA A N 1
ATOM 3236 C CA . ALA A 1 413 ? -4.995 -11.912 15.824 1.00 92.69 413 ALA A CA 1
ATOM 3237 C C . ALA A 1 413 ? -3.823 -11.316 16.617 1.00 92.69 413 ALA A C 1
ATOM 3239 O O . ALA A 1 413 ? -3.136 -12.048 17.326 1.00 92.69 413 ALA A O 1
ATOM 3240 N N . LEU A 1 414 ? -3.647 -9.990 16.576 1.00 91.12 414 LEU A N 1
ATOM 3241 C CA . LEU A 1 414 ? -2.635 -9.274 17.354 1.00 91.12 414 LEU A CA 1
ATOM 3242 C C . LEU A 1 414 ? -2.872 -9.407 18.860 1.00 91.12 414 LEU A C 1
ATOM 3244 O O . LEU A 1 414 ? -1.932 -9.562 19.634 1.00 91.12 414 LEU A O 1
ATOM 3248 N N . PHE A 1 415 ? -4.132 -9.362 19.292 1.00 92.25 415 PHE A N 1
ATOM 3249 C CA . PHE A 1 415 ? -4.478 -9.531 20.697 1.00 92.25 415 PHE A CA 1
ATOM 3250 C C . PHE A 1 415 ? -4.066 -10.917 21.209 1.00 92.25 415 PHE A C 1
ATOM 3252 O O . PHE A 1 415 ? -3.424 -11.008 22.257 1.00 92.25 415 PHE A O 1
ATOM 3259 N N . GLU A 1 416 ? -4.384 -11.990 20.476 1.00 91.25 416 GLU A N 1
ATOM 3260 C CA . GLU A 1 416 ? -3.956 -13.335 20.876 1.00 91.25 416 GLU A CA 1
ATOM 3261 C C . GLU A 1 416 ? -2.451 -13.551 20.717 1.00 91.25 416 GLU A C 1
ATOM 3263 O O . GLU A 1 416 ? -1.858 -14.226 21.558 1.00 91.25 416 GLU A O 1
ATOM 3268 N N . GLU A 1 417 ? -1.814 -12.923 19.723 1.00 89.88 417 GLU A N 1
ATOM 3269 C CA . GLU A 1 417 ? -0.353 -12.911 19.590 1.00 89.88 417 GLU A CA 1
ATOM 3270 C C . GLU A 1 417 ? 0.309 -12.398 20.877 1.00 89.88 417 GLU A C 1
ATOM 3272 O O . GLU A 1 417 ? 1.227 -13.031 21.398 1.00 89.88 417 GLU A O 1
ATOM 3277 N N . LEU A 1 418 ? -0.194 -11.288 21.428 1.00 88.06 418 LEU A N 1
ATOM 3278 C CA . LEU A 1 418 ? 0.334 -10.688 22.653 1.00 88.06 418 LEU A CA 1
ATOM 3279 C C . LEU A 1 418 ? -0.068 -11.460 23.923 1.00 88.06 418 LEU A C 1
ATOM 3281 O O . LEU A 1 418 ? 0.682 -11.451 24.899 1.00 88.06 418 LEU A O 1
ATOM 3285 N N . ALA A 1 419 ? -1.246 -12.093 23.949 1.00 88.00 419 ALA A N 1
ATOM 3286 C CA . ALA A 1 419 ? -1.820 -12.677 25.166 1.00 88.00 419 ALA A CA 1
ATOM 3287 C C . ALA A 1 419 ? -1.575 -14.188 25.344 1.00 88.00 419 ALA A C 1
ATOM 3289 O O . ALA A 1 419 ? -1.517 -14.664 26.479 1.00 88.00 419 ALA A O 1
ATOM 3290 N N . ALA A 1 420 ? -1.506 -14.961 24.260 1.00 86.56 420 ALA A N 1
ATOM 3291 C CA . ALA A 1 420 ? -1.290 -16.415 24.264 1.00 86.56 420 ALA A CA 1
ATOM 3292 C C . ALA A 1 420 ? -0.060 -16.843 23.446 1.00 86.56 420 ALA A C 1
ATOM 3294 O O . ALA A 1 420 ? 0.397 -17.976 23.592 1.00 86.56 420 ALA A O 1
ATOM 3295 N N . GLY A 1 421 ? 0.484 -15.946 22.623 1.00 85.56 421 GLY A N 1
ATOM 3296 C CA . GLY A 1 421 ? 1.617 -16.207 21.745 1.00 85.56 421 GLY A CA 1
ATOM 3297 C C . GLY A 1 421 ? 1.211 -16.277 20.275 1.00 85.56 421 GLY A C 1
ATOM 3298 O O . GLY A 1 421 ? 0.034 -16.312 19.912 1.00 85.56 421 GLY A O 1
ATOM 3299 N N . TRP A 1 422 ? 2.216 -16.312 19.403 1.00 82.69 422 TRP A N 1
ATOM 3300 C CA . TRP A 1 422 ? 2.044 -16.198 17.954 1.00 82.69 422 TRP A CA 1
ATOM 3301 C C . TRP A 1 422 ? 1.155 -17.287 17.335 1.00 82.69 422 TRP A C 1
ATOM 3303 O O . TRP A 1 422 ? 0.430 -17.004 16.381 1.00 82.69 422 TRP A O 1
ATOM 3313 N N . SER A 1 423 ? 1.160 -18.514 17.871 1.00 85.00 423 SER A N 1
ATOM 3314 C CA . SER A 1 423 ? 0.374 -19.625 17.319 1.00 85.00 423 SER A CA 1
ATOM 3315 C C . SER A 1 423 ? -1.128 -19.363 17.412 1.00 85.00 423 SER A C 1
ATOM 3317 O O . SER A 1 423 ? -1.849 -19.607 16.449 1.00 85.00 423 SER A O 1
ATOM 3319 N N . ALA A 1 424 ? -1.585 -18.785 18.526 1.00 86.94 424 ALA A N 1
ATOM 3320 C CA . ALA A 1 424 ? -2.990 -18.452 18.740 1.00 86.94 424 ALA A CA 1
ATOM 3321 C C . ALA A 1 424 ? -3.473 -17.342 17.786 1.00 86.94 424 ALA A C 1
ATOM 3323 O O . ALA A 1 424 ? -4.590 -17.404 17.276 1.00 86.94 424 ALA A O 1
ATOM 3324 N N . GLY A 1 425 ? -2.620 -16.353 17.495 1.00 86.62 425 GLY A N 1
ATOM 3325 C CA . GLY A 1 425 ? -2.931 -15.306 16.516 1.00 86.62 425 GLY A CA 1
ATOM 3326 C C . GLY A 1 425 ? -3.061 -15.849 15.087 1.00 86.62 425 GLY A C 1
ATOM 3327 O O . GLY A 1 425 ? -3.998 -15.501 14.370 1.00 86.62 425 GLY A O 1
ATOM 3328 N N . ILE A 1 426 ? -2.168 -16.763 14.695 1.00 86.25 426 ILE A N 1
ATOM 3329 C CA . ILE A 1 426 ? -2.204 -17.440 13.388 1.00 86.25 426 ILE A CA 1
ATOM 3330 C C . ILE A 1 426 ? -3.459 -18.302 13.238 1.00 86.25 426 ILE A C 1
ATOM 3332 O O . ILE A 1 426 ? -4.101 -18.259 12.191 1.00 86.25 426 ILE A O 1
ATOM 3336 N N . GLU A 1 427 ? -3.847 -19.036 14.283 1.00 88.25 427 GLU A N 1
ATOM 3337 C CA . GLU A 1 427 ? -5.054 -19.871 14.273 1.00 88.25 427 GLU A CA 1
ATOM 3338 C C . GLU A 1 427 ? -6.328 -19.062 13.998 1.00 88.25 427 GLU A C 1
ATOM 3340 O O . GLU A 1 427 ? -7.214 -19.544 13.289 1.00 88.25 427 GLU A O 1
ATOM 3345 N N . ILE A 1 428 ? -6.419 -17.823 14.498 1.00 88.31 428 ILE A N 1
ATOM 3346 C CA . ILE A 1 428 ? -7.543 -16.926 14.187 1.00 88.31 428 ILE A CA 1
ATOM 3347 C C . ILE A 1 428 ? -7.597 -16.643 12.686 1.00 88.31 428 ILE A C 1
ATOM 3349 O O . ILE A 1 428 ? -8.662 -16.764 12.077 1.00 88.31 428 ILE A O 1
ATOM 3353 N N . ILE A 1 429 ? -6.465 -16.275 12.088 1.00 87.81 429 ILE A N 1
ATOM 3354 C CA . ILE A 1 429 ? -6.408 -15.917 10.669 1.00 87.81 429 ILE A CA 1
ATOM 3355 C C . ILE A 1 429 ? -6.667 -17.149 9.789 1.00 87.81 429 ILE A C 1
ATOM 3357 O O . ILE A 1 429 ? -7.487 -17.078 8.872 1.00 87.81 429 ILE A O 1
ATOM 3361 N N . ASP A 1 430 ? -6.057 -18.294 10.107 1.00 87.06 430 ASP A N 1
ATOM 3362 C CA . ASP A 1 430 ? -6.300 -19.564 9.414 1.00 87.06 430 ASP A CA 1
ATOM 3363 C C . ASP A 1 430 ? -7.794 -19.928 9.470 1.00 87.06 430 ASP A C 1
ATOM 3365 O O . ASP A 1 430 ? -8.406 -20.250 8.446 1.00 87.06 430 ASP A O 1
ATOM 3369 N N . HIS A 1 431 ? -8.420 -19.802 10.647 1.00 86.94 431 HIS A N 1
ATOM 3370 C CA . HIS A 1 431 ? -9.847 -20.056 10.824 1.00 86.94 431 HIS A CA 1
ATOM 3371 C C . HIS A 1 431 ? -10.706 -19.131 9.961 1.00 86.94 431 HIS A C 1
ATOM 3373 O O . HIS A 1 431 ? -11.655 -19.585 9.320 1.00 86.94 431 HIS A O 1
ATOM 3379 N N . VAL A 1 432 ? -10.370 -17.846 9.913 1.00 85.81 432 VAL A N 1
ATOM 3380 C CA . VAL A 1 432 ? -11.077 -16.851 9.109 1.00 85.81 432 VAL A CA 1
ATOM 3381 C C . VAL A 1 432 ? -10.939 -17.142 7.612 1.00 85.81 432 VAL A C 1
ATOM 3383 O O . VAL A 1 432 ? -11.941 -17.092 6.894 1.00 85.81 432 VAL A O 1
ATOM 3386 N N . PHE A 1 433 ? -9.763 -17.560 7.136 1.00 83.81 433 PHE A N 1
ATOM 3387 C CA . PHE A 1 433 ? -9.599 -17.952 5.737 1.00 83.81 433 PHE A CA 1
ATOM 3388 C C . PHE A 1 433 ? -10.483 -19.139 5.357 1.00 83.81 433 PHE A C 1
ATOM 3390 O O . PHE A 1 433 ? -11.052 -19.120 4.265 1.00 83.81 433 PHE A O 1
ATOM 3397 N N . THR A 1 434 ? -10.701 -20.119 6.245 1.00 82.81 434 THR A N 1
ATOM 3398 C CA . THR A 1 434 ? -11.638 -21.229 5.958 1.00 82.81 434 THR A CA 1
ATOM 3399 C C . THR A 1 434 ? -13.074 -20.770 5.685 1.00 82.81 434 THR A C 1
ATOM 3401 O O . THR A 1 434 ? -13.823 -21.488 5.027 1.00 82.81 434 THR A O 1
ATOM 3404 N N . MET A 1 435 ? -13.454 -19.569 6.134 1.00 81.19 435 MET A N 1
ATOM 3405 C CA . MET A 1 435 ? -14.794 -19.009 5.934 1.00 81.19 435 MET A CA 1
ATOM 3406 C C . MET A 1 435 ? -14.977 -18.336 4.569 1.00 81.19 435 MET A C 1
ATOM 3408 O O . MET A 1 435 ? -16.105 -18.037 4.189 1.00 81.19 435 MET A O 1
ATOM 3412 N N . VAL A 1 436 ? -13.894 -18.064 3.835 1.00 76.81 436 VAL A N 1
ATOM 3413 C CA . VAL A 1 436 ? -13.946 -17.349 2.552 1.00 76.81 436 VAL A CA 1
ATOM 3414 C C . VAL A 1 436 ? -13.772 -18.323 1.395 1.00 76.81 436 VAL A C 1
ATOM 3416 O O . VAL A 1 436 ? -12.826 -19.113 1.385 1.00 76.81 436 VAL A O 1
ATOM 3419 N N . LEU A 1 437 ? -14.646 -18.231 0.389 1.00 71.69 437 LEU A N 1
ATOM 3420 C CA . LEU A 1 437 ? -14.567 -19.045 -0.827 1.00 71.69 437 LEU A CA 1
ATOM 3421 C C . LEU A 1 437 ? -13.263 -18.782 -1.607 1.00 71.69 437 LEU A C 1
ATOM 3423 O O . LEU A 1 437 ? -12.937 -17.612 -1.819 1.00 71.69 437 LEU A O 1
ATOM 3427 N N . PRO A 1 438 ? -12.551 -19.823 -2.088 1.00 69.62 438 PRO A N 1
ATOM 3428 C CA . PRO A 1 438 ? -11.251 -19.685 -2.757 1.00 69.62 438 PRO A CA 1
ATOM 3429 C C . PRO A 1 438 ? -11.233 -18.711 -3.942 1.00 69.62 438 PRO A C 1
ATOM 3431 O O . PRO A 1 438 ? -10.293 -17.937 -4.077 1.00 69.62 438 PRO A O 1
ATOM 3434 N N . GLU A 1 439 ? -12.281 -18.693 -4.765 1.00 66.69 439 GLU A N 1
ATOM 3435 C CA . GLU A 1 439 ? -12.373 -17.818 -5.945 1.00 66.69 439 GLU A CA 1
ATOM 3436 C C . GLU A 1 439 ? -12.382 -16.335 -5.549 1.00 66.69 439 GLU A C 1
ATOM 3438 O O . GLU A 1 439 ? -11.628 -15.527 -6.094 1.00 66.69 439 GLU A O 1
ATOM 3443 N N . ARG A 1 440 ? -13.146 -15.992 -4.504 1.00 69.12 440 ARG A N 1
ATOM 3444 C CA . ARG A 1 440 ? -13.229 -14.628 -3.958 1.00 69.12 440 ARG A CA 1
ATOM 3445 C C . ARG A 1 440 ? -11.937 -14.189 -3.274 1.00 69.12 440 ARG A C 1
ATOM 3447 O O . ARG A 1 440 ? -11.673 -12.993 -3.185 1.00 69.12 440 ARG A O 1
ATOM 3454 N N . ARG A 1 441 ? -11.105 -15.145 -2.840 1.00 69.19 441 ARG A N 1
ATOM 3455 C CA . ARG A 1 441 ? -9.779 -14.854 -2.279 1.00 69.19 441 ARG A CA 1
ATOM 3456 C C . ARG A 1 441 ? -8.795 -14.327 -3.300 1.00 69.19 441 ARG A C 1
ATOM 3458 O O . ARG A 1 441 ? -7.784 -13.829 -2.853 1.00 69.19 441 ARG A O 1
ATOM 3465 N N . SER A 1 442 ? -9.035 -14.459 -4.602 1.00 71.62 442 SER A N 1
ATOM 3466 C CA . SER A 1 442 ? -8.064 -14.048 -5.626 1.00 71.62 442 SER A CA 1
ATOM 3467 C C . SER A 1 442 ? -8.267 -12.622 -6.142 1.00 71.62 442 SER A C 1
ATOM 3469 O O . SER A 1 442 ? -7.361 -12.070 -6.750 1.00 71.62 442 SER A O 1
ATOM 3471 N N . GLN A 1 443 ? -9.434 -12.017 -5.905 1.00 72.94 443 GLN A N 1
ATOM 3472 C CA . GLN A 1 443 ? -9.804 -10.726 -6.502 1.00 72.94 443 GLN A CA 1
ATOM 3473 C C . GLN A 1 443 ? -9.935 -9.590 -5.477 1.00 72.94 443 GLN A C 1
ATOM 3475 O O . GLN A 1 443 ? -10.073 -8.434 -5.864 1.00 72.94 443 GLN A O 1
ATOM 3480 N N . SER A 1 444 ? -9.882 -9.887 -4.176 1.00 81.56 444 SER A N 1
ATOM 3481 C CA . SER A 1 444 ? -10.140 -8.904 -3.119 1.00 81.56 444 SER A CA 1
ATOM 3482 C C . SER A 1 444 ? -8.851 -8.357 -2.507 1.00 81.56 444 SER A C 1
ATOM 3484 O O . SER A 1 444 ? -8.129 -9.092 -1.836 1.00 81.56 444 SER A O 1
ATOM 3486 N N . HIS A 1 445 ? -8.619 -7.049 -2.644 1.00 83.50 445 HIS A N 1
ATOM 3487 C CA . HIS A 1 445 ? -7.465 -6.373 -2.036 1.00 83.50 445 HIS A CA 1
ATOM 3488 C C . HIS A 1 445 ? -7.455 -6.506 -0.499 1.00 83.50 445 HIS A C 1
ATOM 3490 O O . HIS A 1 445 ? -6.405 -6.693 0.105 1.00 83.50 445 HIS A O 1
ATOM 3496 N N . HIS A 1 446 ? -8.630 -6.498 0.139 1.00 86.00 446 HIS A N 1
ATOM 3497 C CA . HIS A 1 446 ? -8.779 -6.682 1.583 1.00 86.00 446 HIS A CA 1
ATOM 3498 C C . HIS A 1 446 ? -8.217 -8.031 2.067 1.00 86.00 446 HIS A C 1
ATOM 3500 O O . HIS A 1 446 ? -7.609 -8.127 3.135 1.00 86.00 446 HIS A O 1
ATOM 3506 N N . LEU A 1 447 ? -8.418 -9.095 1.282 1.00 85.44 447 LEU A N 1
ATOM 3507 C CA . LEU A 1 447 ? -7.911 -10.429 1.608 1.00 85.44 447 LEU A CA 1
ATOM 3508 C C . LEU A 1 447 ? -6.419 -10.545 1.312 1.00 85.44 447 LEU A C 1
ATOM 3510 O O . LEU A 1 447 ? -5.711 -11.195 2.078 1.00 85.44 447 LEU A O 1
ATOM 3514 N N . GLU A 1 448 ? -5.938 -9.892 0.253 1.00 87.50 448 GLU A N 1
ATOM 3515 C CA . GLU A 1 448 ? -4.505 -9.750 -0.002 1.00 87.50 448 GLU A CA 1
ATOM 3516 C C . GLU A 1 448 ? -3.801 -9.053 1.167 1.00 87.50 448 GLU A C 1
ATOM 3518 O O . GLU A 1 448 ? -2.805 -9.558 1.680 1.00 87.50 448 GLU A O 1
ATOM 3523 N N . TYR A 1 449 ? -4.372 -7.955 1.667 1.00 87.06 449 TYR A N 1
ATOM 3524 C CA . TYR A 1 449 ? -3.871 -7.258 2.848 1.00 87.06 449 TYR A CA 1
ATOM 3525 C C . TYR A 1 449 ? -3.835 -8.172 4.081 1.00 87.06 449 TYR A C 1
ATOM 3527 O O . TYR A 1 449 ? -2.825 -8.214 4.783 1.00 87.06 449 TYR A O 1
ATOM 3535 N N . LEU A 1 450 ? -4.888 -8.962 4.327 1.00 87.88 450 LEU A N 1
ATOM 3536 C CA . LEU A 1 450 ? -4.907 -9.926 5.434 1.00 87.88 450 LEU A CA 1
ATOM 3537 C C . LEU A 1 450 ? -3.823 -11.008 5.283 1.00 87.88 450 LEU A C 1
ATOM 3539 O O . LEU A 1 450 ? -3.213 -11.409 6.275 1.00 87.88 450 LEU A O 1
ATOM 3543 N N . PHE A 1 451 ? -3.554 -11.473 4.061 1.00 86.69 451 PHE A N 1
ATOM 3544 C CA . PHE A 1 451 ? -2.447 -12.394 3.799 1.00 86.69 451 PHE A CA 1
ATOM 3545 C C . PHE A 1 451 ? -1.084 -11.735 4.030 1.00 86.69 451 PHE A C 1
ATOM 3547 O O . PHE A 1 451 ? -0.219 -12.343 4.659 1.00 86.69 451 PHE A O 1
ATOM 3554 N N . ASN A 1 452 ? -0.894 -10.489 3.595 1.00 86.75 452 ASN A N 1
ATOM 3555 C CA . ASN A 1 452 ? 0.329 -9.732 3.866 1.00 86.75 452 ASN A CA 1
ATOM 3556 C C . ASN A 1 452 ? 0.532 -9.531 5.375 1.00 86.75 452 ASN A C 1
ATOM 3558 O O . ASN A 1 452 ? 1.644 -9.698 5.878 1.00 86.75 452 ASN A O 1
ATOM 3562 N N . TYR A 1 453 ? -0.545 -9.271 6.122 1.00 86.12 453 TYR A N 1
ATOM 3563 C CA . TYR A 1 453 ? -0.520 -9.193 7.582 1.00 86.12 453 TYR A CA 1
ATOM 3564 C C . TYR A 1 453 ? -0.116 -10.526 8.226 1.00 86.12 453 TYR A C 1
ATOM 3566 O O . TYR A 1 453 ? 0.767 -10.565 9.084 1.00 86.12 453 TYR A O 1
ATOM 3574 N N . TYR A 1 454 ? -0.709 -11.632 7.770 1.00 86.62 454 TYR A N 1
ATOM 3575 C CA . TYR A 1 454 ? -0.361 -12.987 8.201 1.00 86.62 454 TYR A CA 1
ATOM 3576 C C . TYR A 1 454 ? 1.124 -13.296 7.978 1.00 86.62 454 TYR A C 1
ATOM 3578 O O . TYR A 1 454 ? 1.809 -13.772 8.883 1.00 86.62 454 TYR A O 1
ATOM 3586 N N . VAL A 1 455 ? 1.652 -12.980 6.794 1.00 83.31 455 VAL A N 1
ATOM 3587 C CA . VAL A 1 455 ? 3.073 -13.171 6.482 1.00 83.31 455 VAL A CA 1
ATOM 3588 C C . VAL A 1 455 ? 3.949 -12.271 7.357 1.00 83.31 455 VAL A C 1
ATOM 3590 O O . VAL A 1 455 ? 4.940 -12.743 7.910 1.00 83.31 455 VAL A O 1
ATOM 3593 N N . GLY A 1 456 ? 3.551 -11.020 7.590 1.00 83.12 456 GLY A N 1
ATOM 3594 C CA . GLY A 1 456 ? 4.240 -10.124 8.520 1.00 83.12 456 GLY A CA 1
ATOM 3595 C C . GLY A 1 456 ? 4.288 -10.663 9.957 1.00 83.12 456 GLY A C 1
ATOM 3596 O O . GLY A 1 456 ? 5.311 -10.535 10.630 1.00 83.12 456 GLY A O 1
ATOM 3597 N N . MET A 1 457 ? 3.225 -11.321 10.438 1.00 82.88 457 MET A N 1
ATOM 3598 C CA . MET A 1 457 ? 3.240 -12.019 11.734 1.00 82.88 457 MET A CA 1
ATOM 3599 C C . MET A 1 457 ? 4.265 -13.157 11.757 1.00 82.88 457 MET A C 1
ATOM 3601 O O . MET A 1 457 ? 5.027 -13.265 12.718 1.00 82.88 457 MET A O 1
ATOM 3605 N N . LEU A 1 458 ? 4.321 -13.975 10.699 1.00 80.19 458 LEU A N 1
ATOM 3606 C CA . LEU A 1 458 ? 5.301 -15.060 10.578 1.00 80.19 458 LEU A CA 1
ATOM 3607 C C . LEU A 1 458 ? 6.739 -14.535 10.645 1.00 80.19 458 LEU A C 1
ATOM 3609 O O . LEU A 1 458 ? 7.578 -15.099 11.344 1.00 80.19 458 LEU A O 1
ATOM 3613 N N . GLN A 1 459 ? 7.013 -13.432 9.950 1.00 77.81 459 GLN A N 1
ATOM 3614 C CA . GLN A 1 459 ? 8.338 -12.819 9.917 1.00 77.81 459 GLN A CA 1
ATOM 3615 C C . GLN A 1 459 ? 8.760 -12.248 11.273 1.00 77.81 459 GLN A C 1
ATOM 3617 O O . GLN A 1 459 ? 9.917 -12.396 11.666 1.00 77.81 459 GLN A O 1
ATOM 3622 N N . ARG A 1 460 ? 7.834 -11.639 12.029 1.00 77.19 460 ARG A N 1
ATOM 3623 C CA . ARG A 1 460 ? 8.128 -11.108 13.373 1.00 77.19 460 ARG A CA 1
ATOM 3624 C C . ARG A 1 460 ? 8.578 -12.192 14.358 1.00 77.19 460 ARG A C 1
ATOM 3626 O O . ARG A 1 460 ? 9.355 -11.889 15.258 1.00 77.19 460 ARG A O 1
ATOM 3633 N N . HIS A 1 461 ? 8.152 -13.441 14.156 1.00 75.38 461 HIS A N 1
ATOM 3634 C CA . HIS A 1 461 ? 8.448 -14.583 15.034 1.00 75.38 461 HIS A CA 1
ATOM 3635 C C . HIS A 1 461 ? 9.315 -15.664 14.363 1.00 75.38 461 HIS A C 1
ATOM 3637 O O . HIS A 1 461 ? 9.260 -16.831 14.753 1.00 75.38 461 HIS A O 1
ATOM 3643 N N . HIS A 1 462 ? 10.133 -15.292 13.371 1.00 69.56 462 HIS A N 1
ATOM 3644 C CA . HIS A 1 462 ? 10.940 -16.233 12.578 1.00 69.56 462 HIS A CA 1
ATOM 3645 C C . HIS A 1 462 ? 11.869 -17.131 13.420 1.00 69.56 462 HIS A C 1
ATOM 3647 O O . HIS A 1 462 ? 12.015 -18.310 13.106 1.00 69.56 462 HIS A O 1
ATOM 3653 N N . GLU A 1 463 ? 12.424 -16.634 14.532 1.00 66.69 463 GLU A N 1
ATOM 3654 C CA . GLU A 1 463 ? 13.277 -17.418 15.447 1.00 66.69 463 GLU A CA 1
ATOM 3655 C C . GLU A 1 463 ? 12.549 -18.598 16.120 1.00 66.69 463 GLU A C 1
ATOM 3657 O O . GLU A 1 463 ? 13.186 -19.550 16.566 1.00 66.69 463 GLU A O 1
ATOM 3662 N N . GLN A 1 464 ? 11.216 -18.548 16.203 1.00 65.50 464 GLN A N 1
ATOM 3663 C CA . GLN A 1 464 ? 10.385 -19.515 16.930 1.00 65.50 464 GLN A CA 1
ATOM 3664 C C . GLN A 1 464 ? 9.634 -20.478 15.996 1.00 65.50 464 GLN A C 1
ATOM 3666 O O . GLN A 1 464 ? 8.904 -21.354 16.465 1.00 65.50 464 GLN A O 1
ATOM 3671 N N . PHE A 1 465 ? 9.794 -20.325 14.678 1.00 60.75 465 PHE A N 1
ATOM 3672 C CA . PHE A 1 465 ? 9.041 -21.061 13.666 1.00 60.75 465 PHE A CA 1
ATOM 3673 C C . PHE A 1 465 ? 9.765 -22.317 13.171 1.00 60.75 465 PHE A C 1
ATOM 3675 O O . PHE A 1 465 ? 10.978 -22.331 12.971 1.00 60.75 465 PHE A O 1
ATOM 3682 N N . THR A 1 466 ? 9.001 -23.365 12.848 1.00 61.22 466 THR A N 1
ATOM 3683 C CA . THR A 1 466 ? 9.491 -24.441 11.980 1.00 61.22 466 THR A CA 1
ATOM 3684 C C . THR A 1 466 ? 9.421 -23.979 10.523 1.00 61.22 466 THR A C 1
ATOM 3686 O O . THR A 1 466 ? 8.343 -23.773 9.967 1.00 61.22 466 THR A O 1
ATOM 3689 N N . LEU A 1 467 ? 10.598 -23.816 9.910 1.00 61.72 467 LEU A N 1
ATOM 3690 C CA . LEU A 1 467 ? 10.843 -23.359 8.534 1.00 61.72 467 LEU A CA 1
ATOM 3691 C C . LEU A 1 467 ? 9.804 -23.819 7.496 1.00 61.72 467 LEU A C 1
ATOM 3693 O O . LEU A 1 467 ? 9.386 -23.032 6.648 1.00 61.72 467 LEU A O 1
ATOM 3697 N N . SER A 1 468 ? 9.405 -25.094 7.544 1.00 65.75 468 SER A N 1
ATOM 3698 C CA . SER A 1 468 ? 8.509 -25.689 6.550 1.00 65.75 468 SER A CA 1
ATOM 3699 C C . SER A 1 468 ? 7.148 -25.005 6.513 1.00 65.75 468 SER A C 1
ATOM 3701 O O . SER A 1 468 ? 6.655 -24.720 5.430 1.00 65.75 468 SER A O 1
ATOM 3703 N N . LYS A 1 469 ? 6.574 -24.653 7.670 1.00 70.69 469 LYS A N 1
ATOM 3704 C CA . LYS A 1 469 ? 5.218 -24.099 7.735 1.00 70.69 469 LYS A CA 1
ATOM 3705 C C . LYS A 1 469 ? 5.159 -22.659 7.217 1.00 70.69 469 LYS A C 1
ATOM 3707 O O . LYS A 1 469 ? 4.273 -22.337 6.437 1.00 70.69 469 LYS A O 1
ATOM 3712 N N . ALA A 1 470 ? 6.117 -21.806 7.593 1.00 70.38 470 ALA A N 1
ATOM 3713 C CA . ALA A 1 470 ? 6.171 -20.429 7.087 1.00 70.38 470 ALA A CA 1
ATOM 3714 C C . ALA A 1 470 ? 6.423 -20.399 5.570 1.00 70.38 470 ALA A C 1
ATOM 3716 O O . ALA A 1 470 ? 5.773 -19.653 4.838 1.00 70.38 470 ALA A O 1
ATOM 3717 N N . TRP A 1 471 ? 7.319 -21.267 5.094 1.00 73.88 471 TRP A N 1
ATOM 3718 C CA . TRP A 1 471 ? 7.595 -21.432 3.672 1.00 73.88 471 TRP A CA 1
ATOM 3719 C C . TRP A 1 471 ? 6.363 -21.909 2.895 1.00 73.88 471 TRP A C 1
ATOM 3721 O O . TRP A 1 471 ? 5.998 -21.314 1.881 1.00 73.88 471 TRP A O 1
ATOM 3731 N N . GLU A 1 472 ? 5.713 -22.978 3.359 1.00 80.00 472 GLU A N 1
ATOM 3732 C CA . GLU A 1 472 ? 4.513 -23.541 2.734 1.00 80.00 472 GLU A CA 1
ATOM 3733 C C . GLU A 1 472 ? 3.399 -22.500 2.657 1.00 80.00 472 GLU A C 1
ATOM 3735 O O . GLU A 1 472 ? 2.840 -22.299 1.578 1.00 80.00 472 GLU A O 1
ATOM 3740 N N . SER A 1 473 ? 3.155 -21.757 3.741 1.00 79.00 473 SER A N 1
ATOM 3741 C CA . SER A 1 473 ? 2.153 -20.694 3.743 1.00 79.00 473 SER A CA 1
ATOM 3742 C C . SER A 1 473 ? 2.466 -19.597 2.722 1.00 79.00 473 SER A C 1
ATOM 3744 O O . SER A 1 473 ? 1.598 -19.269 1.919 1.00 79.00 473 SER A O 1
ATOM 3746 N N . VAL A 1 474 ? 3.695 -19.066 2.674 1.00 81.75 474 VAL A N 1
ATOM 3747 C CA . VAL A 1 474 ? 4.060 -18.017 1.698 1.00 81.75 474 VAL A CA 1
ATOM 3748 C C . VAL A 1 474 ? 3.931 -18.527 0.262 1.00 81.75 474 VAL A C 1
ATOM 3750 O O . VAL A 1 474 ? 3.364 -17.843 -0.589 1.00 81.75 474 VAL A O 1
ATOM 3753 N N . THR A 1 475 ? 4.384 -19.753 -0.021 1.00 81.31 475 THR A N 1
ATOM 3754 C CA . THR A 1 475 ? 4.232 -20.339 -1.364 1.00 81.31 475 THR A CA 1
ATOM 3755 C C . THR A 1 475 ? 2.775 -20.587 -1.747 1.00 81.31 475 THR A C 1
ATOM 3757 O O . THR A 1 475 ? 2.414 -20.375 -2.901 1.00 81.31 475 THR A O 1
ATOM 3760 N N . HIS A 1 476 ? 1.925 -20.984 -0.799 1.00 82.44 476 HIS A N 1
ATOM 3761 C CA . HIS A 1 476 ? 0.492 -21.139 -1.027 1.00 82.44 476 HIS A CA 1
ATOM 3762 C C . HIS A 1 476 ? -0.172 -19.790 -1.338 1.00 82.44 476 HIS A C 1
ATOM 3764 O O . HIS A 1 476 ? -0.956 -19.698 -2.279 1.00 82.44 476 HIS A O 1
ATOM 3770 N N . VAL A 1 477 ? 0.174 -18.721 -0.613 1.00 81.38 477 VAL A N 1
ATOM 3771 C CA . VAL A 1 477 ? -0.368 -17.383 -0.901 1.00 81.38 477 VAL A CA 1
ATOM 3772 C C . VAL A 1 477 ? 0.118 -16.868 -2.259 1.00 81.38 477 VAL A C 1
ATOM 3774 O O . VAL A 1 477 ? -0.691 -16.342 -3.014 1.00 81.38 477 VAL A O 1
ATOM 3777 N N . LEU A 1 478 ? 1.378 -17.099 -2.640 1.00 83.81 478 LEU A N 1
ATOM 3778 C CA . LEU A 1 478 ? 1.897 -16.739 -3.971 1.00 83.81 478 LEU A CA 1
ATOM 3779 C C . LEU A 1 478 ? 1.184 -17.467 -5.125 1.00 83.81 478 LEU A C 1
ATOM 3781 O O . LEU A 1 478 ? 1.121 -16.955 -6.241 1.00 83.81 478 LEU A O 1
ATOM 3785 N N . GLN A 1 479 ? 0.603 -18.647 -4.883 1.00 83.88 479 GLN A N 1
ATOM 3786 C CA . GLN A 1 479 ? -0.263 -19.302 -5.873 1.00 83.88 479 GLN A CA 1
ATOM 3787 C C . GLN A 1 479 ? -1.604 -18.577 -6.047 1.00 83.88 479 GLN A C 1
ATOM 3789 O O . GLN A 1 479 ? -2.214 -18.679 -7.114 1.00 83.88 479 GLN A O 1
ATOM 3794 N N . ILE A 1 480 ? -2.067 -17.851 -5.030 1.00 82.38 480 ILE A N 1
ATOM 3795 C CA . ILE A 1 480 ? -3.280 -17.030 -5.090 1.00 82.38 480 ILE A CA 1
ATOM 3796 C C . ILE A 1 480 ? -2.944 -15.643 -5.659 1.00 82.38 480 ILE A C 1
ATOM 3798 O O . ILE A 1 480 ? -3.654 -15.185 -6.547 1.00 82.38 480 ILE A O 1
ATOM 3802 N N . TYR A 1 481 ? -1.840 -15.029 -5.221 1.00 82.88 481 TYR A N 1
ATOM 3803 C CA . TYR A 1 481 ? -1.378 -13.682 -5.588 1.00 82.88 481 TYR A CA 1
ATOM 3804 C C . TYR A 1 481 ? 0.035 -13.707 -6.205 1.00 82.88 481 TYR A C 1
ATOM 3806 O O . TYR A 1 481 ? 1.020 -13.378 -5.541 1.00 82.88 481 TYR A O 1
ATOM 3814 N N . PRO A 1 482 ? 0.169 -14.111 -7.481 1.00 82.75 482 PRO A N 1
ATOM 3815 C CA . PRO A 1 482 ? 1.461 -14.268 -8.158 1.00 82.75 482 PRO A CA 1
ATOM 3816 C C . PRO A 1 482 ? 2.188 -12.958 -8.495 1.00 82.75 482 PRO A C 1
ATOM 3818 O O . PRO A 1 482 ? 3.323 -13.013 -8.961 1.00 82.75 482 PRO A O 1
ATOM 3821 N N . SER A 1 483 ? 1.558 -11.798 -8.306 1.00 81.69 483 SER A N 1
ATOM 3822 C CA . SER A 1 483 ? 2.106 -10.489 -8.694 1.00 81.69 483 SER A CA 1
ATOM 3823 C C . SER A 1 483 ? 2.373 -9.566 -7.503 1.00 81.69 483 SER A C 1
ATOM 3825 O O . SER A 1 483 ? 2.604 -8.377 -7.712 1.00 81.69 483 SER A O 1
ATOM 3827 N N . SER A 1 484 ? 2.341 -10.096 -6.275 1.00 85.19 484 SER A N 1
ATOM 3828 C CA . SER A 1 484 ? 2.442 -9.309 -5.043 1.00 85.19 484 SER A CA 1
ATOM 3829 C C . SER A 1 484 ? 3.898 -9.057 -4.617 1.00 85.19 484 SER A C 1
ATOM 3831 O O . SER A 1 484 ? 4.603 -10.014 -4.268 1.00 85.19 484 SER A O 1
ATOM 3833 N N . PRO A 1 485 ? 4.383 -7.799 -4.630 1.00 84.62 485 PRO A N 1
ATOM 3834 C CA . PRO A 1 485 ? 5.755 -7.464 -4.240 1.00 84.62 485 PRO A CA 1
ATOM 3835 C C . PRO A 1 485 ? 6.079 -7.821 -2.783 1.00 84.62 485 PRO A C 1
ATOM 3837 O O . PRO A 1 485 ? 7.165 -8.324 -2.497 1.00 84.62 485 PRO A O 1
ATOM 3840 N N . GLU A 1 486 ? 5.141 -7.601 -1.861 1.00 83.56 486 GLU A N 1
ATOM 3841 C CA . GLU A 1 486 ? 5.285 -7.879 -0.428 1.00 83.56 486 GLU A CA 1
ATOM 3842 C C . GLU A 1 486 ? 5.528 -9.369 -0.167 1.00 83.56 486 GLU A C 1
ATOM 3844 O O . GLU A 1 486 ? 6.379 -9.735 0.648 1.00 83.56 486 GLU A O 1
ATOM 3849 N N . LEU A 1 487 ? 4.830 -10.241 -0.900 1.00 84.12 487 LEU A N 1
ATOM 3850 C CA . LEU A 1 487 ? 4.986 -11.689 -0.774 1.00 84.12 487 LEU A CA 1
ATOM 3851 C C . LEU A 1 487 ? 6.324 -12.177 -1.332 1.00 84.12 487 LEU A C 1
ATOM 3853 O O . LEU A 1 487 ? 6.950 -13.046 -0.723 1.00 84.12 487 LEU A O 1
ATOM 3857 N N . PHE A 1 488 ? 6.796 -11.626 -2.458 1.00 85.81 488 PHE A N 1
ATOM 3858 C CA . PHE A 1 488 ? 8.127 -11.963 -2.979 1.00 85.81 488 PHE A CA 1
ATOM 3859 C C . PHE A 1 488 ? 9.240 -11.459 -2.075 1.00 85.81 488 PHE A C 1
ATOM 3861 O O . PHE A 1 488 ? 10.205 -12.188 -1.838 1.00 85.81 488 PHE A O 1
ATOM 3868 N N . LYS A 1 489 ? 9.084 -10.257 -1.517 1.00 86.19 489 LYS A N 1
ATOM 3869 C CA . LYS A 1 489 ? 9.985 -9.754 -0.487 1.00 86.19 489 LYS A CA 1
ATOM 3870 C C . LYS A 1 489 ? 10.065 -10.745 0.674 1.00 86.19 489 LYS A C 1
ATOM 3872 O O . LYS A 1 489 ? 11.155 -11.193 1.028 1.00 86.19 489 LYS A O 1
ATOM 3877 N N . ALA A 1 490 ? 8.912 -11.143 1.207 1.00 82.56 490 ALA A N 1
ATOM 3878 C CA . ALA A 1 490 ? 8.861 -12.058 2.333 1.00 82.56 490 ALA A CA 1
ATOM 3879 C C . ALA A 1 490 ? 9.431 -13.444 2.018 1.00 82.56 490 ALA A C 1
ATOM 3881 O O . ALA A 1 490 ? 10.129 -14.033 2.848 1.00 82.56 490 ALA A O 1
ATOM 3882 N N . LEU A 1 491 ? 9.182 -13.947 0.805 1.00 84.94 491 LEU A N 1
ATOM 3883 C CA . LEU A 1 491 ? 9.765 -15.187 0.309 1.00 84.94 491 LEU A CA 1
ATOM 3884 C C . LEU A 1 491 ? 11.292 -15.117 0.346 1.00 84.94 491 LEU A C 1
ATOM 3886 O O . LEU A 1 491 ? 11.920 -16.039 0.864 1.00 84.94 491 LEU A O 1
ATOM 3890 N N . VAL A 1 492 ? 11.894 -14.050 -0.184 1.00 83.62 492 VAL A N 1
ATOM 3891 C CA . VAL A 1 492 ? 13.355 -13.898 -0.218 1.00 83.62 492 VAL A CA 1
ATOM 3892 C C . VAL A 1 492 ? 13.928 -13.771 1.191 1.00 83.62 492 VAL A C 1
ATOM 3894 O O . VAL A 1 492 ? 14.896 -14.462 1.498 1.00 83.62 492 VAL A O 1
ATOM 3897 N N . GLU A 1 493 ? 13.317 -12.969 2.065 1.00 80.62 493 GLU A N 1
ATOM 3898 C CA . GLU A 1 493 ? 13.764 -12.793 3.456 1.00 80.62 493 GLU A CA 1
ATOM 3899 C C . GLU A 1 493 ? 13.784 -14.124 4.223 1.00 80.62 493 GLU A C 1
ATOM 3901 O O . GLU A 1 493 ? 14.819 -14.517 4.765 1.00 80.62 493 GLU A O 1
ATOM 3906 N N . ILE A 1 494 ? 12.678 -14.876 4.194 1.00 77.00 494 ILE A N 1
ATOM 3907 C CA . ILE A 1 494 ? 12.589 -16.199 4.837 1.00 77.00 494 ILE A CA 1
ATOM 3908 C C . ILE A 1 494 ? 13.585 -17.173 4.193 1.00 77.00 494 ILE A C 1
ATOM 3910 O O . ILE A 1 494 ? 14.220 -17.981 4.875 1.00 77.00 494 ILE A O 1
ATOM 3914 N N . SER A 1 495 ? 13.761 -17.097 2.874 1.00 78.44 495 SER A N 1
ATOM 3915 C CA . SER A 1 495 ? 14.655 -18.003 2.158 1.00 78.44 495 SER A CA 1
ATOM 3916 C C . SER A 1 495 ? 16.125 -17.765 2.450 1.00 78.44 495 SER A C 1
ATOM 3918 O O . SER A 1 495 ? 16.875 -18.732 2.571 1.00 78.44 495 SER A O 1
ATOM 3920 N N . CYS A 1 496 ? 16.540 -16.510 2.588 1.00 75.62 496 CYS A N 1
ATOM 3921 C CA . CYS A 1 496 ? 17.924 -16.160 2.881 1.00 75.62 496 CYS A CA 1
ATOM 3922 C C . CYS A 1 496 ? 18.356 -16.592 4.281 1.00 75.62 496 CYS A C 1
ATOM 3924 O O . CYS A 1 496 ? 19.524 -16.926 4.468 1.00 75.62 496 CYS A O 1
ATOM 3926 N N . LEU A 1 497 ? 17.425 -16.644 5.234 1.00 71.69 497 LEU A N 1
ATOM 3927 C CA . LEU A 1 497 ? 17.705 -17.096 6.594 1.00 71.69 497 LEU A CA 1
ATOM 3928 C C . LEU A 1 497 ? 17.841 -18.622 6.704 1.00 71.69 497 LEU A C 1
ATOM 3930 O O . LEU A 1 497 ? 18.590 -19.108 7.548 1.00 71.69 497 LEU A O 1
ATOM 3934 N N . TYR A 1 498 ? 17.138 -19.390 5.864 1.00 67.38 498 TYR A N 1
ATOM 3935 C CA . TYR A 1 498 ? 16.901 -20.806 6.169 1.00 67.38 498 TYR A CA 1
ATOM 3936 C C . TYR A 1 498 ? 17.007 -21.789 4.995 1.00 67.38 498 TYR A C 1
ATOM 3938 O O . TYR A 1 498 ? 16.846 -22.993 5.193 1.00 67.38 498 TYR A O 1
ATOM 3946 N N . THR A 1 499 ? 17.233 -21.333 3.763 1.00 74.88 499 THR A N 1
ATOM 3947 C CA . THR A 1 499 ? 17.245 -22.199 2.573 1.00 74.88 499 THR A CA 1
ATOM 3948 C C . THR A 1 499 ? 18.497 -22.016 1.722 1.00 74.88 499 THR A C 1
ATOM 3950 O O . THR A 1 499 ? 19.141 -20.971 1.717 1.00 74.88 499 THR A O 1
ATOM 3953 N N . THR A 1 500 ? 18.863 -23.063 0.973 1.00 79.88 500 THR A N 1
ATOM 3954 C CA . THR A 1 500 ? 19.959 -22.987 0.008 1.00 79.88 500 THR A CA 1
ATOM 3955 C C . THR A 1 500 ? 19.586 -22.074 -1.167 1.00 79.88 500 THR A C 1
ATOM 3957 O O . THR A 1 500 ? 18.492 -22.204 -1.726 1.00 79.88 500 THR A O 1
ATOM 3960 N N . PRO A 1 501 ? 20.501 -21.203 -1.628 1.00 82.19 501 PRO A N 1
ATOM 3961 C CA . PRO A 1 501 ? 20.244 -20.302 -2.754 1.00 82.19 501 PRO A CA 1
ATOM 3962 C C . PRO A 1 501 ? 19.714 -21.019 -4.003 1.00 82.19 501 PRO A C 1
ATOM 3964 O O . PRO A 1 501 ? 18.817 -20.521 -4.673 1.00 82.19 501 PRO A O 1
ATOM 3967 N N . ASN A 1 502 ? 20.197 -22.234 -4.279 1.00 84.69 502 ASN A N 1
ATOM 3968 C CA . ASN A 1 502 ? 19.771 -23.025 -5.438 1.00 84.69 502 ASN A CA 1
ATOM 3969 C C . ASN A 1 502 ? 18.286 -23.406 -5.401 1.00 84.69 502 ASN A C 1
ATOM 3971 O O . ASN A 1 502 ? 17.639 -23.426 -6.446 1.00 84.69 502 ASN A O 1
ATOM 3975 N N . LYS A 1 503 ? 17.724 -23.673 -4.215 1.00 84.56 503 LYS A N 1
ATOM 3976 C CA . LYS A 1 503 ? 16.293 -23.967 -4.084 1.00 84.56 503 LYS A CA 1
ATOM 3977 C C . LYS A 1 503 ? 15.455 -22.728 -4.397 1.00 84.56 503 LYS A C 1
ATOM 3979 O O . LYS A 1 503 ? 14.448 -22.847 -5.086 1.00 84.56 503 LYS A O 1
ATOM 3984 N N . LEU A 1 504 ? 15.892 -21.546 -3.958 1.00 85.44 504 LEU A N 1
ATOM 3985 C CA . LEU A 1 504 ? 15.208 -20.295 -4.287 1.00 85.44 504 LEU A CA 1
ATOM 3986 C C . LEU A 1 504 ? 15.312 -19.961 -5.785 1.00 85.44 504 LEU A C 1
ATOM 3988 O O . LEU A 1 504 ? 14.307 -19.605 -6.392 1.00 85.44 504 LEU A O 1
ATOM 3992 N N . ARG A 1 505 ? 16.478 -20.171 -6.411 1.00 89.31 505 ARG A N 1
ATOM 3993 C CA . ARG A 1 505 ? 16.648 -20.027 -7.870 1.00 89.31 505 ARG A CA 1
ATOM 3994 C C . ARG A 1 505 ? 15.676 -20.898 -8.654 1.00 89.31 505 ARG A C 1
ATOM 3996 O O . ARG A 1 505 ? 14.989 -20.402 -9.539 1.00 89.31 505 ARG A O 1
ATOM 4003 N N . TRP A 1 506 ? 15.576 -22.174 -8.281 1.00 87.69 506 TRP A N 1
ATOM 4004 C CA . TRP A 1 506 ? 14.655 -23.115 -8.915 1.00 87.69 506 TRP A CA 1
ATOM 4005 C C . TRP A 1 506 ? 13.190 -22.698 -8.735 1.00 87.69 506 TRP A C 1
ATOM 4007 O O . TRP A 1 506 ? 12.380 -22.848 -9.647 1.00 87.69 506 TRP A O 1
ATOM 4017 N N . MET A 1 507 ? 12.832 -22.142 -7.577 1.00 85.06 507 MET A N 1
ATOM 4018 C CA . MET A 1 507 ? 11.493 -21.594 -7.348 1.00 85.06 507 MET A CA 1
ATOM 4019 C C . MET A 1 507 ? 11.207 -20.392 -8.250 1.00 85.06 507 MET A C 1
ATOM 4021 O O . MET A 1 507 ? 10.158 -20.368 -8.888 1.00 85.06 507 MET A O 1
ATOM 4025 N N . PHE A 1 508 ? 12.133 -19.433 -8.344 1.00 88.44 508 PHE A N 1
ATOM 4026 C CA . PHE A 1 508 ? 11.993 -18.303 -9.262 1.00 88.44 508 PHE A CA 1
ATOM 4027 C C . PHE A 1 508 ? 11.853 -18.772 -10.708 1.00 88.44 508 PHE A C 1
ATOM 4029 O O . PHE A 1 508 ? 10.912 -18.362 -11.375 1.00 88.44 508 PHE A O 1
ATOM 4036 N N . ASP A 1 509 ? 12.691 -19.709 -11.162 1.00 89.19 509 ASP A N 1
ATOM 4037 C CA . ASP A 1 509 ? 12.569 -20.284 -12.506 1.00 89.19 509 ASP A CA 1
ATOM 4038 C C . ASP A 1 509 ? 11.188 -20.920 -12.736 1.00 89.19 509 ASP A C 1
ATOM 4040 O O . ASP A 1 509 ? 10.576 -20.708 -13.780 1.00 89.19 509 ASP A O 1
ATOM 4044 N N . ASN A 1 510 ? 10.648 -21.650 -11.755 1.00 88.06 510 ASN A N 1
ATOM 4045 C CA . ASN A 1 510 ? 9.300 -22.212 -11.856 1.00 88.06 510 ASN A CA 1
ATOM 4046 C C . ASN A 1 510 ? 8.208 -21.141 -11.935 1.00 88.06 510 ASN A C 1
ATOM 4048 O O . ASN A 1 510 ? 7.258 -21.312 -12.700 1.00 88.06 510 ASN A O 1
ATOM 4052 N N . TYR A 1 511 ? 8.302 -20.069 -11.145 1.00 86.12 511 TYR A N 1
ATOM 4053 C CA . TYR A 1 511 ? 7.325 -18.980 -11.188 1.00 86.12 511 TYR A CA 1
ATOM 4054 C C . TYR A 1 511 ? 7.402 -18.219 -12.512 1.00 86.12 511 TYR A C 1
ATOM 4056 O O . TYR A 1 511 ? 6.368 -18.037 -13.153 1.00 86.12 511 TYR A O 1
ATOM 4064 N N . CYS A 1 512 ? 8.610 -17.895 -12.976 1.00 86.38 512 CYS A N 1
ATOM 4065 C CA . CYS A 1 512 ? 8.856 -17.302 -14.288 1.00 86.38 512 CYS A CA 1
ATOM 4066 C C . CYS A 1 512 ? 8.280 -18.147 -15.436 1.00 86.38 512 CYS A C 1
ATOM 4068 O O . CYS A 1 512 ? 7.812 -17.596 -16.424 1.00 86.38 512 CYS A O 1
ATOM 4070 N N . LEU A 1 513 ? 8.272 -19.478 -15.320 1.00 85.56 513 LEU A N 1
ATOM 4071 C CA . LEU A 1 513 ? 7.691 -20.356 -16.341 1.00 85.56 513 LEU A CA 1
ATOM 4072 C C . LEU A 1 513 ? 6.165 -20.481 -16.232 1.00 85.56 513 LEU A C 1
ATOM 4074 O O . LEU A 1 513 ? 5.467 -20.433 -17.240 1.00 85.56 513 LEU A O 1
ATOM 4078 N N . LYS A 1 514 ? 5.628 -20.678 -15.022 1.00 85.62 514 LYS A N 1
ATOM 4079 C CA . LYS A 1 514 ? 4.199 -20.984 -14.826 1.00 85.62 514 LYS A CA 1
ATOM 4080 C C . LYS A 1 514 ? 3.308 -19.748 -14.856 1.00 85.62 514 LYS A C 1
ATOM 4082 O O . LYS A 1 514 ? 2.187 -19.818 -15.352 1.00 85.62 514 LYS A O 1
ATOM 4087 N N . ARG A 1 515 ? 3.764 -18.653 -14.248 1.00 81.38 515 ARG A N 1
ATOM 4088 C CA . ARG A 1 515 ? 3.016 -17.402 -14.083 1.00 81.38 515 ARG A CA 1
ATOM 4089 C C . ARG A 1 515 ? 3.991 -16.228 -14.115 1.00 81.38 515 ARG A C 1
ATOM 4091 O O . ARG A 1 515 ? 4.286 -15.658 -13.065 1.00 81.38 515 ARG A O 1
ATOM 4098 N N . PRO A 1 516 ? 4.525 -15.892 -15.296 1.00 84.06 516 PRO A N 1
ATOM 4099 C CA . PRO A 1 516 ? 5.470 -14.802 -15.382 1.00 84.06 516 PRO A CA 1
ATOM 4100 C C . PRO A 1 516 ? 4.778 -13.470 -15.084 1.00 84.06 516 PRO A C 1
ATOM 4102 O O . PRO A 1 516 ? 3.671 -13.207 -15.557 1.00 84.06 516 PRO A O 1
ATOM 4105 N N . SER A 1 517 ? 5.467 -12.621 -14.335 1.00 86.25 517 SER A N 1
ATOM 4106 C CA . SER A 1 517 ? 5.126 -11.218 -14.126 1.00 86.25 517 SER A CA 1
ATOM 4107 C C . SER A 1 517 ? 6.424 -10.422 -14.042 1.00 86.25 517 SER A C 1
ATOM 4109 O O . SER A 1 517 ? 7.459 -10.970 -13.649 1.00 86.25 517 SER A O 1
ATOM 4111 N N . VAL A 1 518 ? 6.384 -9.133 -14.388 1.00 86.44 518 VAL A N 1
ATOM 4112 C CA . VAL A 1 518 ? 7.562 -8.259 -14.259 1.00 86.44 518 VAL A CA 1
ATOM 4113 C C . VAL A 1 518 ? 8.060 -8.271 -12.812 1.00 86.44 518 VAL A C 1
ATOM 4115 O O . VAL A 1 518 ? 9.254 -8.404 -12.586 1.00 86.44 518 VAL A O 1
ATOM 4118 N N . VAL A 1 519 ? 7.154 -8.277 -11.824 1.00 86.44 519 VAL A N 1
ATOM 4119 C CA . VAL A 1 519 ? 7.499 -8.373 -10.395 1.00 86.44 519 VAL A CA 1
ATOM 4120 C C . VAL A 1 519 ? 8.356 -9.611 -10.101 1.00 86.44 519 VAL A C 1
ATOM 4122 O O . VAL A 1 519 ? 9.414 -9.475 -9.493 1.00 86.44 519 VAL A O 1
ATOM 4125 N N . VAL A 1 520 ? 7.969 -10.806 -10.569 1.00 88.56 520 VAL A N 1
ATOM 4126 C CA . VAL A 1 520 ? 8.761 -12.036 -10.349 1.00 88.56 520 VAL A CA 1
ATOM 4127 C C . VAL A 1 520 ? 10.171 -11.885 -10.928 1.00 88.56 520 VAL A C 1
ATOM 4129 O O . VAL A 1 520 ? 11.148 -12.214 -10.252 1.00 88.56 520 VAL A O 1
ATOM 4132 N N . TRP A 1 521 ? 10.280 -11.371 -12.157 1.00 89.44 521 TRP A N 1
ATOM 4133 C CA . TRP A 1 521 ? 11.567 -11.156 -12.821 1.00 89.44 521 TRP A CA 1
ATOM 4134 C C . TRP A 1 521 ? 12.440 -10.159 -12.060 1.00 89.44 521 TRP A C 1
ATOM 4136 O O . TRP A 1 521 ? 13.610 -10.446 -11.819 1.00 89.44 521 TRP A O 1
ATOM 4146 N N . LEU A 1 522 ? 11.869 -9.040 -11.608 1.00 88.06 522 LEU A N 1
ATOM 4147 C CA . LEU A 1 522 ? 12.587 -8.031 -10.832 1.00 88.06 522 LEU A CA 1
ATOM 4148 C C . LEU A 1 522 ? 13.139 -8.605 -9.520 1.00 88.06 522 LEU A C 1
ATOM 4150 O O . LEU A 1 522 ? 14.312 -8.412 -9.208 1.00 88.06 522 LEU A O 1
ATOM 4154 N N . PHE A 1 523 ? 12.333 -9.355 -8.763 1.00 87.38 523 PHE A N 1
ATOM 4155 C CA . PHE A 1 523 ? 12.795 -9.974 -7.515 1.00 87.38 523 PHE A CA 1
ATOM 4156 C C . PHE A 1 523 ? 13.837 -11.077 -7.755 1.00 87.38 523 PHE A C 1
ATOM 4158 O O . PHE A 1 523 ? 14.783 -11.194 -6.974 1.00 87.38 523 PHE A O 1
ATOM 4165 N N . ALA A 1 524 ? 13.715 -11.851 -8.839 1.00 88.88 524 ALA A N 1
ATOM 4166 C CA . ALA A 1 524 ? 14.720 -12.841 -9.222 1.00 88.88 524 ALA A CA 1
ATOM 4167 C C . ALA A 1 524 ? 16.062 -12.181 -9.591 1.00 88.88 524 ALA A C 1
ATOM 4169 O O . ALA A 1 524 ? 17.115 -12.642 -9.148 1.00 88.88 524 ALA A O 1
ATOM 4170 N N . LEU A 1 525 ? 16.023 -11.085 -10.357 1.00 87.88 525 LEU A N 1
ATOM 4171 C CA . LEU A 1 525 ? 17.201 -10.307 -10.742 1.00 87.88 525 LEU A CA 1
ATOM 4172 C C . LEU A 1 525 ? 17.882 -9.689 -9.521 1.00 87.88 525 LEU A C 1
ATOM 4174 O O . LEU A 1 525 ? 19.076 -9.890 -9.328 1.00 87.88 525 LEU A O 1
ATOM 4178 N N . ILE A 1 526 ? 17.130 -9.017 -8.646 1.00 82.75 526 ILE A N 1
ATOM 4179 C CA . ILE A 1 526 ? 17.676 -8.400 -7.426 1.00 82.75 526 ILE A CA 1
ATOM 4180 C C . ILE A 1 526 ? 18.302 -9.447 -6.510 1.00 82.75 526 ILE A C 1
ATOM 4182 O O . ILE A 1 526 ? 19.372 -9.216 -5.947 1.00 82.75 526 ILE A O 1
ATOM 4186 N N . PHE A 1 527 ? 17.682 -10.621 -6.382 1.00 85.00 527 PHE A N 1
ATOM 4187 C CA . PHE A 1 527 ? 18.256 -11.717 -5.610 1.00 85.00 527 PHE A CA 1
ATOM 4188 C C . PHE A 1 527 ? 19.597 -12.208 -6.182 1.00 85.00 527 PHE A C 1
ATOM 4190 O O . PHE A 1 527 ? 20.531 -12.441 -5.416 1.00 85.00 527 PHE A O 1
ATOM 4197 N N . GLU A 1 528 ? 19.724 -12.370 -7.502 1.00 85.62 528 GLU A N 1
ATOM 4198 C CA . GLU A 1 528 ? 20.996 -12.798 -8.104 1.00 85.62 528 GLU A CA 1
ATOM 4199 C C . GLU A 1 528 ? 22.057 -11.696 -8.047 1.00 85.62 528 GLU A C 1
ATOM 4201 O O . GLU A 1 528 ? 23.204 -11.974 -7.703 1.00 85.62 528 GLU A O 1
ATOM 4206 N N . ILE A 1 529 ? 21.676 -10.450 -8.327 1.00 80.12 529 ILE A N 1
ATOM 4207 C CA . ILE A 1 529 ? 22.580 -9.296 -8.320 1.00 80.12 529 ILE A CA 1
ATOM 4208 C C . ILE A 1 529 ? 23.135 -9.054 -6.908 1.00 80.12 529 ILE A C 1
ATOM 4210 O O . ILE A 1 529 ? 24.348 -8.977 -6.733 1.00 80.12 529 ILE A O 1
ATOM 4214 N N . SER A 1 530 ? 22.276 -9.037 -5.883 1.00 76.31 530 SER A N 1
ATOM 4215 C CA . SER A 1 530 ? 22.673 -8.820 -4.476 1.00 76.31 530 SER A CA 1
ATOM 4216 C C . SER A 1 530 ? 23.588 -9.905 -3.896 1.00 76.31 530 SER A C 1
ATOM 4218 O O . SER A 1 530 ? 24.186 -9.710 -2.840 1.00 76.31 530 SER A O 1
ATOM 4220 N N . ARG A 1 531 ? 23.694 -11.066 -4.550 1.00 75.69 531 ARG A N 1
ATOM 4221 C CA . ARG A 1 531 ? 24.564 -12.178 -4.135 1.00 75.69 531 ARG A CA 1
ATOM 4222 C C . ARG A 1 531 ? 25.775 -12.362 -5.046 1.00 75.69 531 ARG A C 1
ATOM 4224 O O . ARG A 1 531 ? 26.419 -13.409 -4.959 1.00 75.69 531 ARG A O 1
ATOM 4231 N N . ASN A 1 532 ? 26.049 -11.398 -5.927 1.00 72.44 532 ASN A N 1
ATOM 4232 C CA . ASN A 1 532 ? 27.087 -11.476 -6.953 1.00 72.44 532 ASN A CA 1
ATOM 4233 C C . ASN A 1 532 ? 26.959 -12.771 -7.778 1.00 72.44 532 ASN A C 1
ATOM 4235 O O . ASN A 1 532 ? 27.921 -13.521 -7.960 1.00 72.44 532 ASN A O 1
ATOM 4239 N N . GLY A 1 533 ? 25.735 -13.076 -8.221 1.00 74.94 533 GLY A N 1
ATOM 4240 C CA . GLY A 1 533 ? 25.448 -14.202 -9.101 1.00 74.94 533 GLY A CA 1
ATOM 4241 C C . GLY A 1 533 ? 26.286 -14.151 -10.381 1.00 74.94 533 GLY A C 1
ATOM 4242 O O . GLY A 1 533 ? 26.761 -13.096 -10.797 1.00 74.94 533 GLY A O 1
ATOM 4243 N N . SER A 1 534 ? 26.483 -15.306 -11.023 1.00 82.75 534 SER A N 1
ATOM 4244 C CA . SER A 1 534 ? 27.268 -15.361 -12.260 1.00 82.75 534 SER A CA 1
ATOM 4245 C C . SER A 1 534 ? 26.630 -14.479 -13.344 1.00 82.75 534 SER A C 1
ATOM 4247 O O . SER A 1 534 ? 25.420 -14.619 -13.553 1.00 82.75 534 SER A O 1
ATOM 4249 N N . PRO A 1 535 ? 27.402 -13.676 -14.095 1.00 82.81 535 PRO A N 1
ATOM 4250 C CA . PRO A 1 535 ? 26.862 -12.803 -15.140 1.00 82.81 535 PRO A CA 1
ATOM 4251 C C . PRO A 1 535 ? 26.040 -13.582 -16.177 1.00 82.81 535 PRO A C 1
ATOM 4253 O O . PRO A 1 535 ? 24.933 -13.178 -16.509 1.00 82.81 535 PRO A O 1
ATOM 4256 N N . HIS A 1 536 ? 26.462 -14.799 -16.548 1.00 86.19 536 HIS A N 1
ATOM 4257 C CA . HIS A 1 536 ? 25.683 -15.697 -17.417 1.00 86.19 536 HIS A CA 1
ATOM 4258 C C . HIS A 1 536 ? 24.256 -15.982 -16.921 1.00 86.19 536 HIS A C 1
ATOM 4260 O O . HIS A 1 536 ? 23.330 -16.119 -17.715 1.00 86.19 536 HIS A O 1
ATOM 4266 N N . ARG A 1 537 ? 24.064 -16.091 -15.602 1.00 87.94 537 ARG A N 1
ATOM 4267 C CA . ARG A 1 537 ? 22.743 -16.321 -15.003 1.00 87.94 537 ARG A CA 1
ATOM 4268 C C . ARG A 1 537 ? 21.890 -15.060 -15.061 1.00 87.94 537 ARG A C 1
ATOM 4270 O O . ARG A 1 537 ? 20.694 -15.175 -15.302 1.00 87.94 537 ARG A O 1
ATOM 4277 N N . ILE A 1 538 ? 22.495 -13.898 -14.828 1.00 87.12 538 ILE A N 1
ATOM 4278 C CA . ILE A 1 538 ? 21.806 -12.607 -14.873 1.00 87.12 538 ILE A CA 1
ATOM 4279 C C . ILE A 1 538 ? 21.390 -12.296 -16.317 1.00 87.12 538 ILE A C 1
ATOM 4281 O O . ILE A 1 538 ? 20.213 -12.040 -16.553 1.00 87.12 538 ILE A O 1
ATOM 4285 N N . HIS A 1 539 ? 22.291 -12.464 -17.292 1.00 88.69 539 HIS A N 1
ATOM 4286 C CA . HIS A 1 539 ? 21.975 -12.325 -18.721 1.00 88.69 539 HIS A CA 1
ATOM 4287 C C . HIS A 1 539 ? 20.877 -13.310 -19.124 1.00 88.69 539 HIS A C 1
ATOM 4289 O O . HIS A 1 539 ? 19.846 -12.909 -19.646 1.00 88.69 539 HIS A O 1
ATOM 4295 N N . GLY A 1 540 ? 21.010 -14.587 -18.749 1.00 89.19 540 GLY A N 1
ATOM 4296 C CA . GLY A 1 540 ? 19.982 -15.589 -19.027 1.00 89.19 540 GLY A CA 1
ATOM 4297 C C . GLY A 1 540 ? 18.638 -15.340 -18.322 1.00 89.19 540 GLY A C 1
ATOM 4298 O O . GLY A 1 540 ? 17.634 -15.943 -18.699 1.00 89.19 540 GLY A O 1
ATOM 4299 N N . LEU A 1 541 ? 18.568 -14.503 -17.281 1.00 90.06 541 LEU A N 1
ATOM 4300 C CA . LEU A 1 541 ? 17.297 -14.039 -16.712 1.00 90.06 541 LEU A CA 1
ATOM 4301 C C . LEU A 1 541 ? 16.701 -12.911 -17.560 1.00 90.06 541 LEU A C 1
ATOM 4303 O O . LEU A 1 541 ? 15.521 -13.002 -17.886 1.00 90.06 541 LEU A O 1
ATOM 4307 N N . PHE A 1 542 ? 17.500 -11.914 -17.950 1.00 90.50 542 PHE A N 1
ATOM 4308 C CA . PHE A 1 542 ? 17.063 -10.832 -18.839 1.00 90.50 542 PHE A CA 1
ATOM 4309 C C . PHE A 1 542 ? 16.609 -11.358 -20.202 1.00 90.50 542 PHE A C 1
ATOM 4311 O O . PHE A 1 542 ? 15.475 -11.110 -20.599 1.00 90.50 542 PHE A O 1
ATOM 4318 N N . GLU A 1 543 ? 17.427 -12.172 -20.868 1.00 90.38 543 GLU A N 1
ATOM 4319 C CA . GLU A 1 543 ? 17.111 -12.766 -22.170 1.00 90.38 543 GLU A CA 1
ATOM 4320 C C . GLU A 1 543 ? 15.824 -13.595 -22.117 1.00 90.38 543 GLU A C 1
ATOM 4322 O O . GLU A 1 543 ? 14.972 -13.471 -22.989 1.00 90.38 543 GLU A O 1
ATOM 4327 N N . ARG A 1 544 ? 15.621 -14.409 -21.069 1.00 90.19 544 ARG A N 1
ATOM 4328 C CA . ARG A 1 544 ? 14.376 -15.185 -20.917 1.00 90.19 544 ARG A CA 1
ATOM 4329 C C . ARG A 1 544 ? 13.164 -14.313 -20.608 1.00 90.19 544 ARG A C 1
ATOM 4331 O O . ARG A 1 544 ? 12.059 -14.674 -21.009 1.00 90.19 544 ARG A O 1
ATOM 4338 N N . ALA A 1 545 ? 13.346 -13.219 -19.871 1.00 89.00 545 ALA A N 1
ATOM 4339 C CA . ALA A 1 545 ? 12.269 -12.279 -19.600 1.00 89.00 545 ALA A CA 1
ATOM 4340 C C . ALA A 1 545 ? 11.842 -11.564 -20.889 1.00 89.00 545 ALA A C 1
ATOM 4342 O O . ALA A 1 545 ? 10.652 -11.519 -21.188 1.00 89.00 545 ALA A O 1
ATOM 4343 N N . LEU A 1 546 ? 12.808 -11.082 -21.675 1.00 88.44 546 LEU A N 1
ATOM 4344 C CA . LEU A 1 546 ? 12.590 -10.315 -22.903 1.00 88.44 546 LEU A CA 1
ATOM 4345 C C . LEU A 1 546 ? 12.201 -11.187 -24.106 1.00 88.44 546 LEU A C 1
ATOM 4347 O O . LEU A 1 546 ? 11.476 -10.725 -24.978 1.00 88.44 546 LEU A O 1
ATOM 4351 N N . ALA A 1 547 ? 12.593 -12.464 -24.129 1.00 88.75 547 ALA A N 1
ATOM 4352 C CA . ALA A 1 547 ? 12.134 -13.431 -25.131 1.00 88.75 547 ALA A CA 1
ATOM 4353 C C . ALA A 1 547 ? 10.655 -13.821 -24.968 1.00 88.75 547 ALA A C 1
ATOM 4355 O O . ALA A 1 547 ? 10.095 -14.509 -25.817 1.00 88.75 547 ALA A O 1
ATOM 4356 N N . ASN A 1 548 ? 10.018 -13.445 -23.858 1.00 86.44 548 ASN A N 1
ATOM 4357 C CA . ASN A 1 548 ? 8.602 -13.691 -23.650 1.00 86.44 548 ASN A CA 1
ATOM 4358 C C . ASN A 1 548 ? 7.777 -12.592 -24.331 1.00 86.44 548 ASN A C 1
ATOM 4360 O O . ASN A 1 548 ? 7.923 -11.414 -23.999 1.00 86.44 548 ASN A O 1
ATOM 4364 N N . ASP A 1 549 ? 6.839 -12.988 -25.194 1.00 84.06 549 ASP A N 1
ATOM 4365 C CA . ASP A 1 549 ? 5.968 -12.080 -25.954 1.00 84.06 549 ASP A CA 1
ATOM 4366 C C . ASP A 1 549 ? 5.258 -11.033 -25.082 1.00 84.06 549 ASP A C 1
ATOM 4368 O O . ASP A 1 549 ? 4.948 -9.943 -25.549 1.00 84.06 549 ASP A O 1
ATOM 4372 N N . LYS A 1 550 ? 5.017 -11.321 -23.798 1.00 82.69 550 LYS A N 1
ATOM 4373 C CA . LYS A 1 550 ? 4.357 -10.380 -22.882 1.00 82.69 550 LYS A CA 1
ATOM 4374 C C . LYS A 1 550 ? 5.258 -9.265 -22.357 1.00 82.69 550 LYS A C 1
ATOM 4376 O O . LYS A 1 550 ? 4.731 -8.242 -21.939 1.00 82.69 550 LYS A O 1
ATOM 4381 N N . PHE A 1 551 ? 6.574 -9.472 -22.304 1.00 84.25 551 PHE A N 1
ATOM 4382 C CA . PHE A 1 551 ? 7.507 -8.532 -21.666 1.00 84.25 551 PHE A CA 1
ATOM 4383 C C . PHE A 1 551 ? 8.598 -8.020 -22.603 1.00 84.25 551 PHE A C 1
ATOM 4385 O O . PHE A 1 551 ? 9.381 -7.175 -22.180 1.00 84.25 551 PHE A O 1
ATOM 4392 N N . HIS A 1 552 ? 8.636 -8.472 -23.859 1.00 82.88 552 HIS A N 1
ATOM 4393 C CA . HIS A 1 552 ? 9.573 -7.959 -24.862 1.00 82.88 552 HIS A CA 1
ATOM 4394 C C . HIS A 1 552 ? 9.484 -6.430 -25.033 1.00 82.88 552 HIS A C 1
ATOM 4396 O O . HIS A 1 552 ? 10.482 -5.789 -25.341 1.00 82.88 552 HIS A O 1
ATOM 4402 N N . SER A 1 553 ? 8.308 -5.841 -24.787 1.00 83.69 553 SER A N 1
ATOM 4403 C CA . SER A 1 553 ? 8.051 -4.397 -24.837 1.00 83.69 553 SER A CA 1
ATOM 4404 C C . SER A 1 553 ? 8.154 -3.699 -23.473 1.00 83.69 553 SER A C 1
ATOM 4406 O O . SER A 1 553 ? 7.780 -2.536 -23.348 1.00 83.69 553 SER A O 1
ATOM 4408 N N . SER A 1 554 ? 8.598 -4.393 -22.418 1.00 84.94 554 SER A N 1
ATOM 4409 C CA . SER A 1 554 ? 8.675 -3.813 -21.074 1.00 84.94 554 SER A CA 1
ATOM 4410 C C . SER A 1 554 ? 9.865 -2.862 -20.965 1.00 84.94 554 SER A C 1
ATOM 4412 O O . SER A 1 554 ? 11.018 -3.295 -20.901 1.00 84.94 554 SER A O 1
ATOM 4414 N N . VAL A 1 555 ? 9.576 -1.562 -20.885 1.00 82.94 555 VAL A N 1
ATOM 4415 C CA . VAL A 1 555 ? 10.589 -0.499 -20.798 1.00 82.94 555 VAL A CA 1
ATOM 4416 C C . VAL A 1 555 ? 11.451 -0.652 -19.544 1.00 82.94 555 VAL A C 1
ATOM 4418 O O . VAL A 1 555 ? 12.675 -0.586 -19.636 1.00 82.94 555 VAL A O 1
ATOM 4421 N N . VAL A 1 556 ? 10.850 -0.941 -18.382 1.00 82.88 556 VAL A N 1
ATOM 4422 C CA . VAL A 1 556 ? 11.606 -1.165 -17.135 1.00 82.88 556 VAL A CA 1
ATOM 4423 C C . VAL A 1 556 ? 12.623 -2.299 -17.261 1.00 82.88 556 VAL A C 1
ATOM 4425 O O . VAL A 1 556 ? 13.754 -2.137 -16.814 1.00 82.88 556 VAL A O 1
ATOM 4428 N N . LEU A 1 557 ? 12.269 -3.443 -17.859 1.00 85.12 557 LEU A N 1
ATOM 4429 C CA . LEU A 1 557 ? 13.214 -4.561 -17.978 1.00 85.12 557 LEU A CA 1
ATOM 4430 C C . LEU A 1 557 ? 14.385 -4.224 -18.905 1.00 85.12 557 LEU A C 1
ATOM 4432 O O . LEU A 1 557 ? 15.521 -4.560 -18.574 1.00 85.12 557 LEU A O 1
ATOM 4436 N N . TRP A 1 558 ? 14.124 -3.522 -20.010 1.00 84.69 558 TRP A N 1
ATOM 4437 C CA . TRP A 1 558 ? 15.173 -3.031 -20.905 1.00 84.69 558 TRP A CA 1
ATOM 4438 C C . TRP A 1 558 ? 16.082 -2.010 -20.227 1.00 84.69 558 TRP A C 1
ATOM 4440 O O . TRP A 1 558 ? 17.299 -2.179 -20.255 1.00 84.69 558 TRP A O 1
ATOM 4450 N N . ARG A 1 559 ? 15.513 -1.005 -19.547 1.00 81.44 559 ARG A N 1
ATOM 4451 C CA . ARG A 1 559 ? 16.283 -0.007 -18.786 1.00 81.44 559 ARG A CA 1
ATOM 4452 C C . ARG A 1 559 ? 17.184 -0.672 -17.752 1.00 81.44 559 ARG A C 1
ATOM 4454 O O . ARG A 1 559 ? 18.358 -0.333 -17.651 1.00 81.44 559 ARG A O 1
ATOM 4461 N N . LEU A 1 560 ? 16.663 -1.663 -17.026 1.00 79.88 560 LEU A N 1
ATOM 4462 C CA . LEU A 1 560 ? 17.446 -2.424 -16.054 1.00 79.88 560 LEU A CA 1
ATOM 4463 C C . LEU A 1 560 ? 18.561 -3.241 -16.705 1.00 79.88 560 LEU A C 1
ATOM 4465 O O . LEU A 1 560 ? 19.641 -3.341 -16.125 1.00 79.88 560 LEU A O 1
ATOM 4469 N N . TYR A 1 561 ? 18.313 -3.827 -17.877 1.00 85.06 561 TYR A N 1
ATOM 4470 C CA . TYR A 1 561 ? 19.324 -4.615 -18.571 1.00 85.06 561 TYR A CA 1
ATOM 4471 C C . TYR A 1 561 ? 20.463 -3.729 -19.095 1.00 85.06 561 TYR A C 1
ATOM 4473 O O . TYR A 1 561 ? 21.629 -3.986 -18.804 1.00 85.06 561 TYR A O 1
ATOM 4481 N N . VAL A 1 562 ? 20.123 -2.622 -19.758 1.00 80.75 562 VAL A N 1
ATOM 4482 C CA . VAL A 1 562 ? 21.081 -1.617 -20.245 1.00 80.75 562 VAL A CA 1
ATOM 4483 C C . VAL A 1 562 ? 21.902 -1.044 -19.089 1.00 80.75 562 VAL A C 1
ATOM 4485 O O . VAL A 1 562 ? 23.131 -1.032 -19.131 1.00 80.75 562 VAL A O 1
ATOM 4488 N N . ALA A 1 563 ? 21.240 -0.640 -18.004 1.00 77.12 563 ALA A N 1
ATOM 4489 C CA . ALA A 1 563 ? 21.921 -0.125 -16.824 1.00 77.12 563 ALA A CA 1
ATOM 4490 C C . ALA A 1 563 ? 22.818 -1.180 -16.154 1.00 77.12 563 ALA A C 1
ATOM 4492 O O . ALA A 1 563 ? 23.854 -0.821 -15.591 1.00 77.12 563 ALA A O 1
ATOM 4493 N N . TYR A 1 564 ? 22.458 -2.467 -16.222 1.00 79.12 564 TYR A N 1
ATOM 4494 C CA . TYR A 1 564 ? 23.305 -3.559 -15.745 1.00 79.12 564 TYR A CA 1
ATOM 4495 C C . TYR A 1 564 ? 24.581 -3.717 -16.597 1.00 79.12 564 TYR A C 1
ATOM 4497 O O . TYR A 1 564 ? 25.686 -3.805 -16.057 1.00 79.12 564 TYR A O 1
ATOM 4505 N N . GLU A 1 565 ? 24.459 -3.698 -17.924 1.00 79.75 565 GLU A N 1
ATOM 4506 C CA . GLU A 1 565 ? 25.609 -3.817 -18.832 1.00 79.75 565 GLU A CA 1
ATOM 4507 C C . GLU A 1 565 ? 26.578 -2.631 -18.698 1.00 79.75 565 GLU A C 1
ATOM 4509 O O . GLU A 1 565 ? 27.798 -2.817 -18.655 1.00 79.75 565 GLU A O 1
ATOM 4514 N N . ILE A 1 566 ? 26.046 -1.414 -18.548 1.00 73.50 566 ILE A N 1
ATOM 4515 C CA . ILE A 1 566 ? 26.846 -0.189 -18.418 1.00 73.50 566 ILE A CA 1
ATOM 4516 C C . ILE A 1 566 ? 27.554 -0.124 -17.061 1.00 73.50 566 ILE A C 1
ATOM 4518 O O . ILE A 1 566 ? 28.770 0.039 -17.010 1.00 73.50 566 ILE A O 1
ATOM 4522 N N . ASN A 1 567 ? 26.811 -0.256 -15.958 1.00 71.81 567 ASN A N 1
ATOM 4523 C CA . ASN A 1 567 ? 27.334 0.076 -14.627 1.00 71.81 567 ASN A CA 1
ATOM 4524 C C . ASN A 1 567 ? 27.983 -1.112 -13.905 1.00 71.81 567 ASN A C 1
ATOM 4526 O O . ASN A 1 567 ? 28.711 -0.921 -12.934 1.00 71.81 567 ASN A O 1
ATOM 4530 N N . VAL A 1 568 ? 27.702 -2.347 -14.334 1.00 73.12 568 VAL A N 1
ATOM 4531 C CA . VAL A 1 568 ? 28.136 -3.562 -13.620 1.00 73.12 568 VAL A CA 1
ATOM 4532 C C . VAL A 1 568 ? 29.130 -4.338 -14.450 1.00 73.12 568 VAL A C 1
ATOM 4534 O O . VAL A 1 568 ? 30.247 -4.601 -14.005 1.00 73.12 568 VAL A O 1
ATOM 4537 N N . VAL A 1 569 ? 28.739 -4.678 -15.677 1.00 74.75 569 VAL A N 1
ATOM 4538 C CA . VAL A 1 569 ? 29.587 -5.429 -16.607 1.00 74.75 569 VAL A CA 1
ATOM 4539 C C . VAL A 1 569 ? 30.641 -4.516 -17.243 1.00 74.75 569 VAL A C 1
ATOM 4541 O O . VAL A 1 569 ? 31.694 -5.004 -17.648 1.00 74.75 569 VAL A O 1
ATOM 4544 N N . HIS A 1 570 ? 30.403 -3.196 -17.256 1.00 73.25 570 HIS A N 1
ATOM 4545 C CA . HIS A 1 570 ? 31.244 -2.191 -17.916 1.00 73.25 570 HIS A CA 1
ATOM 4546 C C . HIS A 1 570 ? 31.437 -2.502 -19.408 1.00 73.25 570 HIS A C 1
ATOM 4548 O O . HIS A 1 570 ? 32.513 -2.294 -19.972 1.00 73.25 570 HIS A O 1
ATOM 4554 N N . ASN A 1 571 ? 30.387 -3.024 -20.049 1.00 71.69 571 ASN A N 1
ATOM 4555 C CA . ASN A 1 571 ? 30.386 -3.384 -21.459 1.00 71.69 571 ASN A CA 1
ATOM 4556 C C . ASN A 1 571 ? 29.371 -2.534 -22.244 1.00 71.69 571 ASN A C 1
ATOM 4558 O O . ASN A 1 571 ? 28.292 -3.016 -22.593 1.00 71.69 571 ASN A O 1
ATOM 4562 N N . PRO A 1 572 ? 29.717 -1.280 -22.588 1.00 64.25 572 PRO A N 1
ATOM 4563 C CA . PRO A 1 572 ? 28.815 -0.392 -23.320 1.00 64.25 572 PRO A CA 1
ATOM 4564 C C . PRO A 1 572 ? 28.480 -0.911 -24.726 1.00 64.25 572 PRO A C 1
ATOM 4566 O O . PRO A 1 572 ? 27.472 -0.517 -25.297 1.00 64.25 572 PRO A O 1
ATOM 4569 N N . SER A 1 573 ? 29.292 -1.818 -25.285 1.00 65.44 573 SER A N 1
ATOM 4570 C CA . SER A 1 573 ? 29.035 -2.402 -26.606 1.00 65.44 573 SER A CA 1
ATOM 4571 C C . SER A 1 573 ? 27.906 -3.434 -26.621 1.00 65.44 573 SER A C 1
ATOM 4573 O O . SER A 1 573 ? 27.295 -3.616 -27.664 1.00 65.44 573 SER A O 1
ATOM 4575 N N . ALA A 1 574 ? 27.620 -4.082 -25.485 1.00 64.94 574 ALA A N 1
ATOM 4576 C CA . ALA A 1 574 ? 26.479 -4.991 -25.335 1.00 64.94 574 ALA A CA 1
ATOM 4577 C C . ALA A 1 574 ? 25.178 -4.258 -24.960 1.00 64.94 574 ALA A C 1
ATOM 4579 O O . ALA A 1 574 ? 24.102 -4.834 -25.064 1.00 64.94 574 ALA A O 1
ATOM 4580 N N . ALA A 1 575 ? 25.288 -3.006 -24.506 1.00 58.81 575 ALA A N 1
ATOM 4581 C CA . ALA A 1 575 ? 24.159 -2.136 -24.187 1.00 58.81 575 ALA A CA 1
ATOM 4582 C C . ALA A 1 575 ? 23.581 -1.409 -25.418 1.00 58.81 575 ALA A C 1
ATOM 4584 O O . ALA A 1 575 ? 22.518 -0.798 -25.315 1.00 58.81 575 ALA A O 1
ATOM 4585 N N . ARG A 1 576 ? 24.303 -1.450 -26.543 1.00 53.44 576 ARG A N 1
ATOM 4586 C CA . ARG A 1 576 ? 23.867 -0.998 -27.865 1.00 53.44 576 ARG A CA 1
ATOM 4587 C C . ARG A 1 576 ? 23.121 -2.124 -28.566 1.00 53.44 576 ARG A C 1
ATOM 4589 O O . ARG A 1 576 ? 22.104 -1.809 -29.216 1.00 53.44 576 ARG A O 1
#

InterPro domains:
  IPR003107 HAT (Half-A-TPR) repeat [SM00386] (300-340)
  IPR003107 HAT (Half-A-TPR) repeat [SM00386] (533-567)
  IPR011990 Tetratricopeptide-like helical domain superfamily [G3DSA:1.25.40.10] (444-575)
  IPR013633 siRNA-mediated silencing protein NRDE-2 [PF08424] (10-160)
  IPR013633 siRNA-mediated silencing protein NRDE-2 [PTHR13471] (11-574)

Organism: Hibiscus syriacus (NCBI:txid106335)

Radius of gyration: 30.45 Å; chains: 1; bounding box: 73×86×87 Å

pLDDT: mean 72.62, std 19.14, range [24.05, 92.69]